Protein AF-A0A965IJS6-F1 (afdb_monomer_lite)

Radius of gyration: 29.23 Å; chains: 1; bounding box: 63×74×84 Å

Secondary structure (DSSP, 8-state):
--SS-HHHHHHHHHHHHHHHHHHHHHHS-TTTTHHHHHHHHHHTT--GGG---SS-HHHHHHHHHHTS-GGGS-TTS-S-SS------HHHHHHHHHHHHHHHHHHHHHHHT---HHHHHHHHHHHHHHHHHHHHH-SSS--HHHHHHHHHHHHTEEEETTTTEEEE-TTSTHHHHH-HHHHHHHHHHHHHHHHHHHHHHHHHHHHHHHHHHHHHHHHHHHHHHHHHHHHHHHHHHHHHHHHHTTTT-TT-SS-TTTTHHHHHHHHHHHHHHHHHHHHHTHHHHHHHHHHHHHTHHHHHHHHHHHHHHIIIII-HHHHHHHHHHHHHHHHHHHHHHHHHHHHHHHHH-GGGG-HHHHHHHHHHHHH------------HHHHHHHHHHHHHHHHHHHHHHHHHHHHHTS--HHHHHHHHHHHHHHHHHHH-HHHHHHHHHHHHHHHHHHHTSHHHHHHHHHHH-TTSSSS-HHHHHHHHHHHS-TT-S-TT----B-TTSPBPPGGGGTTTHHHHHHHHH-HHHHHHHHHHHHHHHHHHHHHHHHHHHH--HHHHHHHHHHHHHHHHHHHHHHHHHHHHTTSS---SPPPTTTSSSHHHHHHHHHHHHHHHHHH-

pLDDT: mean 78.05, std 13.44, range [35.19, 97.19]

Sequence (615 aa):
MKLARPWLLVGLPVAVGLFVGLGLERTLPRDLPTRESELLAATSGLDTQAGSRNQFIAIGLCEEVAGKPHQDVDCVLPRGRNQSPTLSPRWQSELLAQITLWKKARDQLSQQGSSESSAWLLASVNTRIGRLEELVLPARPTYSMLFNAALLSEGLRYDALSGRFTPIRWDLARMFDDQPRLEGRLKAYELTLTWLALAAGLVSALLTRLSALRAGLAGALVAALTLAALCLGLLVIADASSHFGEGAQGFALNPFLYALARQAGSLALCLSLSGLVLAAGRFALPVAQFALERLTLIAFLGAVMTMSGYLLLSPAAGSEILKFWIALLCSLSLTKHARPSDIARQVVPRLWHPTDQLSALLSRLGARSRGGQATTLCAAKVIRFQLLVTLGGVLGSAFVILGLTVLVFHDLGGALLAATLLWALISLLFGPTVGVITLTAGGVLATIALQTDKVAGRVELMLSPMSASVSDFARLLKFMEASRPHGFGLGHIQWCSFEGSCLPLQSLSDYMPVLLQGALGPFWAAFLFLFLGIFYLSLMLVCIRGIGAQSGARRMLFALAFFLLLAAFAQSALTILGGLRLIPLTGLGLPLFSLGISSALSVLVSLSLLAVARS

Structure (mmCIF, N/CA/C/O backbone):
data_AF-A0A965IJS6-F1
#
_entry.id   AF-A0A965IJS6-F1
#
loop_
_atom_site.group_PDB
_atom_site.id
_atom_site.type_symbol
_atom_site.label_atom_i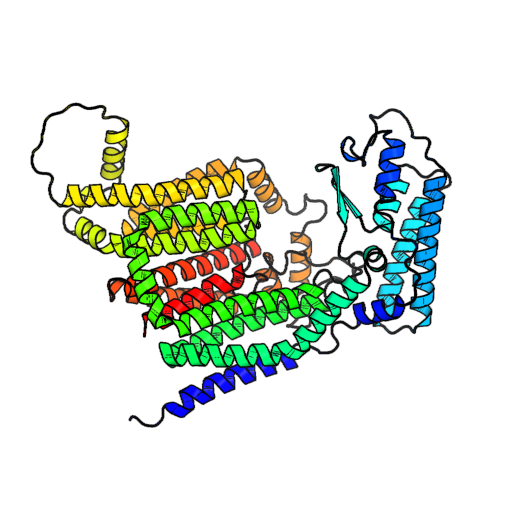d
_atom_site.label_alt_id
_atom_site.label_comp_id
_atom_site.label_asym_id
_atom_site.label_entity_id
_atom_site.label_seq_id
_atom_site.pdbx_PDB_ins_code
_atom_site.Cartn_x
_atom_site.Cartn_y
_atom_site.Cartn_z
_atom_site.occupancy
_atom_site.B_iso_or_equiv
_atom_site.auth_seq_id
_atom_site.auth_comp_id
_atom_site.auth_asym_id
_atom_site.auth_atom_id
_atom_site.pdbx_PDB_model_num
ATOM 1 N N . MET A 1 1 ? -25.823 -30.413 25.060 1.00 42.56 1 MET A N 1
ATOM 2 C CA . MET A 1 1 ? -25.062 -30.149 23.811 1.00 42.56 1 MET A CA 1
ATOM 3 C C . MET A 1 1 ? -23.663 -29.600 24.130 1.00 42.56 1 MET A C 1
ATOM 5 O O . MET A 1 1 ? -23.507 -28.390 24.221 1.00 42.56 1 MET A O 1
ATOM 9 N N . LYS A 1 2 ? -22.646 -30.447 24.374 1.00 48.25 2 LYS A N 1
ATOM 10 C CA . LYS A 1 2 ? -21.296 -29.980 24.784 1.00 48.25 2 LYS A CA 1
ATOM 11 C C . LYS A 1 2 ? -20.093 -30.792 24.253 1.00 48.25 2 LYS A C 1
ATOM 13 O O . LYS A 1 2 ? -18.997 -30.591 24.752 1.00 48.25 2 LYS A O 1
ATOM 18 N N . LEU A 1 3 ? -20.239 -31.640 23.226 1.00 44.88 3 LEU A N 1
ATOM 19 C CA . LEU A 1 3 ? -19.137 -32.524 22.782 1.00 44.88 3 LEU A CA 1
ATOM 20 C C . LEU A 1 3 ? -18.740 -32.475 21.290 1.00 44.88 3 LEU A C 1
ATOM 22 O O . LEU A 1 3 ? -17.784 -33.134 20.911 1.00 44.88 3 LEU A O 1
ATOM 26 N N . ALA A 1 4 ? -19.352 -31.632 20.449 1.00 46.00 4 ALA A N 1
ATOM 27 C CA . ALA A 1 4 ? -19.019 -31.577 19.011 1.00 46.00 4 ALA A CA 1
ATOM 28 C C . ALA A 1 4 ? -17.935 -30.542 18.602 1.00 46.00 4 ALA A C 1
ATOM 30 O O . ALA A 1 4 ? -17.692 -30.342 17.417 1.00 46.00 4 ALA A O 1
ATOM 31 N N . ARG A 1 5 ? -17.288 -29.829 19.540 1.00 57.62 5 ARG A N 1
ATOM 32 C CA . ARG A 1 5 ? -16.472 -28.630 19.217 1.00 57.62 5 ARG A CA 1
ATOM 33 C C . ARG A 1 5 ? -14.961 -28.786 18.935 1.00 57.62 5 ARG A C 1
ATOM 35 O O . ARG A 1 5 ? -14.447 -27.872 18.290 1.00 57.62 5 ARG A O 1
ATOM 42 N N . PRO A 1 6 ? -14.217 -29.835 19.340 1.00 55.16 6 PRO A N 1
ATOM 43 C CA . PRO A 1 6 ? -12.761 -29.825 19.144 1.00 55.16 6 PRO A CA 1
ATOM 44 C C . PRO A 1 6 ? -12.356 -30.002 17.672 1.00 55.16 6 PRO A C 1
ATOM 46 O O . PRO A 1 6 ? -11.436 -29.331 17.211 1.00 55.16 6 PRO A O 1
ATOM 49 N N . TRP A 1 7 ? -13.094 -30.809 16.902 1.00 56.53 7 TRP A N 1
ATOM 50 C CA . TRP A 1 7 ? -12.807 -31.046 15.482 1.00 56.53 7 TRP A CA 1
ATOM 51 C C . TRP A 1 7 ? -13.031 -29.806 14.608 1.00 56.53 7 TRP A C 1
ATOM 53 O O . TRP A 1 7 ? -12.234 -29.544 13.717 1.00 56.53 7 TRP A O 1
ATOM 63 N N . LEU A 1 8 ? -14.043 -28.982 14.902 1.00 58.50 8 LEU A N 1
ATOM 64 C CA . LEU A 1 8 ? -14.279 -27.716 14.188 1.00 58.50 8 LEU A CA 1
ATOM 65 C C . LEU A 1 8 ? -13.193 -26.663 14.466 1.00 58.50 8 LEU A C 1
ATOM 67 O O . LEU A 1 8 ? -12.889 -25.855 13.594 1.00 58.50 8 LEU A O 1
ATOM 71 N N . LEU A 1 9 ? -12.587 -26.680 15.659 1.00 57.75 9 LEU A N 1
ATOM 72 C CA . LEU A 1 9 ? -11.519 -25.747 16.043 1.00 57.75 9 LEU A CA 1
ATOM 73 C C . LEU A 1 9 ? -10.149 -26.107 15.449 1.00 57.75 9 LEU A C 1
ATOM 75 O O . LEU A 1 9 ? -9.267 -25.252 15.419 1.00 57.75 9 LEU A O 1
ATOM 79 N N . VAL A 1 10 ? -9.966 -27.346 14.981 1.00 59.97 10 VAL A N 1
ATOM 80 C CA . VAL A 1 10 ? -8.710 -27.823 14.373 1.00 59.97 10 VAL A CA 1
ATOM 81 C C . VAL A 1 10 ? -8.858 -28.036 12.865 1.00 59.97 10 VAL A C 1
ATOM 83 O O . VAL A 1 10 ? -7.988 -27.621 12.106 1.00 59.97 10 VAL A O 1
ATOM 86 N N . GLY A 1 11 ? -9.974 -28.612 12.415 1.00 69.25 11 GLY A N 1
ATOM 87 C CA . GLY A 1 11 ? -10.221 -28.930 11.009 1.00 69.25 11 GLY A CA 1
ATOM 88 C C . GLY A 1 11 ? -10.439 -27.699 10.132 1.00 69.25 11 GLY A C 1
ATOM 89 O O . GLY A 1 11 ? -9.891 -27.639 9.037 1.00 69.25 11 GLY A O 1
ATOM 90 N N . LEU A 1 12 ? -11.170 -26.686 10.615 1.00 68.31 12 LEU A N 1
ATOM 91 C CA . LEU A 1 12 ? -11.441 -25.474 9.831 1.00 68.31 12 LEU A CA 1
ATOM 92 C C . LEU A 1 12 ? -10.161 -24.651 9.552 1.00 68.31 12 LEU A C 1
ATOM 94 O O . LEU A 1 12 ? -9.939 -24.320 8.390 1.00 68.31 12 LEU A O 1
ATOM 98 N N . PRO A 1 13 ? -9.280 -24.360 10.535 1.00 65.38 13 PRO A N 1
ATOM 99 C CA . PRO A 1 13 ? -8.004 -23.678 10.279 1.00 65.38 13 PRO A CA 1
ATOM 100 C C . PRO A 1 13 ? -7.093 -24.410 9.293 1.00 65.38 13 PRO A C 1
ATOM 102 O O . PRO A 1 13 ? -6.501 -23.784 8.416 1.00 65.38 13 PRO A O 1
ATOM 105 N N . VAL A 1 14 ? -6.992 -25.738 9.423 1.00 69.94 14 VAL A N 1
ATOM 106 C CA . VAL A 1 14 ? -6.159 -26.571 8.544 1.00 69.94 14 VAL A CA 1
ATOM 107 C C . VAL A 1 14 ? -6.734 -26.599 7.130 1.00 69.94 14 VAL A C 1
ATOM 109 O O . VAL A 1 14 ? -5.986 -26.420 6.175 1.00 69.94 14 VAL A O 1
ATOM 112 N N . ALA A 1 15 ? -8.055 -26.735 6.988 1.00 75.44 15 ALA A N 1
ATOM 113 C CA . ALA A 1 15 ? -8.726 -26.692 5.692 1.00 75.44 15 ALA A CA 1
ATOM 114 C C . ALA A 1 15 ? -8.571 -25.327 5.006 1.00 75.44 15 ALA A C 1
ATOM 116 O O . ALA A 1 15 ? -8.264 -25.281 3.821 1.00 75.44 15 ALA A O 1
ATOM 117 N N . VAL A 1 16 ? -8.722 -24.219 5.742 1.00 71.25 16 VAL A N 1
ATOM 118 C CA . VAL A 1 16 ? -8.520 -22.864 5.200 1.00 71.25 16 VAL A CA 1
ATOM 119 C C . VAL A 1 16 ? -7.061 -22.651 4.796 1.00 71.25 16 VAL A C 1
ATOM 121 O O . VAL A 1 16 ? -6.809 -22.166 3.699 1.00 71.25 16 VAL A O 1
ATOM 124 N N . GLY A 1 17 ? -6.100 -23.043 5.638 1.00 69.31 17 GLY A N 1
ATOM 125 C CA . GLY A 1 17 ? -4.675 -22.936 5.318 1.00 69.31 17 GLY A CA 1
ATOM 126 C C . GLY A 1 17 ? -4.282 -23.755 4.087 1.00 69.31 17 GLY A C 1
ATOM 127 O O . GLY A 1 17 ? -3.603 -23.239 3.204 1.00 69.31 17 GLY A O 1
ATOM 128 N N . LEU A 1 18 ? -4.765 -24.998 3.985 1.00 74.75 18 LEU A N 1
ATOM 129 C CA . LEU A 1 18 ? -4.562 -25.846 2.808 1.00 74.75 18 LEU A CA 1
ATOM 130 C C . LEU A 1 18 ? -5.226 -25.262 1.563 1.00 74.75 18 LEU A C 1
ATOM 132 O O . LEU A 1 18 ? -4.605 -25.237 0.510 1.00 74.75 18 LEU A O 1
ATOM 136 N N . PHE A 1 19 ? -6.459 -24.765 1.669 1.00 77.38 19 PHE A N 1
ATOM 137 C CA . PHE A 1 19 ? -7.169 -24.181 0.532 1.00 77.38 19 PHE A CA 1
ATOM 138 C C . PHE A 1 19 ? -6.478 -22.915 0.018 1.00 77.38 19 PHE A C 1
ATOM 140 O O . PHE A 1 19 ? -6.345 -22.740 -1.188 1.00 77.38 19 PHE A O 1
ATOM 147 N N . VAL A 1 20 ? -5.985 -22.061 0.922 1.00 74.25 20 VAL A N 1
ATOM 148 C CA . VAL A 1 20 ? -5.195 -20.874 0.569 1.00 74.25 20 VAL A CA 1
ATOM 149 C C . VAL A 1 20 ? -3.878 -21.272 -0.098 1.00 74.25 20 VAL A C 1
ATOM 151 O O . VAL A 1 20 ? -3.560 -20.744 -1.160 1.00 74.25 20 VAL A O 1
ATOM 154 N N . GLY A 1 21 ? -3.138 -22.219 0.487 1.00 73.88 21 GLY A N 1
ATOM 155 C CA . GLY A 1 21 ? -1.869 -22.694 -0.070 1.00 73.88 21 GLY A CA 1
ATOM 156 C C . GLY A 1 21 ? -2.039 -23.328 -1.452 1.00 73.88 21 GLY A C 1
ATOM 157 O O . GLY A 1 21 ? -1.389 -22.905 -2.401 1.00 73.88 21 GLY A O 1
ATOM 158 N N . LEU A 1 22 ? -2.975 -24.271 -1.591 1.00 77.06 22 LEU A N 1
ATOM 159 C CA . LEU A 1 22 ? -3.284 -24.938 -2.861 1.00 77.06 22 LEU A CA 1
ATOM 160 C C . LEU A 1 22 ? -3.874 -23.975 -3.896 1.00 77.06 22 LEU A C 1
ATOM 162 O O . LEU A 1 22 ? -3.620 -24.118 -5.089 1.00 77.06 22 LEU A O 1
ATOM 166 N N . GLY A 1 23 ? -4.672 -23.002 -3.452 1.00 73.25 23 GLY A N 1
ATOM 167 C CA . GLY A 1 23 ? -5.214 -21.952 -4.305 1.00 73.25 23 GLY A CA 1
ATOM 168 C C . GLY A 1 23 ? -4.101 -21.103 -4.906 1.00 73.25 23 GLY A C 1
ATOM 169 O O . GLY A 1 23 ? -4.054 -20.960 -6.124 1.00 73.25 23 GLY A O 1
ATOM 170 N N . LEU A 1 24 ? -3.174 -20.613 -4.073 1.00 74.19 24 LEU A N 1
ATOM 171 C CA . LEU A 1 24 ? -1.986 -19.878 -4.519 1.00 74.19 24 LEU A CA 1
ATOM 172 C C . LEU A 1 24 ? -1.119 -20.730 -5.451 1.00 74.19 24 LEU A C 1
ATOM 174 O O . LEU A 1 24 ? -0.727 -20.263 -6.509 1.00 74.19 24 LEU A O 1
ATOM 178 N N . GLU A 1 25 ? -0.871 -21.992 -5.107 1.00 76.25 25 GLU A N 1
ATOM 179 C CA . GLU A 1 25 ? -0.043 -22.888 -5.921 1.00 76.25 25 GLU A CA 1
ATOM 180 C C . GLU A 1 25 ? -0.636 -23.165 -7.310 1.00 76.25 25 GLU A C 1
ATOM 182 O O . GLU A 1 25 ? 0.099 -23.239 -8.288 1.00 76.25 25 GLU A O 1
ATOM 187 N N . ARG A 1 26 ? -1.964 -23.296 -7.422 1.00 74.94 26 ARG A N 1
ATOM 188 C CA . ARG A 1 26 ? -2.636 -23.512 -8.715 1.00 74.94 26 ARG A CA 1
ATOM 189 C C . ARG A 1 26 ? -2.750 -22.252 -9.565 1.00 74.94 26 ARG A C 1
ATOM 191 O O . ARG A 1 26 ? -2.900 -22.363 -10.775 1.00 74.94 26 ARG A O 1
ATOM 198 N N . THR A 1 27 ? -2.766 -21.083 -8.934 1.00 70.75 27 THR A N 1
ATOM 199 C CA . THR A 1 27 ? -2.985 -19.793 -9.612 1.00 70.75 27 THR A CA 1
ATOM 200 C C . THR A 1 27 ? -1.690 -19.063 -9.938 1.00 70.75 27 THR A C 1
ATOM 202 O O . THR A 1 27 ? -1.710 -18.180 -10.787 1.00 70.75 27 THR A O 1
ATOM 205 N N . LEU A 1 28 ? -0.577 -19.435 -9.303 1.00 69.19 28 LEU A N 1
ATOM 206 C CA . LEU A 1 28 ? 0.763 -18.946 -9.607 1.00 69.19 28 LEU A CA 1
ATOM 207 C C . LEU A 1 28 ? 1.473 -19.947 -10.533 1.00 69.19 28 LEU A C 1
ATOM 209 O O . LEU A 1 28 ? 1.990 -20.953 -10.040 1.00 69.19 28 LEU A O 1
ATOM 213 N N . PRO A 1 29 ? 1.498 -19.725 -11.860 1.00 58.59 29 PRO A N 1
ATOM 214 C CA . PRO A 1 29 ? 2.271 -20.568 -12.764 1.00 58.59 29 PRO A CA 1
ATOM 215 C C . PRO A 1 29 ? 3.739 -20.659 -12.318 1.00 58.59 29 PRO A C 1
ATOM 217 O O . PRO A 1 29 ? 4.353 -19.671 -11.927 1.00 58.59 29 PRO A O 1
ATOM 220 N N . ARG A 1 30 ? 4.325 -21.860 -12.341 1.00 59.12 30 ARG A N 1
ATOM 221 C CA . ARG A 1 30 ? 5.724 -22.056 -11.913 1.00 59.12 30 ARG A CA 1
ATOM 222 C C . ARG A 1 30 ? 6.740 -21.547 -12.945 1.00 59.12 30 ARG A C 1
ATOM 224 O O . ARG A 1 30 ? 7.877 -21.272 -12.579 1.00 59.12 30 ARG A O 1
ATOM 231 N N . ASP A 1 31 ? 6.302 -21.327 -14.182 1.00 58.12 31 ASP A N 1
ATOM 232 C CA . ASP A 1 31 ? 7.158 -20.998 -15.332 1.00 58.12 31 ASP A CA 1
ATOM 233 C C . ASP A 1 31 ? 7.312 -19.475 -15.565 1.00 58.12 31 ASP A C 1
ATOM 235 O O . ASP A 1 31 ? 7.562 -19.012 -16.676 1.00 58.12 31 ASP A O 1
ATOM 239 N N . LEU A 1 32 ? 7.129 -18.663 -14.521 1.00 61.03 32 LEU A N 1
ATOM 240 C CA . LEU A 1 32 ? 6.934 -17.213 -14.641 1.00 61.03 32 LEU A CA 1
ATOM 241 C C . LEU A 1 32 ? 8.186 -16.326 -14.842 1.00 61.03 32 LEU A C 1
ATOM 243 O O . LEU A 1 32 ? 8.033 -15.261 -15.436 1.00 61.03 32 LEU A O 1
ATOM 247 N N . PRO A 1 33 ? 9.413 -16.675 -14.398 1.00 63.81 33 PRO A N 1
ATOM 248 C CA . PRO A 1 33 ? 10.601 -15.855 -14.664 1.00 63.81 33 PRO A CA 1
ATOM 249 C C . PRO A 1 33 ? 11.396 -16.302 -15.908 1.00 63.81 33 PRO A C 1
ATOM 251 O O . PRO A 1 33 ? 12.583 -15.984 -16.031 1.00 63.81 33 PRO A O 1
ATOM 254 N N . THR A 1 34 ? 10.773 -17.027 -16.843 1.00 64.62 34 THR A N 1
ATOM 255 C CA . THR A 1 34 ? 11.406 -17.534 -18.082 1.00 64.62 34 THR A CA 1
ATOM 256 C C . THR A 1 34 ? 12.137 -16.437 -18.851 1.00 64.62 34 THR A C 1
ATOM 258 O O . THR A 1 34 ? 13.294 -16.598 -19.211 1.00 64.62 34 THR A O 1
ATOM 261 N N . ARG A 1 35 ? 11.535 -15.252 -18.969 1.00 69.00 35 ARG A N 1
ATOM 262 C CA . ARG A 1 35 ? 12.110 -14.106 -19.688 1.00 69.00 35 ARG A CA 1
ATOM 263 C C . ARG A 1 35 ? 13.483 -13.651 -19.176 1.00 69.00 35 ARG A C 1
ATOM 265 O O . ARG A 1 35 ? 14.404 -13.436 -19.959 1.00 69.00 35 ARG A O 1
ATOM 272 N N . GLU A 1 36 ? 13.614 -13.420 -17.872 1.00 73.00 36 GLU A N 1
ATOM 273 C CA . GLU A 1 36 ? 14.857 -12.884 -17.301 1.00 73.00 36 GLU A CA 1
ATOM 274 C C . GLU A 1 36 ? 15.888 -13.989 -17.024 1.00 73.00 36 GLU A C 1
ATOM 276 O O . GLU A 1 36 ? 17.089 -13.721 -17.048 1.00 73.00 36 GLU A O 1
ATOM 281 N N . SER A 1 37 ? 15.441 -15.232 -16.823 1.00 72.38 37 SER A N 1
ATOM 282 C CA . SER A 1 37 ? 16.324 -16.402 -16.732 1.00 72.38 37 SER A CA 1
ATOM 283 C C . SER A 1 37 ? 16.931 -16.780 -18.089 1.00 72.38 37 SER A C 1
ATOM 285 O O . SER A 1 37 ? 18.141 -16.989 -18.160 1.00 72.38 37 SER A O 1
ATOM 287 N N . GLU A 1 38 ? 16.150 -16.763 -19.175 1.00 71.62 38 GLU A N 1
ATOM 288 C CA . GLU A 1 38 ? 16.647 -16.898 -20.556 1.00 71.62 38 GLU A CA 1
ATOM 289 C C . GLU A 1 38 ? 17.668 -15.801 -20.878 1.00 71.62 38 GLU A C 1
ATOM 291 O O . GLU A 1 38 ? 18.739 -16.060 -21.422 1.00 71.62 38 GLU A O 1
ATOM 296 N N . LEU A 1 39 ? 17.375 -14.567 -20.470 1.00 69.06 39 LEU A N 1
ATOM 297 C CA . LEU A 1 39 ? 18.268 -13.432 -20.657 1.00 69.06 39 LEU A CA 1
ATOM 298 C C . LEU A 1 39 ? 19.583 -13.567 -19.880 1.00 69.06 39 LEU A C 1
ATOM 300 O O . LEU A 1 39 ? 20.647 -13.236 -20.408 1.00 69.06 39 LEU A O 1
ATOM 304 N N . LEU A 1 40 ? 19.538 -14.070 -18.644 1.00 73.06 40 LEU A N 1
ATOM 305 C CA . LEU A 1 40 ? 20.744 -14.373 -17.874 1.00 73.06 40 LEU A CA 1
ATOM 306 C C . LEU A 1 40 ? 21.561 -15.500 -18.509 1.00 73.06 40 LEU A C 1
ATOM 308 O O . LEU A 1 40 ? 22.783 -15.383 -18.574 1.00 73.06 40 LEU A O 1
ATOM 312 N N . ALA A 1 41 ? 20.909 -16.555 -19.001 1.00 72.12 41 ALA A N 1
ATOM 313 C CA . ALA A 1 41 ? 21.572 -17.667 -19.682 1.00 72.12 41 ALA A CA 1
ATOM 314 C C . ALA A 1 41 ? 22.210 -17.239 -21.019 1.00 72.12 41 ALA A C 1
ATOM 316 O O . ALA A 1 41 ? 23.253 -17.759 -21.416 1.00 72.12 41 ALA A O 1
ATOM 317 N N . ALA A 1 42 ? 21.621 -16.252 -21.696 1.00 65.69 42 ALA A N 1
ATOM 318 C CA . ALA A 1 42 ? 22.163 -15.692 -22.930 1.00 65.69 42 ALA A CA 1
ATOM 319 C C . ALA A 1 42 ? 23.311 -14.707 -22.722 1.00 65.69 42 ALA A C 1
ATOM 321 O O . ALA A 1 42 ? 24.166 -14.555 -23.591 1.00 65.69 42 ALA A O 1
ATOM 322 N N . THR A 1 43 ? 23.336 -14.029 -21.577 1.00 66.19 43 THR A N 1
ATOM 323 C CA . THR A 1 43 ? 24.365 -13.030 -21.258 1.00 66.19 43 THR A CA 1
ATOM 324 C C . THR A 1 43 ? 25.499 -13.597 -20.403 1.00 66.19 43 THR A C 1
ATOM 326 O O . THR A 1 43 ? 26.560 -12.976 -20.305 1.00 66.19 43 THR A O 1
ATOM 329 N N . SER A 1 44 ? 25.336 -14.795 -19.826 1.00 64.94 44 SER A N 1
ATOM 330 C CA . SER A 1 44 ? 26.395 -15.509 -19.112 1.00 64.94 44 SER A CA 1
ATOM 331 C C . SER A 1 44 ? 27.542 -15.871 -20.060 1.00 64.94 44 SER A C 1
ATOM 333 O O . SER A 1 44 ? 27.411 -16.759 -20.897 1.00 64.94 44 SER A O 1
ATOM 335 N N . GLY A 1 45 ? 28.669 -15.164 -19.934 1.00 58.97 45 GLY A N 1
ATOM 336 C CA . GLY A 1 45 ? 29.856 -15.341 -20.781 1.00 58.97 45 GLY A CA 1
ATOM 337 C C . GLY A 1 45 ? 30.206 -14.129 -21.651 1.00 58.97 45 GLY A C 1
ATOM 338 O O . GLY A 1 45 ? 31.230 -14.145 -22.335 1.00 58.97 45 GLY A O 1
ATOM 339 N N . LEU A 1 46 ? 29.407 -13.058 -21.620 1.00 62.22 46 LEU A N 1
ATOM 340 C CA . LEU A 1 46 ? 29.860 -11.752 -22.097 1.00 62.22 46 LEU A CA 1
ATOM 341 C C . LEU A 1 46 ? 30.858 -11.190 -21.082 1.00 62.22 46 LEU A C 1
ATOM 343 O O . LEU A 1 46 ? 30.467 -10.841 -19.973 1.00 62.22 46 LEU A O 1
ATOM 347 N N . ASP A 1 47 ? 32.141 -11.112 -21.452 1.00 53.78 47 ASP A N 1
ATOM 348 C CA . ASP A 1 47 ? 33.163 -10.431 -20.647 1.00 53.78 47 ASP A CA 1
ATOM 349 C C . ASP A 1 47 ? 32.718 -8.991 -20.338 1.00 53.78 47 ASP A C 1
ATOM 351 O O . ASP A 1 47 ? 32.756 -8.103 -21.192 1.00 53.78 47 ASP A O 1
ATOM 355 N N . THR A 1 48 ? 32.307 -8.753 -19.094 1.00 53.62 48 THR A N 1
ATOM 356 C CA . THR A 1 48 ? 31.839 -7.459 -18.571 1.00 53.62 48 THR A CA 1
ATOM 357 C C . THR A 1 48 ? 32.982 -6.513 -18.193 1.00 53.62 48 THR A C 1
ATOM 359 O O . THR A 1 48 ? 32.749 -5.457 -17.603 1.00 53.62 48 THR A O 1
ATOM 362 N N . GLN A 1 49 ? 34.228 -6.818 -18.580 1.00 45.00 49 GLN A N 1
ATOM 363 C CA . GLN A 1 49 ? 35.393 -5.968 -18.287 1.00 45.00 49 GLN A CA 1
ATOM 364 C C . GLN A 1 49 ? 35.299 -4.544 -18.873 1.00 45.00 49 GLN A C 1
ATOM 366 O O . GLN A 1 49 ? 36.102 -3.685 -18.517 1.00 45.00 49 GLN A O 1
ATOM 371 N N . ALA A 1 50 ? 34.305 -4.248 -19.715 1.00 42.97 50 ALA A N 1
ATOM 372 C CA . ALA A 1 50 ? 34.062 -2.906 -20.238 1.00 42.97 50 ALA A CA 1
ATOM 373 C C . ALA A 1 50 ? 33.286 -1.958 -19.289 1.00 42.97 50 ALA A C 1
ATOM 375 O O . ALA A 1 50 ? 33.160 -0.780 -19.612 1.00 42.97 50 ALA A O 1
ATOM 376 N N . GLY A 1 51 ? 32.775 -2.424 -18.138 1.00 42.69 51 GLY A N 1
ATOM 377 C CA . GLY A 1 51 ? 31.837 -1.647 -17.306 1.00 42.69 51 GLY A CA 1
ATOM 378 C C . GLY A 1 51 ? 32.321 -1.209 -15.921 1.00 42.69 51 GLY A C 1
ATOM 379 O O . GLY A 1 51 ? 31.614 -0.468 -15.245 1.00 42.69 51 GLY A O 1
ATOM 380 N N . SER A 1 52 ? 33.510 -1.610 -15.456 1.00 39.22 52 SER A N 1
ATOM 381 C CA . SER A 1 52 ? 34.012 -1.142 -14.155 1.00 39.22 52 SER A CA 1
ATOM 382 C C . SER A 1 52 ? 34.734 0.201 -14.289 1.00 39.22 52 SER A C 1
ATOM 384 O O . SER A 1 52 ? 35.958 0.291 -14.166 1.00 39.22 52 SER A O 1
ATOM 386 N N . ARG A 1 53 ? 34.000 1.287 -14.524 1.00 47.00 53 ARG A N 1
ATOM 387 C CA . ARG A 1 53 ? 34.520 2.618 -14.199 1.00 47.00 53 ARG A CA 1
ATOM 388 C C . ARG A 1 53 ? 33.465 3.381 -13.431 1.00 47.00 53 ARG A C 1
ATOM 390 O O . ARG A 1 53 ? 32.368 3.612 -13.915 1.00 47.00 53 ARG A O 1
ATOM 397 N N . ASN A 1 54 ? 33.849 3.842 -12.247 1.00 44.94 54 ASN A N 1
ATOM 398 C CA . ASN A 1 54 ? 33.149 4.838 -11.434 1.00 44.94 54 ASN A CA 1
ATOM 399 C C . ASN A 1 54 ? 33.000 6.210 -12.149 1.00 44.94 54 ASN A C 1
ATOM 401 O O . ASN A 1 54 ? 32.955 7.246 -11.494 1.00 44.94 54 ASN A O 1
ATOM 405 N N . GLN A 1 55 ? 32.981 6.237 -13.484 1.00 55.56 55 GLN A N 1
ATOM 406 C CA . GLN A 1 55 ? 32.931 7.403 -14.353 1.00 55.56 55 GLN A CA 1
ATOM 407 C C . GLN A 1 55 ? 31.978 7.081 -15.503 1.00 55.56 55 GLN A C 1
ATOM 409 O O . GLN A 1 55 ? 32.343 6.379 -16.442 1.00 55.56 55 GLN A O 1
ATOM 414 N N . PHE A 1 56 ? 30.748 7.574 -15.395 1.00 75.31 56 PHE A N 1
ATOM 415 C CA . PHE A 1 56 ? 29.769 7.490 -16.472 1.00 75.31 56 PHE A CA 1
ATOM 416 C C . PHE A 1 56 ? 30.253 8.327 -17.671 1.00 75.31 56 PHE A C 1
ATOM 418 O O . PHE A 1 56 ? 30.657 9.479 -17.485 1.00 75.31 56 PHE A O 1
ATOM 425 N N . ILE A 1 57 ? 30.186 7.782 -18.889 1.00 83.69 57 ILE A N 1
ATOM 426 C CA . ILE A 1 57 ? 30.457 8.469 -20.165 1.00 83.69 57 ILE A CA 1
ATOM 427 C C . ILE A 1 57 ? 29.651 9.771 -20.218 1.00 83.69 57 ILE A C 1
ATOM 429 O O . ILE A 1 57 ? 30.183 10.818 -20.583 1.00 83.69 57 ILE A O 1
ATOM 433 N N . ALA A 1 58 ? 28.391 9.742 -19.768 1.00 85.19 58 ALA A N 1
ATOM 434 C CA . ALA A 1 58 ? 27.549 10.932 -19.702 1.00 85.19 58 ALA A CA 1
ATOM 435 C C . ALA A 1 58 ? 28.111 12.029 -18.770 1.00 85.19 58 ALA A C 1
ATOM 437 O O . ALA A 1 58 ? 28.010 13.214 -19.095 1.00 85.19 58 ALA A O 1
ATOM 438 N N . ILE A 1 59 ? 28.732 11.656 -17.641 1.00 86.38 59 ILE A N 1
ATOM 439 C CA . ILE A 1 59 ? 29.383 12.614 -16.729 1.00 86.38 59 ILE A CA 1
ATOM 440 C C . ILE A 1 59 ? 30.632 13.192 -17.387 1.00 86.38 59 ILE A C 1
ATOM 442 O O . ILE A 1 59 ? 30.769 14.410 -17.447 1.00 86.38 59 ILE A O 1
ATOM 446 N N . GLY A 1 60 ? 31.512 12.343 -17.920 1.00 86.12 60 GLY A N 1
ATOM 447 C CA . GLY A 1 60 ? 32.754 12.804 -18.542 1.00 86.12 60 GLY A CA 1
ATOM 448 C C . GLY A 1 60 ? 32.509 13.718 -19.747 1.00 86.12 60 GLY A C 1
ATOM 449 O O . GLY A 1 60 ? 33.177 14.744 -19.892 1.00 86.12 60 GLY A O 1
ATOM 450 N N . LEU A 1 61 ? 31.501 13.401 -20.568 1.00 86.75 61 LEU A N 1
ATOM 451 C CA . LEU A 1 61 ? 31.070 14.235 -21.689 1.00 86.75 61 LEU A CA 1
ATOM 452 C C . LEU A 1 61 ? 30.542 15.597 -21.209 1.00 86.75 61 LEU A C 1
ATOM 454 O O . LEU A 1 61 ? 30.863 16.626 -21.805 1.00 86.75 61 LEU A O 1
ATOM 458 N N . CYS A 1 62 ? 29.756 15.616 -20.128 1.00 86.56 62 CYS A N 1
ATOM 459 C CA . CYS A 1 62 ? 29.255 16.853 -19.532 1.00 86.56 62 CYS A CA 1
ATOM 460 C C . CYS A 1 62 ? 30.394 17.723 -18.981 1.00 86.56 62 CYS A C 1
ATOM 462 O O . CYS A 1 62 ? 30.475 18.906 -19.309 1.00 86.56 62 CYS A O 1
ATOM 464 N N . GLU A 1 63 ? 31.303 17.138 -18.199 1.00 87.12 63 GLU A N 1
ATOM 465 C CA . GLU A 1 63 ? 32.417 17.850 -17.565 1.00 87.12 63 GLU A CA 1
ATOM 466 C C . GLU A 1 63 ? 33.400 18.431 -18.588 1.00 87.12 63 GLU A C 1
ATOM 468 O O . GLU A 1 63 ? 33.859 19.562 -18.420 1.00 87.12 63 GLU A O 1
ATOM 473 N N . GLU A 1 64 ? 33.683 17.716 -19.684 1.00 85.75 64 GLU A N 1
ATOM 474 C CA . GLU A 1 64 ? 34.544 18.223 -20.760 1.00 85.75 64 GLU A CA 1
ATOM 475 C C . GLU A 1 64 ? 33.928 19.438 -21.462 1.00 85.75 64 GLU A C 1
ATOM 477 O O . GLU A 1 64 ? 34.599 20.451 -21.668 1.00 85.75 64 GLU A O 1
ATOM 482 N N . VAL A 1 65 ? 32.642 19.366 -21.813 1.00 85.00 65 VAL A N 1
ATOM 483 C CA . VAL A 1 65 ? 31.962 20.469 -22.507 1.00 85.00 65 VAL A CA 1
ATOM 484 C C . VAL A 1 65 ? 31.774 21.670 -21.577 1.00 85.00 65 VAL A C 1
ATOM 486 O O . VAL A 1 65 ? 31.939 22.827 -21.989 1.00 85.00 65 VAL A O 1
ATOM 489 N N . ALA A 1 66 ? 31.483 21.413 -20.305 1.00 83.25 66 ALA A N 1
ATOM 490 C CA . ALA A 1 66 ? 31.321 22.438 -19.289 1.00 83.25 66 ALA A CA 1
ATOM 491 C C . ALA A 1 66 ? 32.649 23.077 -18.843 1.00 83.25 66 ALA A C 1
ATOM 493 O O . ALA A 1 66 ? 32.665 24.252 -18.473 1.00 83.25 66 ALA A O 1
ATOM 494 N N . GLY A 1 67 ? 33.760 22.333 -18.880 1.00 81.56 67 GLY A N 1
ATOM 495 C CA . GLY A 1 67 ? 35.046 22.743 -18.304 1.00 81.56 67 GLY A CA 1
ATOM 496 C C . GLY A 1 67 ? 35.019 22.867 -16.773 1.00 81.56 67 GLY A C 1
ATOM 497 O O . GLY A 1 67 ? 35.842 23.577 -16.198 1.00 81.56 67 GLY A O 1
ATOM 498 N N . LYS A 1 68 ? 34.039 22.234 -16.122 1.00 83.06 68 LYS A N 1
ATOM 499 C CA . LYS A 1 68 ? 33.739 22.295 -14.685 1.00 83.06 68 LYS A CA 1
ATOM 500 C C . LYS A 1 68 ? 33.181 20.943 -14.225 1.00 83.06 68 LYS A C 1
ATOM 502 O O . LYS A 1 68 ? 32.647 20.216 -15.063 1.00 83.06 68 LYS A O 1
ATOM 507 N N . PRO A 1 69 ? 33.268 20.610 -12.926 1.00 83.50 69 PRO A N 1
ATOM 508 C CA . PRO A 1 69 ? 32.651 19.395 -12.401 1.00 83.50 69 PRO A CA 1
ATOM 509 C C . PRO A 1 69 ? 31.130 19.420 -12.605 1.00 83.50 69 PRO A C 1
ATOM 511 O O . PRO A 1 69 ? 30.495 20.469 -12.482 1.00 83.50 69 PRO A O 1
ATOM 514 N N . HIS A 1 70 ? 30.531 18.257 -12.874 1.00 81.81 70 HIS A N 1
ATOM 515 C CA . HIS A 1 70 ? 29.098 18.138 -13.192 1.00 81.81 70 HIS A CA 1
ATOM 516 C C . HIS A 1 70 ? 28.173 18.597 -12.052 1.00 81.81 70 HIS A C 1
ATOM 518 O O . HIS A 1 70 ? 27.002 18.870 -12.281 1.00 81.81 70 HIS A O 1
ATOM 524 N N . GLN A 1 71 ? 28.685 18.681 -10.821 1.00 82.50 71 GLN A N 1
ATOM 525 C CA . GLN A 1 71 ? 27.932 19.170 -9.661 1.00 82.50 71 GLN A CA 1
ATOM 526 C C . GLN A 1 71 ? 27.594 20.665 -9.765 1.00 82.50 71 GLN A C 1
ATOM 528 O O . GLN A 1 71 ? 26.626 21.110 -9.153 1.00 82.50 71 GLN A O 1
ATOM 533 N N . ASP A 1 72 ? 28.358 21.417 -10.563 1.00 79.94 72 ASP A N 1
ATOM 534 C CA . ASP A 1 72 ? 28.250 22.874 -10.675 1.00 79.94 72 ASP A CA 1
ATOM 535 C C . ASP A 1 72 ? 27.562 23.328 -11.975 1.00 79.94 72 ASP A C 1
ATOM 537 O O . ASP A 1 72 ? 27.514 24.530 -12.263 1.00 79.94 72 ASP A O 1
ATOM 541 N N . VAL A 1 73 ? 27.090 22.392 -12.810 1.00 77.56 73 VAL A N 1
ATOM 542 C CA . VAL A 1 73 ? 26.656 22.686 -14.183 1.00 77.56 73 VAL A CA 1
ATOM 543 C C . VAL A 1 73 ? 25.458 21.840 -14.592 1.00 77.56 73 VAL A C 1
ATOM 545 O O . VAL A 1 73 ? 25.418 20.641 -14.342 1.00 77.56 73 VAL A O 1
ATOM 548 N N . ASP A 1 74 ? 24.500 22.454 -15.290 1.00 81.44 74 ASP A N 1
ATOM 549 C CA . ASP A 1 74 ? 23.407 21.708 -15.906 1.00 81.44 74 ASP A CA 1
ATOM 550 C C . ASP A 1 74 ? 23.879 20.992 -17.184 1.00 81.44 74 ASP A C 1
ATOM 552 O O . ASP A 1 74 ? 24.096 21.617 -18.224 1.00 81.44 74 ASP A O 1
ATOM 556 N N . CYS A 1 75 ? 23.996 19.666 -17.128 1.00 80.75 75 CYS A N 1
ATOM 557 C CA . CYS A 1 75 ? 24.421 18.837 -18.251 1.00 80.75 75 CYS A CA 1
ATOM 558 C C . CYS A 1 75 ? 23.451 18.831 -19.445 1.00 80.75 75 CYS A C 1
ATOM 560 O O . CYS A 1 75 ? 23.841 18.365 -20.513 1.00 80.75 75 CYS A O 1
ATOM 562 N N . VAL A 1 76 ? 22.222 19.354 -19.335 1.00 80.31 76 VAL A N 1
ATOM 563 C CA . VAL A 1 76 ? 21.342 19.540 -20.512 1.00 80.31 76 VAL A CA 1
ATOM 564 C C . VAL A 1 76 ? 21.798 20.735 -21.354 1.00 80.31 76 VAL A C 1
ATOM 566 O O . VAL A 1 76 ? 21.720 20.695 -22.584 1.00 80.31 76 VAL A O 1
ATOM 569 N N . LEU A 1 77 ? 22.322 21.780 -20.708 1.00 72.75 77 LEU A N 1
ATOM 570 C CA . LEU A 1 77 ? 22.821 23.005 -21.335 1.00 72.75 77 LEU A CA 1
ATOM 571 C C . LEU A 1 77 ? 24.119 23.452 -20.643 1.00 72.75 77 LEU A C 1
ATOM 573 O O . LEU A 1 77 ? 24.127 24.458 -19.931 1.00 72.75 77 LEU A O 1
ATOM 577 N N . PRO A 1 78 ? 25.243 22.751 -20.873 1.00 62.50 78 PRO A N 1
ATOM 578 C CA . PRO A 1 78 ? 26.476 22.950 -20.107 1.00 62.50 78 PRO A CA 1
ATOM 579 C C . PRO A 1 78 ? 27.134 24.335 -20.278 1.00 62.50 78 PRO A C 1
ATOM 581 O O . PRO A 1 78 ? 28.084 24.651 -19.564 1.00 62.50 78 PRO A O 1
ATOM 584 N N . ARG A 1 79 ? 26.649 25.186 -21.202 1.00 63.62 79 ARG A N 1
ATOM 585 C CA . ARG A 1 79 ? 27.081 26.586 -21.385 1.00 63.62 79 ARG A CA 1
ATOM 586 C C . ARG A 1 79 ? 25.926 27.517 -21.773 1.00 63.62 79 ARG A C 1
ATOM 588 O O . ARG A 1 79 ? 24.980 27.121 -22.451 1.00 63.62 79 ARG A O 1
ATOM 595 N N . GLY A 1 80 ? 26.061 28.799 -21.422 1.00 55.41 80 GLY A N 1
ATOM 596 C CA . GLY A 1 80 ? 25.177 29.876 -21.879 1.00 55.41 80 GLY A CA 1
ATOM 597 C C . GLY A 1 80 ? 25.240 30.095 -23.401 1.00 55.41 80 GLY A C 1
ATOM 598 O O . GLY A 1 80 ? 26.283 30.458 -23.932 1.00 55.41 80 GLY A O 1
ATOM 599 N N . ARG A 1 81 ? 24.103 29.852 -24.066 1.00 48.41 81 ARG A N 1
ATOM 600 C CA . ARG A 1 81 ? 23.616 30.139 -25.443 1.00 48.41 81 ARG A CA 1
ATOM 601 C C . ARG A 1 81 ? 24.522 30.377 -26.678 1.00 48.41 81 ARG A C 1
ATOM 603 O O . ARG A 1 81 ? 23.962 30.230 -27.755 1.00 48.41 81 ARG A O 1
ATOM 610 N N . ASN A 1 82 ? 25.827 30.668 -26.640 1.00 46.53 82 ASN A N 1
ATOM 611 C CA . ASN A 1 82 ? 26.498 31.267 -27.820 1.00 46.53 82 ASN A CA 1
ATOM 612 C C . ASN A 1 82 ? 27.776 30.594 -28.371 1.00 46.53 82 ASN A C 1
ATOM 614 O O . ASN A 1 82 ? 28.456 31.206 -29.192 1.00 46.53 82 ASN A O 1
ATOM 618 N N . GLN A 1 83 ? 28.123 29.355 -28.006 1.00 52.25 83 GLN A N 1
ATOM 619 C CA . GLN A 1 83 ? 29.244 28.644 -28.653 1.00 52.25 83 GLN A CA 1
ATOM 620 C C . GLN A 1 83 ? 28.902 27.174 -28.917 1.00 52.25 83 GLN A C 1
ATOM 622 O O . GLN A 1 83 ? 28.608 26.431 -27.983 1.00 52.25 83 GLN A O 1
ATOM 627 N N . SER A 1 84 ? 28.963 26.753 -30.184 1.00 55.47 84 SER A N 1
ATOM 628 C CA . SER A 1 84 ? 28.875 25.343 -30.579 1.00 55.47 84 SER A CA 1
ATOM 629 C C . SER A 1 84 ? 30.117 24.608 -30.056 1.00 55.47 84 SER A C 1
ATOM 631 O O . SER A 1 84 ? 31.224 24.959 -30.469 1.00 55.47 84 SER A O 1
ATOM 633 N N . PRO A 1 85 ? 29.989 23.635 -29.139 1.00 61.16 85 PRO A N 1
ATOM 634 C CA . PRO A 1 85 ? 31.151 22.983 -28.550 1.00 61.16 85 PRO A CA 1
ATOM 635 C C . PRO A 1 85 ? 31.895 22.156 -29.603 1.00 61.16 85 PRO A C 1
ATOM 637 O O . PRO A 1 85 ? 31.291 21.366 -30.329 1.00 61.16 85 PRO A O 1
ATOM 640 N N . THR A 1 86 ? 33.217 22.306 -29.671 1.00 66.31 86 THR A N 1
ATOM 641 C CA . THR A 1 86 ? 34.084 21.358 -30.378 1.00 66.31 86 THR A CA 1
ATOM 642 C C . THR A 1 86 ? 34.176 20.089 -29.539 1.00 66.31 86 THR A C 1
ATOM 644 O O . THR A 1 86 ? 34.880 20.061 -28.532 1.00 66.31 86 THR A O 1
ATOM 647 N N . LEU A 1 87 ? 33.413 19.065 -29.916 1.00 75.94 87 LEU A N 1
ATOM 648 C CA . LEU A 1 87 ? 33.389 17.773 -29.231 1.00 75.94 87 LEU A CA 1
ATOM 649 C C . LEU A 1 87 ? 34.621 16.955 -29.611 1.00 75.94 87 LEU A C 1
ATOM 651 O O . LEU A 1 87 ? 34.938 16.827 -30.795 1.00 75.94 87 LEU A O 1
ATOM 655 N N . SER A 1 88 ? 35.295 16.376 -28.618 1.00 82.06 88 SER A N 1
ATOM 656 C CA . SER A 1 88 ? 36.384 15.444 -28.887 1.00 82.06 88 SER A CA 1
ATOM 657 C C . SER A 1 88 ? 35.861 14.190 -29.607 1.00 82.06 88 SER A C 1
ATOM 659 O O . SER A 1 88 ? 34.870 13.601 -29.160 1.00 82.06 88 SER A O 1
ATOM 661 N N . PRO A 1 89 ? 36.538 13.717 -30.673 1.00 83.19 89 PRO A N 1
ATOM 662 C CA . PRO A 1 89 ? 36.156 12.493 -31.381 1.00 83.19 89 PRO A CA 1
ATOM 663 C C . PRO A 1 89 ? 36.230 11.238 -30.492 1.00 83.19 89 PRO A C 1
ATOM 665 O O . PRO A 1 89 ? 35.643 10.209 -30.829 1.00 83.19 89 PRO A O 1
ATOM 668 N N . ARG A 1 90 ? 36.892 11.322 -29.324 1.00 86.69 90 ARG A N 1
ATOM 669 C CA . ARG A 1 90 ? 36.982 10.221 -28.354 1.00 86.69 90 ARG A CA 1
ATOM 670 C C . ARG A 1 90 ? 35.609 9.716 -27.903 1.00 86.69 90 ARG A C 1
ATOM 672 O O . ARG A 1 90 ? 35.402 8.509 -27.860 1.00 86.69 90 ARG A O 1
ATOM 679 N N . TRP A 1 91 ? 34.649 10.610 -27.661 1.00 86.25 91 TRP A N 1
ATOM 680 C CA . TRP A 1 91 ? 33.321 10.228 -27.167 1.00 86.25 91 TRP A CA 1
ATOM 681 C C . TRP A 1 91 ? 32.521 9.445 -28.197 1.00 86.25 91 TRP A C 1
ATOM 683 O O . TRP A 1 91 ? 31.847 8.475 -27.862 1.00 86.25 91 TRP A O 1
ATOM 693 N N . GLN A 1 92 ? 32.645 9.828 -29.469 1.00 86.06 92 GLN A N 1
ATOM 694 C CA . GLN A 1 92 ? 32.051 9.074 -30.564 1.00 86.06 92 GLN A CA 1
ATOM 695 C C . GLN A 1 92 ? 32.672 7.671 -30.645 1.00 86.06 92 GLN A C 1
ATOM 697 O O . GLN A 1 92 ? 31.943 6.693 -30.782 1.00 86.06 92 GLN A O 1
ATOM 702 N N . SER A 1 93 ? 33.996 7.548 -30.482 1.00 85.81 93 SER A N 1
ATOM 703 C CA . SER A 1 93 ? 34.672 6.243 -30.485 1.00 85.81 93 SER A CA 1
ATOM 704 C C . SER A 1 93 ? 34.294 5.349 -29.293 1.00 85.81 93 SER A C 1
ATOM 706 O O . SER A 1 93 ? 34.075 4.153 -29.479 1.00 85.81 93 SER A O 1
ATOM 708 N N . GLU A 1 94 ? 34.134 5.915 -28.093 1.00 85.56 94 GLU A N 1
ATOM 709 C CA . GLU A 1 94 ? 33.696 5.177 -26.900 1.00 85.56 94 GLU A CA 1
ATOM 710 C C . GLU A 1 94 ? 32.254 4.671 -27.046 1.00 85.56 94 GLU A C 1
ATOM 712 O O . GLU A 1 94 ? 31.963 3.513 -26.739 1.00 85.56 94 GLU A O 1
ATOM 717 N N . LEU A 1 95 ? 31.353 5.492 -27.594 1.00 85.56 95 LEU A N 1
ATOM 718 C CA . LEU A 1 95 ? 29.972 5.082 -27.861 1.00 85.56 95 LEU A CA 1
ATOM 719 C C . LEU A 1 95 ? 29.879 4.032 -28.979 1.00 85.56 95 LEU A C 1
ATOM 721 O O . LEU A 1 95 ? 29.069 3.110 -28.889 1.00 85.56 95 LEU A O 1
ATOM 725 N N . LEU A 1 96 ? 30.737 4.100 -30.002 1.00 87.94 96 LEU A N 1
ATOM 726 C CA . LEU A 1 96 ? 30.840 3.052 -31.026 1.00 87.94 96 LEU A CA 1
ATOM 727 C C . LEU A 1 96 ? 31.332 1.716 -30.442 1.00 87.94 96 LEU A C 1
ATOM 729 O O . LEU A 1 96 ? 30.835 0.651 -30.828 1.00 87.94 96 LEU A O 1
ATOM 733 N N . ALA A 1 97 ? 32.253 1.750 -29.475 1.00 84.12 97 ALA A N 1
ATOM 734 C CA . ALA A 1 97 ? 32.667 0.552 -28.747 1.00 84.12 97 ALA A CA 1
ATOM 735 C C . ALA A 1 97 ? 31.493 -0.057 -27.956 1.00 84.12 97 ALA A C 1
ATOM 737 O O . ALA A 1 97 ? 31.279 -1.269 -28.014 1.00 84.12 97 ALA A O 1
ATOM 738 N N . GLN A 1 98 ? 30.662 0.776 -27.318 1.00 81.69 98 GLN A N 1
ATOM 739 C CA . GLN A 1 98 ? 29.435 0.325 -26.647 1.00 81.69 98 GLN A CA 1
ATOM 740 C C . GLN A 1 98 ? 28.433 -0.305 -27.624 1.00 81.69 98 GLN A C 1
ATOM 742 O O . GLN A 1 98 ? 27.903 -1.382 -27.358 1.00 81.69 98 GLN A O 1
ATOM 747 N N . ILE A 1 99 ? 28.211 0.298 -28.797 1.00 86.44 99 ILE A N 1
ATOM 748 C CA . ILE A 1 99 ? 27.358 -0.288 -29.849 1.00 86.44 99 ILE A CA 1
ATOM 749 C C . ILE A 1 99 ? 27.871 -1.676 -30.266 1.00 86.44 99 ILE A C 1
ATOM 751 O O . ILE A 1 99 ? 27.079 -2.591 -30.495 1.00 86.44 99 ILE A O 1
ATOM 755 N N . THR A 1 100 ? 29.191 -1.862 -30.329 1.00 86.38 100 THR A N 1
ATOM 756 C CA . THR A 1 100 ? 29.807 -3.151 -30.680 1.00 86.38 100 THR A CA 1
ATOM 757 C C . THR A 1 100 ? 29.533 -4.221 -29.619 1.00 86.38 100 THR A C 1
ATOM 759 O O . THR A 1 100 ? 29.228 -5.363 -29.967 1.00 86.38 100 THR A O 1
ATOM 762 N N . LEU A 1 101 ? 29.551 -3.856 -28.332 1.00 80.44 101 LEU A N 1
ATOM 763 C CA . LEU A 1 101 ? 29.156 -4.753 -27.239 1.00 80.44 101 LEU A CA 1
ATOM 764 C C . LEU A 1 101 ? 27.687 -5.181 -27.366 1.00 80.44 101 LEU A C 1
ATOM 766 O O . LEU A 1 101 ? 27.384 -6.371 -27.281 1.00 80.44 101 LEU A O 1
ATOM 770 N N . TRP A 1 102 ? 26.786 -4.239 -27.657 1.00 82.06 102 TRP A N 1
ATOM 771 C CA . TRP A 1 102 ? 25.370 -4.541 -27.890 1.00 82.06 102 TRP A CA 1
ATOM 772 C C . TRP A 1 102 ? 25.150 -5.471 -29.087 1.00 82.06 102 TRP A C 1
ATOM 774 O O . TRP A 1 102 ? 24.330 -6.387 -29.007 1.00 82.06 102 TRP A O 1
ATOM 784 N N . LYS A 1 103 ? 25.900 -5.284 -30.180 1.00 87.31 103 LYS A N 1
ATOM 785 C CA . LYS A 1 103 ? 25.864 -6.183 -31.345 1.00 87.31 103 LYS A CA 1
ATOM 786 C C . LYS A 1 103 ? 26.329 -7.595 -30.987 1.00 87.31 103 LYS A C 1
ATOM 788 O O . LYS A 1 103 ? 25.658 -8.553 -31.351 1.00 87.31 103 LYS A O 1
ATOM 793 N N . LYS A 1 104 ? 27.402 -7.730 -30.200 1.00 83.38 104 LYS A N 1
ATOM 794 C CA . LYS A 1 104 ? 27.874 -9.036 -29.710 1.00 83.38 104 LYS A CA 1
ATOM 795 C C . LYS A 1 104 ? 26.814 -9.740 -28.853 1.00 83.38 104 LYS A C 1
ATOM 797 O O . LYS A 1 104 ? 26.583 -10.932 -29.034 1.00 83.38 104 LYS A O 1
ATOM 802 N N . ALA A 1 105 ? 26.138 -9.000 -27.970 1.00 77.69 105 ALA A N 1
ATOM 803 C CA . ALA A 1 105 ? 25.048 -9.534 -27.153 1.00 77.69 105 ALA A CA 1
ATOM 804 C C . ALA A 1 105 ? 23.855 -9.998 -28.009 1.00 77.69 105 ALA A C 1
ATOM 806 O O . ALA A 1 105 ? 23.337 -11.092 -27.800 1.00 77.69 105 ALA A O 1
ATOM 807 N N . ARG A 1 106 ? 23.451 -9.205 -29.012 1.00 83.75 106 ARG A N 1
ATOM 808 C CA . ARG A 1 106 ? 22.422 -9.589 -29.994 1.00 83.75 106 ARG A CA 1
ATOM 809 C C . ARG A 1 106 ? 22.780 -10.892 -30.707 1.00 83.75 106 ARG A C 1
ATOM 811 O O . ARG A 1 106 ? 21.929 -11.766 -30.841 1.00 83.75 106 ARG A O 1
ATOM 818 N N . ASP A 1 107 ? 24.017 -11.009 -31.181 1.00 85.25 107 ASP A N 1
ATOM 819 C CA . ASP A 1 107 ? 24.444 -12.166 -31.966 1.00 85.25 107 ASP A CA 1
ATOM 820 C C . ASP A 1 107 ? 24.414 -13.442 -31.111 1.00 85.25 107 ASP A C 1
ATOM 822 O O . ASP A 1 107 ? 23.893 -14.463 -31.556 1.00 85.25 107 ASP A O 1
ATOM 826 N N . GLN A 1 108 ? 24.844 -13.369 -29.849 1.00 77.94 108 GLN A N 1
ATOM 827 C CA . GLN A 1 108 ? 24.729 -14.486 -28.903 1.00 77.94 108 GLN A CA 1
ATOM 828 C C . GLN A 1 108 ? 23.275 -14.856 -28.585 1.00 77.94 108 GLN A C 1
ATOM 830 O O . GLN A 1 108 ? 22.924 -16.034 -28.614 1.00 77.94 108 GLN A O 1
ATOM 835 N N . LEU A 1 109 ? 22.412 -13.860 -28.363 1.00 74.50 109 LEU A N 1
ATOM 836 C CA . LEU A 1 109 ? 20.974 -14.063 -28.166 1.00 74.50 109 LEU A CA 1
ATOM 837 C C . LEU A 1 109 ? 20.312 -14.748 -29.367 1.00 74.50 109 LEU A C 1
ATOM 839 O O . LEU A 1 109 ? 19.421 -15.573 -29.194 1.00 74.50 109 LEU A O 1
ATOM 843 N N . SER A 1 110 ? 20.757 -14.434 -30.585 1.00 78.12 110 SER A N 1
ATOM 844 C CA . SER A 1 110 ? 20.224 -15.052 -31.803 1.00 78.12 110 SER A CA 1
ATOM 845 C C . SER A 1 110 ? 20.666 -16.510 -31.982 1.00 78.12 110 SER A C 1
ATOM 847 O O . SER A 1 110 ? 19.934 -17.304 -32.570 1.00 78.12 110 SER A O 1
ATOM 849 N N . GLN A 1 111 ? 21.840 -16.881 -31.454 1.00 76.06 111 GLN A N 1
ATOM 850 C CA . GLN A 1 111 ? 22.419 -18.223 -31.585 1.00 76.06 111 GLN A CA 1
ATOM 851 C C . GLN A 1 111 ? 21.823 -19.249 -30.613 1.00 76.06 111 GLN A C 1
ATOM 853 O O . GLN A 1 111 ? 21.823 -20.436 -30.925 1.00 76.06 111 GLN A O 1
ATOM 858 N N . GLN A 1 112 ? 21.296 -18.822 -29.461 1.00 66.69 112 GLN A N 1
ATOM 859 C CA . GLN A 1 112 ? 20.720 -19.730 -28.456 1.00 66.69 112 GLN A CA 1
ATOM 860 C C . GLN A 1 112 ? 19.326 -20.289 -28.814 1.00 66.69 112 GLN A C 1
ATOM 862 O O . GLN A 1 112 ? 18.761 -21.065 -28.048 1.00 66.69 112 GLN A O 1
ATOM 867 N N . GLY A 1 113 ? 18.806 -19.980 -30.005 1.00 55.12 113 GLY A N 1
ATOM 868 C CA . GLY A 1 113 ? 17.524 -20.482 -30.494 1.00 55.12 113 GLY A CA 1
ATOM 869 C C . GLY A 1 113 ? 16.369 -19.536 -30.170 1.00 55.12 113 GLY A C 1
ATOM 870 O O . GLY A 1 113 ? 16.186 -19.078 -29.044 1.00 55.12 113 GLY A O 1
ATOM 871 N N . SER A 1 114 ? 15.574 -19.228 -31.194 1.00 51.81 114 SER A N 1
ATOM 872 C CA . SER A 1 114 ? 14.384 -18.388 -31.092 1.00 51.81 114 SER A CA 1
ATOM 873 C C . SER A 1 114 ? 13.220 -19.180 -30.493 1.00 51.81 114 SER A C 1
ATOM 875 O O . SER A 1 114 ? 12.389 -19.722 -31.225 1.00 51.81 114 SER A O 1
ATOM 877 N N . SER A 1 115 ? 13.138 -19.266 -29.169 1.00 58.00 115 SER A N 1
ATOM 878 C CA . SER A 1 115 ? 11.828 -19.409 -28.539 1.00 58.00 115 SER A CA 1
ATOM 879 C C . SER A 1 115 ? 11.007 -18.143 -28.842 1.00 58.00 115 SER A C 1
ATOM 881 O O . SER A 1 115 ? 11.563 -17.051 -28.991 1.00 58.00 115 SER A O 1
ATOM 883 N N . GLU A 1 116 ? 9.676 -18.241 -28.932 1.00 58.19 116 GLU A N 1
ATOM 884 C CA . GLU A 1 116 ? 8.817 -17.041 -29.006 1.00 58.19 116 GLU A CA 1
ATOM 885 C C . GLU A 1 116 ? 9.114 -16.060 -27.848 1.00 58.19 116 GLU A C 1
ATOM 887 O O . GLU A 1 116 ? 8.989 -14.844 -28.013 1.00 58.19 116 GLU A O 1
ATOM 892 N N . SER A 1 117 ? 9.598 -16.575 -26.707 1.00 54.22 117 SER A N 1
ATOM 893 C CA . SER A 1 117 ? 10.012 -15.808 -25.528 1.00 54.22 117 SER A CA 1
ATOM 894 C C . SER A 1 117 ? 11.292 -14.977 -25.708 1.00 54.22 117 SER A C 1
ATOM 896 O O . SER A 1 117 ? 11.416 -13.955 -25.034 1.00 54.22 117 SER A O 1
ATOM 898 N N . SER A 1 118 ? 12.197 -15.298 -26.641 1.00 61.78 118 SER A N 1
ATOM 899 C CA . SER A 1 118 ? 13.435 -14.526 -26.871 1.00 61.78 118 SER A CA 1
ATOM 900 C C . SER A 1 118 ? 13.335 -13.512 -28.025 1.00 61.78 118 SER A C 1
ATOM 902 O O . SER A 1 118 ? 14.117 -12.557 -28.101 1.00 61.78 118 SER A O 1
ATOM 904 N N . ALA A 1 119 ? 12.320 -13.642 -28.888 1.00 68.81 119 ALA A N 1
ATOM 905 C CA . ALA A 1 119 ? 12.111 -12.781 -30.057 1.00 68.81 119 ALA A CA 1
ATOM 906 C C . ALA A 1 119 ? 11.886 -11.300 -29.696 1.00 68.81 119 ALA A C 1
ATOM 908 O O . ALA A 1 119 ? 12.453 -10.402 -30.326 1.00 68.81 119 ALA A O 1
ATOM 909 N N . TRP A 1 120 ? 11.100 -11.022 -28.651 1.00 67.94 120 TRP A N 1
ATOM 910 C CA . TRP A 1 120 ? 10.863 -9.647 -28.193 1.00 67.94 120 TRP A CA 1
ATOM 911 C C . TRP A 1 120 ? 12.138 -9.029 -27.588 1.00 67.94 120 TRP A C 1
ATOM 913 O O . TRP A 1 120 ? 12.363 -7.819 -27.700 1.00 67.94 120 TRP A O 1
ATOM 923 N N . LEU A 1 121 ? 12.997 -9.848 -26.969 1.00 70.88 121 LEU A N 1
ATOM 924 C CA . LEU A 1 121 ? 14.234 -9.386 -26.353 1.00 70.88 121 LEU A CA 1
ATOM 925 C C . LEU A 1 121 ? 15.249 -9.000 -27.425 1.00 70.88 121 LEU A C 1
ATOM 927 O O . LEU A 1 121 ? 15.831 -7.916 -27.371 1.00 70.88 121 LEU A O 1
ATOM 931 N N . LEU A 1 122 ? 15.377 -9.836 -28.456 1.00 76.94 122 LEU A N 1
ATOM 932 C CA . LEU A 1 122 ? 16.122 -9.520 -29.671 1.00 76.94 122 LEU A CA 1
ATOM 933 C C . LEU A 1 122 ? 15.604 -8.239 -30.334 1.00 76.94 122 LEU A C 1
ATOM 935 O O . LEU A 1 122 ? 16.400 -7.367 -30.681 1.00 76.94 122 LEU A O 1
ATOM 939 N N . ALA A 1 123 ? 14.284 -8.073 -30.458 1.00 77.31 123 ALA A N 1
ATOM 940 C CA . ALA A 1 123 ? 13.688 -6.840 -30.976 1.00 77.31 123 ALA A CA 1
ATOM 941 C C . ALA A 1 123 ? 14.045 -5.611 -30.117 1.00 77.31 123 ALA A C 1
ATOM 943 O O . ALA A 1 123 ? 14.377 -4.550 -30.655 1.00 77.31 123 ALA A O 1
ATOM 944 N N . SER A 1 124 ? 14.049 -5.755 -28.790 1.00 76.12 124 SER A N 1
ATOM 945 C CA . SER A 1 124 ? 14.412 -4.684 -27.851 1.00 76.12 124 SER A CA 1
ATOM 946 C C . SER A 1 124 ? 15.887 -4.288 -27.968 1.00 76.12 124 SER A C 1
ATOM 948 O O . SER A 1 124 ? 16.210 -3.099 -28.012 1.00 76.12 124 SER A O 1
ATOM 950 N N . VAL A 1 125 ? 16.784 -5.272 -28.084 1.00 79.88 125 VAL A N 1
ATOM 951 C CA . VAL A 1 125 ? 18.219 -5.044 -28.306 1.00 79.88 125 VAL A CA 1
ATOM 952 C C . VAL A 1 125 ? 18.460 -4.383 -29.667 1.00 79.88 125 VAL A C 1
ATOM 954 O O . VAL A 1 125 ? 19.185 -3.393 -29.745 1.00 79.88 125 VAL A O 1
ATOM 957 N N . ASN A 1 126 ? 17.804 -4.855 -30.730 1.00 85.94 126 ASN A N 1
ATOM 958 C CA . ASN A 1 126 ? 17.913 -4.274 -32.072 1.00 85.94 126 ASN A CA 1
ATOM 959 C C . ASN A 1 126 ? 17.440 -2.820 -32.121 1.00 85.94 126 ASN A C 1
ATOM 961 O O . ASN A 1 126 ? 18.123 -1.967 -32.683 1.00 85.94 126 ASN A O 1
ATOM 965 N N . THR A 1 127 ? 16.306 -2.523 -31.486 1.00 83.62 127 THR A N 1
ATOM 966 C CA . THR A 1 127 ? 15.771 -1.156 -31.404 1.00 83.62 127 THR A CA 1
ATOM 967 C C . THR A 1 127 ? 16.755 -0.229 -30.691 1.00 83.62 127 THR A C 1
ATOM 969 O O . THR A 1 127 ? 16.981 0.902 -31.122 1.00 83.62 127 THR A O 1
ATOM 972 N N . ARG A 1 128 ? 17.396 -0.713 -29.619 1.00 82.94 128 ARG A N 1
ATOM 973 C CA . ARG A 1 128 ? 18.434 0.039 -28.907 1.00 82.94 128 ARG A CA 1
ATOM 974 C C . ARG A 1 128 ? 19.658 0.302 -29.777 1.00 82.94 128 ARG A C 1
ATOM 976 O O . ARG A 1 128 ? 20.120 1.438 -29.805 1.00 82.94 128 ARG A O 1
ATOM 983 N N . ILE A 1 129 ? 20.164 -0.719 -30.469 1.00 86.69 129 ILE A N 1
ATOM 984 C CA . ILE A 1 129 ? 21.300 -0.575 -31.389 1.00 86.69 129 ILE A CA 1
ATOM 985 C C . ILE A 1 129 ? 20.974 0.481 -32.445 1.00 86.69 129 ILE A C 1
ATOM 987 O O . ILE A 1 129 ? 21.736 1.432 -32.582 1.00 86.69 129 ILE A O 1
ATOM 991 N N . GLY A 1 130 ? 19.817 0.374 -33.107 1.00 88.06 130 GLY A N 1
ATOM 992 C CA . GLY A 1 130 ? 19.400 1.332 -34.133 1.00 88.06 130 GLY A CA 1
ATOM 993 C C . GLY A 1 130 ? 19.315 2.767 -33.606 1.00 88.06 130 GLY A C 1
ATOM 994 O O . GLY A 1 130 ? 19.793 3.693 -34.253 1.00 88.06 130 GLY A O 1
ATOM 995 N N . ARG A 1 131 ? 18.794 2.959 -32.387 1.00 86.19 131 ARG A N 1
ATOM 996 C CA . ARG A 1 131 ? 18.701 4.286 -31.762 1.00 86.19 131 ARG A CA 1
ATOM 997 C C . ARG A 1 131 ? 20.061 4.856 -31.353 1.00 86.19 131 ARG A C 1
ATOM 999 O O . ARG A 1 131 ? 20.274 6.059 -31.450 1.00 86.19 131 ARG A O 1
ATOM 1006 N N . LEU A 1 132 ? 20.988 4.017 -30.888 1.00 87.12 132 LEU A N 1
ATOM 1007 C CA . LEU A 1 132 ? 22.363 4.445 -30.615 1.00 87.12 132 LEU A CA 1
ATOM 1008 C C . LEU A 1 132 ? 23.090 4.811 -31.914 1.00 87.12 132 LEU A C 1
ATOM 1010 O O . LEU A 1 132 ? 23.767 5.832 -31.968 1.00 87.12 132 LEU A O 1
ATOM 1014 N N . GLU A 1 133 ? 22.914 4.021 -32.970 1.00 90.75 133 GLU A N 1
ATOM 1015 C CA . GLU A 1 133 ? 23.473 4.293 -34.295 1.00 90.75 133 GLU A CA 1
ATOM 1016 C C . GLU A 1 133 ? 22.956 5.616 -34.874 1.00 90.75 133 GLU A C 1
ATOM 1018 O O . GLU A 1 133 ? 23.757 6.428 -35.331 1.00 90.75 133 GLU A O 1
ATOM 1023 N N . GLU A 1 134 ? 21.654 5.891 -34.766 1.00 90.44 134 GLU A N 1
ATOM 1024 C CA . GLU A 1 134 ? 21.043 7.158 -35.193 1.00 90.44 134 GLU A CA 1
ATOM 1025 C C . GLU A 1 134 ? 21.671 8.380 -34.500 1.00 90.44 134 GLU A C 1
ATOM 1027 O O . GLU A 1 134 ? 21.873 9.422 -35.125 1.00 90.44 134 GLU A O 1
ATOM 1032 N N . LEU A 1 135 ? 22.015 8.254 -33.215 1.00 87.38 135 LEU A N 1
ATOM 1033 C CA . LEU A 1 135 ? 22.579 9.347 -32.422 1.00 87.38 135 LEU A CA 1
ATOM 1034 C C . LEU A 1 135 ? 24.101 9.504 -32.589 1.00 87.38 135 LEU A C 1
ATOM 1036 O O . LEU A 1 135 ? 24.622 10.601 -32.387 1.00 87.38 135 LEU A O 1
ATOM 1040 N N . VAL A 1 136 ? 24.821 8.431 -32.931 1.00 87.69 136 VAL A N 1
ATOM 1041 C CA . VAL A 1 136 ? 26.298 8.389 -32.919 1.00 87.69 136 VAL A CA 1
ATOM 1042 C C . VAL A 1 136 ? 26.914 8.436 -34.321 1.00 87.69 136 VAL A C 1
ATOM 1044 O O . VAL A 1 136 ? 27.996 8.998 -34.480 1.00 87.69 136 VAL A O 1
ATOM 1047 N N . LEU A 1 137 ? 26.257 7.877 -35.344 1.00 87.88 137 LEU A N 1
ATOM 1048 C CA . LEU A 1 137 ? 26.772 7.806 -36.721 1.00 87.88 137 LEU A CA 1
ATOM 1049 C C . LEU A 1 137 ? 26.690 9.088 -37.576 1.00 87.88 137 LEU A C 1
ATOM 1051 O O . LEU A 1 137 ? 27.396 9.124 -38.590 1.00 87.88 137 LEU A O 1
ATOM 1055 N N . PRO A 1 138 ? 25.893 10.134 -37.263 1.00 87.81 138 PRO A N 1
ATOM 1056 C CA . PRO A 1 138 ? 25.936 11.371 -38.038 1.00 87.81 138 PRO A CA 1
ATOM 1057 C C . PRO A 1 138 ? 27.366 11.917 -38.161 1.00 87.81 138 PRO A C 1
ATOM 1059 O O . PRO A 1 138 ? 28.124 11.911 -37.195 1.00 87.81 138 PRO A O 1
ATOM 1062 N N . ALA A 1 139 ? 27.736 12.443 -39.336 1.00 79.38 139 ALA A N 1
ATOM 1063 C CA . ALA A 1 139 ? 29.102 12.918 -39.609 1.00 79.38 139 ALA A CA 1
ATOM 1064 C C . ALA A 1 139 ? 29.562 14.069 -38.688 1.00 79.38 139 ALA A C 1
ATOM 1066 O O . ALA A 1 139 ? 30.758 14.313 -38.540 1.00 79.38 139 ALA A O 1
ATOM 1067 N N . ARG A 1 140 ? 28.612 14.799 -38.089 1.00 81.00 140 ARG A N 1
ATOM 1068 C CA . ARG A 1 140 ? 28.843 15.851 -37.088 1.00 81.00 140 ARG A CA 1
ATOM 1069 C C . ARG A 1 140 ? 27.777 15.744 -35.988 1.00 81.00 140 ARG A C 1
ATOM 1071 O O . ARG A 1 140 ? 26.773 16.455 -36.066 1.00 81.00 140 ARG A O 1
ATOM 1078 N N . PRO A 1 141 ? 27.939 14.844 -35.003 1.00 82.50 141 PRO A N 1
ATOM 1079 C CA . PRO A 1 141 ? 26.955 14.677 -33.942 1.00 82.50 141 PRO A CA 1
ATOM 1080 C C . PRO A 1 141 ? 27.001 15.882 -32.994 1.00 82.50 141 PRO A C 1
ATOM 1082 O O . PRO A 1 141 ? 28.068 16.416 -32.687 1.00 82.50 141 PRO A O 1
ATOM 1085 N N . THR A 1 142 ? 25.838 16.344 -32.537 1.00 87.00 142 THR A N 1
ATOM 1086 C CA . THR A 1 142 ? 25.758 17.429 -31.551 1.00 87.00 142 THR A CA 1
ATOM 1087 C C . THR A 1 142 ? 26.014 16.903 -30.140 1.00 87.00 142 THR A C 1
ATOM 1089 O O . THR A 1 142 ? 25.900 15.707 -29.868 1.00 87.00 142 THR A O 1
ATOM 1092 N N . TYR A 1 143 ? 26.290 17.809 -29.197 1.00 85.94 143 TYR A N 1
ATOM 1093 C CA . TYR A 1 143 ? 26.434 17.436 -27.787 1.00 85.94 143 TYR A CA 1
ATOM 1094 C C . TYR A 1 143 ? 25.174 16.737 -27.270 1.00 85.94 143 TYR A C 1
ATOM 1096 O O . TYR A 1 143 ? 25.272 15.696 -26.635 1.00 85.94 143 TYR A O 1
ATOM 1104 N N . SER A 1 144 ? 23.989 17.267 -27.595 1.00 85.38 144 SER A N 1
ATOM 1105 C CA . SER A 1 144 ? 22.717 16.675 -27.178 1.00 85.38 144 SER A CA 1
ATOM 1106 C C . SER A 1 144 ? 22.525 15.257 -27.719 1.00 85.38 144 SER A C 1
ATOM 1108 O O . SER A 1 144 ? 22.007 14.406 -27.002 1.00 85.38 144 SER A O 1
ATOM 1110 N N . MET A 1 145 ? 22.972 14.979 -28.948 1.00 87.25 145 MET A N 1
ATOM 1111 C CA . MET A 1 145 ? 22.932 13.634 -29.527 1.00 87.25 145 MET A CA 1
ATOM 1112 C C . MET A 1 145 ? 23.852 12.672 -28.774 1.00 87.25 145 MET A C 1
ATOM 1114 O O . MET A 1 145 ? 23.385 11.629 -28.322 1.00 87.25 145 MET A O 1
ATOM 1118 N N . LEU A 1 146 ? 25.122 13.042 -28.568 1.00 87.19 146 LEU A N 1
ATOM 1119 C CA . LEU A 1 146 ? 26.084 12.194 -27.855 1.00 87.19 146 LEU A CA 1
ATOM 1120 C C . LEU A 1 146 ? 25.726 12.018 -26.374 1.00 87.19 146 LEU A C 1
ATOM 1122 O O . LEU A 1 146 ? 25.886 10.929 -25.834 1.00 87.19 146 LEU A O 1
ATOM 1126 N N . PHE A 1 147 ? 25.192 13.053 -25.724 1.00 87.75 147 PHE A N 1
ATOM 1127 C CA . PHE A 1 147 ? 24.751 12.988 -24.332 1.00 87.75 147 PHE A CA 1
ATOM 1128 C C . PHE A 1 147 ? 23.534 12.076 -24.176 1.00 87.75 147 PHE A C 1
ATOM 1130 O O . PHE A 1 147 ? 23.517 11.219 -23.296 1.00 87.75 147 PHE A O 1
ATOM 1137 N N . ASN A 1 148 ? 22.553 12.174 -25.078 1.00 85.62 148 ASN A N 1
ATOM 1138 C CA . ASN A 1 148 ? 21.422 11.246 -25.099 1.00 85.62 148 ASN A CA 1
ATOM 1139 C C . ASN A 1 148 ? 21.859 9.812 -25.428 1.00 85.62 148 ASN A C 1
ATOM 1141 O O . ASN A 1 148 ? 21.331 8.872 -24.837 1.00 85.62 148 ASN A O 1
ATOM 1145 N N . ALA A 1 149 ? 22.828 9.637 -26.332 1.00 86.94 149 ALA A N 1
ATOM 1146 C CA . ALA A 1 149 ? 23.399 8.330 -26.639 1.00 86.94 149 ALA A CA 1
ATOM 1147 C C . ALA A 1 149 ? 24.110 7.728 -25.422 1.00 86.94 149 ALA A C 1
ATOM 1149 O O . ALA A 1 149 ? 23.880 6.561 -25.124 1.00 86.94 149 ALA A O 1
ATOM 1150 N N . ALA A 1 150 ? 24.890 8.525 -24.684 1.00 86.94 150 ALA A N 1
ATOM 1151 C CA . ALA A 1 150 ? 25.556 8.101 -23.454 1.00 86.94 150 ALA A CA 1
ATOM 1152 C C . ALA A 1 150 ? 24.548 7.708 -22.364 1.00 86.94 150 ALA A C 1
ATOM 1154 O O . ALA A 1 150 ? 24.627 6.616 -21.805 1.00 86.94 150 ALA A O 1
ATOM 1155 N N . LEU A 1 151 ? 23.526 8.539 -22.126 1.00 85.19 151 LEU A N 1
ATOM 1156 C CA . LEU A 1 151 ? 22.448 8.207 -21.191 1.00 85.19 151 LEU A CA 1
ATOM 1157 C C . LEU A 1 151 ? 21.735 6.902 -21.574 1.00 85.19 151 LEU A C 1
ATOM 1159 O O . LEU A 1 151 ? 21.454 6.078 -20.703 1.00 85.19 151 LEU A O 1
ATOM 1163 N N . LEU A 1 152 ? 21.465 6.694 -22.867 1.00 83.81 152 LEU A N 1
ATOM 1164 C CA . LEU A 1 152 ? 20.815 5.488 -23.375 1.00 83.81 152 LEU A CA 1
ATOM 1165 C C . LEU A 1 152 ? 21.720 4.252 -23.273 1.00 83.81 152 LEU A C 1
ATOM 1167 O O . LEU A 1 152 ? 21.244 3.192 -22.867 1.00 83.81 152 LEU A O 1
ATOM 1171 N N . SER A 1 153 ? 23.005 4.365 -23.620 1.00 82.31 153 SER A N 1
ATOM 1172 C CA . SER A 1 153 ? 23.952 3.246 -23.562 1.00 82.31 153 SER A CA 1
ATOM 1173 C C . SER A 1 153 ? 24.199 2.786 -22.132 1.00 82.31 153 SER A C 1
ATOM 1175 O O . SER A 1 153 ? 24.353 1.592 -21.907 1.00 82.31 153 SER A O 1
ATOM 1177 N N . GLU A 1 154 ? 24.190 3.721 -21.180 1.00 79.44 154 GLU A N 1
ATOM 1178 C CA . GLU A 1 154 ? 24.443 3.466 -19.760 1.00 79.44 154 GLU A CA 1
ATOM 1179 C C . GLU A 1 154 ? 23.156 3.228 -18.953 1.00 79.44 154 GLU A C 1
ATOM 1181 O O . GLU A 1 154 ? 23.213 2.944 -17.758 1.00 79.44 154 GLU A O 1
ATOM 1186 N N . GLY A 1 155 ? 21.970 3.378 -19.555 1.00 79.12 155 GLY A N 1
ATOM 1187 C CA . GLY A 1 155 ? 20.687 3.259 -18.854 1.00 79.12 155 GLY A CA 1
ATOM 1188 C C . GLY A 1 155 ? 20.553 4.264 -17.705 1.00 79.12 155 GLY A C 1
ATOM 1189 O O . GLY A 1 155 ? 20.218 3.896 -16.571 1.00 79.12 155 GLY A O 1
ATOM 1190 N N . LEU A 1 156 ? 20.906 5.524 -17.951 1.00 80.81 156 LEU A N 1
ATOM 1191 C CA . LEU A 1 156 ? 20.846 6.635 -17.002 1.00 80.81 156 LEU A CA 1
ATOM 1192 C C . LEU A 1 156 ? 19.709 7.596 -17.345 1.00 80.81 156 LEU A C 1
ATOM 1194 O O . LEU A 1 156 ? 19.361 7.812 -18.502 1.00 80.81 156 LEU A O 1
ATOM 1198 N N . ARG A 1 157 ? 19.182 8.251 -16.311 1.00 80.44 157 ARG A N 1
ATOM 1199 C CA . ARG A 1 157 ? 18.352 9.446 -16.437 1.00 80.44 157 ARG A CA 1
ATOM 1200 C C . ARG A 1 157 ? 19.026 10.604 -15.722 1.00 80.44 157 ARG A C 1
ATOM 1202 O O . ARG A 1 157 ? 19.395 10.468 -14.555 1.00 80.44 157 ARG A O 1
ATOM 1209 N N . TYR A 1 158 ? 19.120 11.736 -16.400 1.00 78.56 158 TYR A N 1
ATOM 1210 C CA . TYR A 1 158 ? 19.598 12.985 -15.826 1.00 78.56 158 TYR A CA 1
ATOM 1211 C C . TYR A 1 158 ? 18.413 13.881 -15.446 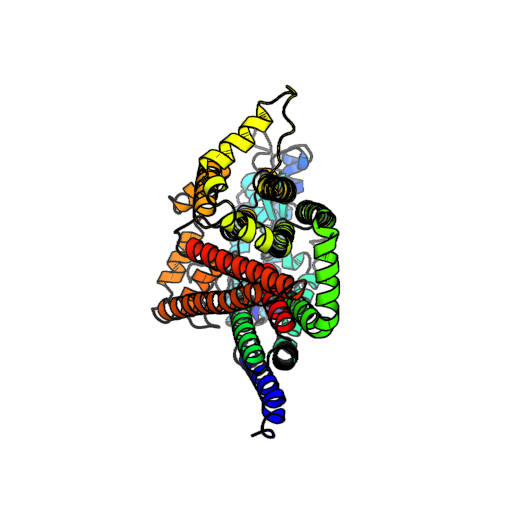1.00 78.56 158 TYR A C 1
ATOM 1213 O O . TYR A 1 158 ? 17.486 14.056 -16.239 1.00 78.56 158 TYR A O 1
ATOM 1221 N N . ASP A 1 159 ? 18.425 14.404 -14.222 1.00 73.69 159 ASP A N 1
ATOM 1222 C CA . ASP A 1 159 ? 17.449 15.380 -13.739 1.00 73.69 159 ASP A CA 1
ATOM 1223 C C . ASP A 1 159 ? 18.103 16.762 -13.652 1.00 73.69 159 ASP A C 1
ATOM 1225 O O . ASP A 1 159 ? 18.927 17.009 -12.772 1.00 73.69 159 ASP A O 1
ATOM 1229 N N . ALA A 1 160 ? 17.710 17.660 -14.557 1.00 71.56 160 ALA A N 1
ATOM 1230 C CA . ALA A 1 160 ? 18.249 19.015 -14.650 1.00 71.56 160 ALA A CA 1
ATOM 1231 C C . ALA A 1 160 ? 17.962 19.872 -13.406 1.00 71.56 160 ALA A C 1
ATOM 1233 O O . ALA A 1 160 ? 18.719 20.791 -13.113 1.00 71.56 160 ALA A O 1
ATOM 1234 N N . LEU A 1 161 ? 16.900 19.569 -12.646 1.00 67.19 161 LEU A N 1
ATOM 1235 C CA . LEU A 1 161 ? 16.557 20.323 -11.436 1.00 67.19 161 LEU A CA 1
ATOM 1236 C C . LEU A 1 161 ? 17.446 19.949 -10.249 1.00 67.19 161 LEU A C 1
ATOM 1238 O O . LEU A 1 161 ? 17.766 20.804 -9.427 1.00 67.19 161 LEU A O 1
ATOM 1242 N N . SER A 1 162 ? 17.818 18.671 -10.137 1.00 69.25 162 SER A N 1
ATOM 1243 C CA . SER A 1 162 ? 18.669 18.183 -9.046 1.00 69.25 162 SER A CA 1
ATOM 1244 C C . SER A 1 162 ? 20.144 18.043 -9.425 1.00 69.25 162 SER A C 1
ATOM 1246 O O . SER A 1 162 ? 20.965 17.829 -8.533 1.00 69.25 162 SER A O 1
ATOM 1248 N N . GLY A 1 163 ? 20.484 18.135 -10.716 1.00 72.44 163 GLY A N 1
ATOM 1249 C CA . GLY A 1 163 ? 21.835 17.921 -11.245 1.00 72.44 163 GLY A CA 1
ATOM 1250 C C . GLY A 1 163 ? 22.325 16.478 -11.093 1.00 72.44 163 GLY A C 1
ATOM 1251 O O . GLY A 1 163 ? 23.526 16.216 -11.124 1.00 72.44 163 GLY A O 1
ATOM 1252 N N . ARG A 1 164 ? 21.417 15.520 -10.853 1.00 77.75 164 ARG A N 1
ATOM 1253 C CA . ARG A 1 164 ? 21.774 14.139 -10.497 1.00 77.75 164 ARG A CA 1
ATOM 1254 C C . ARG A 1 164 ? 21.511 13.165 -11.633 1.00 77.75 164 ARG A C 1
ATOM 1256 O O . ARG A 1 164 ? 20.434 13.131 -12.229 1.00 77.75 164 ARG A O 1
ATOM 1263 N N . PHE A 1 165 ? 22.483 12.283 -11.841 1.00 78.94 165 PHE A N 1
ATOM 1264 C CA . PHE A 1 165 ? 22.336 11.087 -12.658 1.00 78.94 165 PHE A CA 1
ATOM 1265 C C . PHE A 1 165 ? 21.725 9.966 -11.817 1.00 78.94 165 PHE A C 1
ATOM 1267 O O . PHE A 1 165 ? 22.196 9.647 -10.725 1.00 78.94 165 PHE A O 1
ATOM 1274 N N . THR A 1 166 ? 20.653 9.363 -12.322 1.00 74.25 166 THR A N 1
ATOM 1275 C CA . THR A 1 166 ? 19.934 8.277 -11.654 1.00 74.25 166 THR A CA 1
ATOM 1276 C C . THR A 1 166 ? 19.882 7.045 -12.557 1.00 74.25 166 THR A C 1
ATOM 1278 O O . THR A 1 166 ? 19.484 7.159 -13.717 1.00 74.25 166 THR A O 1
ATOM 1281 N N . PRO A 1 167 ? 20.277 5.856 -12.069 1.00 73.69 167 PRO A N 1
ATOM 1282 C CA . PRO A 1 167 ? 20.219 4.640 -12.866 1.00 73.69 167 PRO A CA 1
ATOM 1283 C C . PRO A 1 167 ? 18.771 4.185 -13.076 1.00 73.69 167 PRO A C 1
ATOM 1285 O O . PRO A 1 167 ? 17.989 4.084 -12.124 1.00 73.69 167 PRO A O 1
ATOM 1288 N N . ILE A 1 168 ? 18.422 3.860 -14.321 1.00 71.75 168 ILE A N 1
ATOM 1289 C CA . ILE A 1 168 ? 17.128 3.282 -14.684 1.00 71.75 168 ILE A CA 1
ATOM 1290 C C . ILE A 1 168 ? 17.202 1.775 -14.434 1.00 71.75 168 ILE A C 1
ATOM 1292 O O . ILE A 1 168 ? 17.865 1.040 -15.155 1.00 71.75 168 ILE A O 1
ATOM 1296 N N . ARG A 1 169 ? 16.536 1.298 -13.378 1.00 68.56 169 ARG A N 1
ATOM 1297 C CA . ARG A 1 169 ? 16.697 -0.083 -12.877 1.00 68.56 169 ARG A CA 1
ATOM 1298 C C . ARG A 1 169 ? 16.205 -1.185 -13.818 1.00 68.56 169 ARG A C 1
ATOM 1300 O O . ARG A 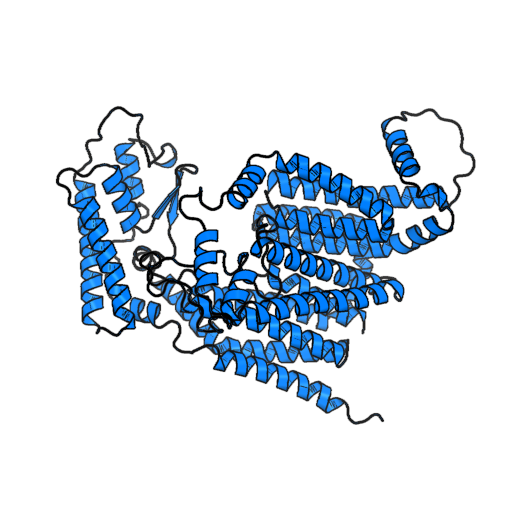1 169 ? 16.615 -2.323 -13.633 1.00 68.56 169 ARG A O 1
ATOM 1307 N N . TRP A 1 170 ? 15.298 -0.862 -14.734 1.00 68.62 170 TRP A N 1
ATOM 1308 C CA . TRP A 1 170 ? 14.668 -1.796 -15.676 1.00 68.62 170 TRP A CA 1
ATOM 1309 C C . TRP A 1 170 ? 15.240 -1.678 -17.099 1.00 68.62 170 TRP A C 1
ATOM 1311 O O . TRP A 1 170 ? 14.636 -2.134 -18.069 1.00 68.62 170 TRP A O 1
ATOM 1321 N N . ASP A 1 171 ? 16.384 -1.013 -17.229 1.00 74.44 171 ASP A N 1
ATOM 1322 C CA . ASP A 1 171 ? 17.074 -0.813 -18.493 1.00 74.44 171 ASP A CA 1
ATOM 1323 C C . ASP A 1 171 ? 18.054 -1.967 -18.767 1.00 74.44 171 ASP A C 1
ATOM 1325 O O . ASP A 1 171 ? 18.762 -2.399 -17.855 1.00 74.44 171 ASP A O 1
ATOM 1329 N N . LEU A 1 172 ? 18.124 -2.451 -20.016 1.00 71.81 172 LEU A N 1
ATOM 1330 C CA . LEU A 1 172 ? 19.031 -3.544 -20.405 1.00 71.81 172 LEU A CA 1
ATOM 1331 C C . LEU A 1 172 ? 20.498 -3.212 -20.109 1.00 71.81 172 LEU A C 1
ATOM 1333 O O . LEU A 1 172 ? 21.270 -4.124 -19.839 1.00 71.81 172 LEU A O 1
ATOM 1337 N N . ALA A 1 173 ? 20.901 -1.936 -20.157 1.00 70.12 173 ALA A N 1
ATOM 1338 C CA . ALA A 1 173 ? 22.283 -1.540 -19.877 1.00 70.12 173 ALA A CA 1
ATOM 1339 C C . ALA A 1 173 ? 22.721 -1.963 -18.470 1.00 70.12 173 ALA A C 1
ATOM 1341 O O . ALA A 1 173 ? 23.871 -2.329 -18.259 1.00 70.12 173 ALA A O 1
ATOM 1342 N N . ARG A 1 174 ? 21.775 -2.015 -17.523 1.00 69.38 174 ARG A N 1
ATOM 1343 C CA . ARG A 1 174 ? 22.038 -2.420 -16.137 1.00 69.38 174 ARG A CA 1
ATOM 1344 C C . ARG A 1 174 ? 22.302 -3.903 -15.956 1.00 69.38 174 ARG A C 1
ATOM 1346 O O . ARG A 1 174 ? 22.748 -4.293 -14.882 1.00 69.38 174 ARG A O 1
ATOM 1353 N N . MET A 1 175 ? 22.053 -4.723 -16.973 1.00 65.19 175 MET A N 1
ATOM 1354 C CA . MET A 1 175 ? 22.431 -6.134 -16.931 1.00 65.19 175 MET A CA 1
ATOM 1355 C C . MET A 1 175 ? 23.944 -6.321 -16.963 1.00 65.19 175 MET A C 1
ATOM 1357 O O . MET A 1 175 ? 24.452 -7.225 -16.309 1.00 65.19 175 MET A O 1
ATOM 1361 N N . PHE A 1 176 ? 24.653 -5.454 -17.690 1.00 60.62 176 PHE A N 1
ATOM 1362 C CA . PHE A 1 176 ? 26.108 -5.523 -17.824 1.00 60.62 176 PHE A CA 1
ATOM 1363 C C . PHE A 1 176 ? 26.848 -4.952 -16.610 1.00 60.62 176 PHE A C 1
ATOM 1365 O O . PHE A 1 176 ? 27.991 -5.329 -16.368 1.00 60.62 176 PHE A O 1
ATOM 1372 N N . ASP A 1 177 ? 26.186 -4.096 -15.827 1.00 57.78 177 ASP A N 1
ATOM 1373 C CA . ASP A 1 177 ? 26.783 -3.438 -14.661 1.00 57.78 177 ASP A CA 1
ATOM 1374 C C . ASP A 1 177 ? 26.834 -4.337 -13.409 1.00 57.78 177 ASP A C 1
ATOM 1376 O O . ASP A 1 177 ? 27.734 -4.185 -12.586 1.00 57.78 177 ASP A O 1
ATOM 1380 N N . ASP A 1 178 ? 25.856 -5.238 -13.212 1.00 63.53 178 ASP A N 1
ATOM 1381 C CA . ASP A 1 178 ? 25.711 -6.016 -11.965 1.00 63.53 178 ASP A CA 1
ATOM 1382 C C . ASP A 1 178 ? 24.887 -7.311 -12.168 1.00 63.53 178 ASP A C 1
ATOM 1384 O O . ASP A 1 178 ? 23.846 -7.535 -11.538 1.00 63.53 178 ASP A O 1
ATOM 1388 N N . GLN A 1 179 ? 25.347 -8.180 -13.077 1.00 70.19 179 GLN A N 1
ATOM 1389 C CA . GLN A 1 179 ? 24.789 -9.520 -13.321 1.00 70.19 179 GLN A CA 1
ATOM 1390 C C . GLN A 1 179 ? 24.491 -10.335 -12.037 1.00 70.19 179 GLN A C 1
ATOM 1392 O O . GLN A 1 179 ? 23.379 -10.868 -11.940 1.00 70.19 179 GLN A O 1
ATOM 1397 N N . PRO A 1 180 ? 25.373 -10.400 -11.008 1.00 74.88 180 PRO A N 1
ATOM 1398 C CA . PRO A 1 180 ? 25.075 -11.159 -9.788 1.00 74.88 180 PRO A CA 1
ATOM 1399 C C . PRO A 1 180 ? 23.883 -10.591 -9.005 1.00 74.88 180 PRO A C 1
ATOM 1401 O O . PRO A 1 180 ? 23.174 -11.329 -8.318 1.00 74.88 180 PRO A O 1
ATOM 1404 N N . ARG A 1 181 ? 23.597 -9.289 -9.119 1.00 75.19 181 ARG A N 1
ATOM 1405 C CA . ARG A 1 181 ? 22.415 -8.686 -8.495 1.00 75.19 181 ARG A CA 1
ATOM 1406 C C . ARG A 1 181 ? 21.120 -9.037 -9.218 1.00 75.19 181 ARG A C 1
ATOM 1408 O O . ARG A 1 181 ? 20.093 -9.145 -8.546 1.00 75.19 181 ARG A O 1
ATOM 1415 N N . LEU A 1 182 ? 21.135 -9.197 -10.542 1.00 75.31 182 LEU A N 1
ATOM 1416 C CA . LEU A 1 182 ? 19.977 -9.699 -11.292 1.00 75.31 182 LEU A CA 1
ATOM 1417 C C . LEU A 1 182 ? 19.718 -11.173 -10.950 1.00 75.31 182 LEU A C 1
ATOM 1419 O O . LEU A 1 182 ? 18.599 -11.527 -10.583 1.00 75.31 182 LEU A O 1
ATOM 1423 N N . GLU A 1 183 ? 20.772 -11.990 -10.935 1.00 80.56 183 GLU A N 1
ATOM 1424 C CA . GLU A 1 183 ? 20.714 -13.396 -10.518 1.00 80.56 183 GLU A CA 1
ATOM 1425 C C . GLU A 1 183 ? 20.185 -13.547 -9.083 1.00 80.56 183 GLU A C 1
ATOM 1427 O O . GLU A 1 183 ? 19.301 -14.360 -8.815 1.00 80.56 183 GLU A O 1
ATOM 1432 N N . GLY A 1 184 ? 20.652 -12.706 -8.154 1.00 81.69 184 GLY A N 1
ATOM 1433 C CA . GLY A 1 184 ? 20.158 -12.685 -6.779 1.00 81.69 184 GLY A CA 1
ATOM 1434 C C . GLY A 1 184 ? 18.666 -12.348 -6.670 1.00 81.69 184 GLY A C 1
ATOM 1435 O O . GLY A 1 184 ? 17.973 -12.909 -5.820 1.00 81.69 184 GLY A O 1
ATOM 1436 N N . ARG A 1 185 ? 18.139 -11.464 -7.531 1.00 79.75 185 ARG A N 1
ATOM 1437 C CA . ARG A 1 185 ? 16.699 -11.145 -7.558 1.00 79.75 185 ARG A CA 1
ATOM 1438 C C . ARG A 1 185 ? 15.872 -12.310 -8.089 1.00 79.75 185 ARG A C 1
ATOM 1440 O O . ARG A 1 185 ? 14.827 -12.591 -7.506 1.00 79.75 185 ARG A O 1
ATOM 1447 N N . LEU A 1 186 ? 16.343 -12.980 -9.139 1.00 80.88 186 LEU A N 1
ATOM 1448 C CA . LEU A 1 186 ? 15.679 -14.155 -9.704 1.00 80.88 186 LEU A CA 1
ATOM 1449 C C . LEU A 1 186 ? 15.649 -15.308 -8.707 1.00 80.88 186 LEU A C 1
ATOM 1451 O O . LEU A 1 186 ? 14.572 -15.801 -8.389 1.00 80.88 186 LEU A O 1
ATOM 1455 N N . LYS A 1 187 ? 16.791 -15.628 -8.086 1.00 85.50 187 LYS A N 1
ATOM 1456 C CA . LYS A 1 187 ? 16.868 -16.623 -7.005 1.00 85.50 187 LYS A CA 1
ATOM 1457 C C . LYS A 1 187 ? 15.914 -16.303 -5.855 1.00 85.50 187 LYS A C 1
ATOM 1459 O O . LYS A 1 187 ? 15.231 -17.190 -5.349 1.00 85.50 187 LYS A O 1
ATOM 1464 N N . ALA A 1 188 ? 15.837 -15.037 -5.433 1.00 83.12 188 ALA A N 1
ATOM 1465 C CA . ALA A 1 188 ? 14.909 -14.623 -4.381 1.00 83.12 188 ALA A CA 1
ATOM 1466 C C . ALA A 1 188 ? 13.438 -14.793 -4.799 1.00 83.12 188 ALA A C 1
ATOM 1468 O O . ALA A 1 188 ? 12.612 -15.197 -3.978 1.00 83.12 188 ALA A O 1
ATOM 1469 N N . TYR A 1 189 ? 13.104 -14.495 -6.054 1.00 83.50 189 TYR A N 1
ATOM 1470 C CA . TYR A 1 189 ? 11.763 -14.675 -6.602 1.00 83.50 189 TYR A CA 1
ATOM 1471 C C . TYR A 1 189 ? 11.381 -16.160 -6.704 1.00 83.50 189 TYR A C 1
ATOM 1473 O O . TYR A 1 189 ? 10.338 -16.547 -6.179 1.00 83.50 189 TYR A O 1
ATOM 1481 N N . GLU A 1 190 ? 12.246 -17.004 -7.270 1.00 83.38 190 GLU A N 1
ATOM 1482 C CA . GLU A 1 190 ? 12.053 -18.459 -7.374 1.00 83.38 190 GLU A CA 1
ATOM 1483 C C . GLU A 1 190 ? 11.887 -19.116 -6.002 1.00 83.38 190 GLU A C 1
ATOM 1485 O O . GLU A 1 190 ? 10.958 -19.898 -5.775 1.00 83.38 190 GLU A O 1
ATOM 1490 N N . LEU A 1 191 ? 12.748 -18.754 -5.047 1.00 86.38 191 LEU A N 1
ATOM 1491 C CA . LEU A 1 191 ? 12.653 -19.240 -3.675 1.00 86.38 191 LEU A CA 1
ATOM 1492 C C . LEU A 1 191 ? 11.342 -18.782 -3.029 1.00 86.38 191 LEU A C 1
ATOM 1494 O O . LEU A 1 191 ? 10.692 -19.568 -2.340 1.00 86.38 191 LEU A O 1
ATOM 1498 N N . THR A 1 192 ? 10.922 -17.538 -3.286 1.00 85.88 192 THR A N 1
ATOM 1499 C CA . THR A 1 192 ? 9.627 -17.041 -2.815 1.00 85.88 192 THR A CA 1
ATOM 1500 C C . THR A 1 192 ? 8.501 -17.887 -3.392 1.00 85.88 192 THR A C 1
ATOM 1502 O O . THR A 1 192 ? 7.749 -18.443 -2.606 1.00 85.88 192 THR A O 1
ATOM 1505 N N . LEU A 1 193 ? 8.395 -18.054 -4.713 1.00 82.25 193 LEU A N 1
ATOM 1506 C CA . LEU A 1 193 ? 7.337 -18.858 -5.340 1.00 82.25 193 LEU A CA 1
ATOM 1507 C C . LEU A 1 193 ? 7.285 -20.290 -4.794 1.00 82.25 193 LEU A C 1
ATOM 1509 O O . LEU A 1 193 ? 6.207 -20.776 -4.455 1.00 82.25 193 LEU A O 1
ATOM 1513 N N . THR A 1 194 ? 8.449 -20.926 -4.645 1.00 84.44 194 THR A N 1
ATOM 1514 C CA . THR A 1 194 ? 8.569 -22.309 -4.162 1.00 84.44 194 THR A CA 1
ATOM 1515 C C . THR A 1 194 ? 7.979 -22.476 -2.763 1.00 84.44 194 THR A C 1
ATOM 1517 O O . THR A 1 194 ? 7.250 -23.430 -2.494 1.00 84.44 194 THR A O 1
ATOM 1520 N N . TRP A 1 195 ? 8.274 -21.541 -1.857 1.00 84.81 195 TRP A N 1
ATOM 1521 C CA . TRP A 1 195 ? 7.873 -21.649 -0.454 1.00 84.81 195 TRP A CA 1
ATOM 1522 C C . TRP A 1 195 ? 6.605 -20.870 -0.106 1.00 84.81 195 TRP A C 1
ATOM 1524 O O . TRP A 1 195 ? 6.039 -21.099 0.965 1.00 84.81 195 TRP A O 1
ATOM 1534 N N . LEU A 1 196 ? 6.132 -19.972 -0.976 1.00 84.88 196 LEU A N 1
ATOM 1535 C CA . LEU A 1 196 ? 5.038 -19.046 -0.681 1.00 84.88 196 LEU A CA 1
ATOM 1536 C C . LEU A 1 196 ? 3.759 -19.790 -0.315 1.00 84.88 196 LEU A C 1
ATOM 1538 O O . LEU A 1 196 ? 3.161 -19.471 0.707 1.00 84.88 196 LEU A O 1
ATOM 1542 N N . ALA A 1 197 ? 3.359 -20.789 -1.104 1.00 81.44 197 ALA A N 1
ATOM 1543 C CA . ALA A 1 197 ? 2.137 -21.553 -0.859 1.00 81.44 197 ALA A CA 1
ATOM 1544 C C . ALA A 1 197 ? 2.167 -22.266 0.504 1.00 81.44 197 ALA A C 1
ATOM 1546 O O . ALA A 1 197 ? 1.225 -22.149 1.293 1.00 81.44 197 ALA A O 1
ATOM 1547 N N . LEU A 1 198 ? 3.277 -22.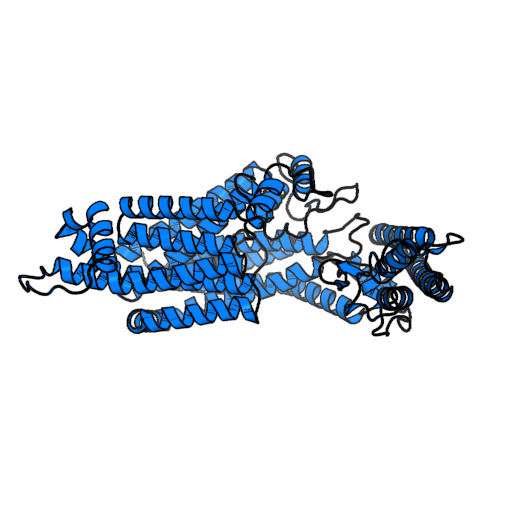946 0.817 1.00 84.56 198 LEU A N 1
ATOM 1548 C CA . LEU A 1 198 ? 3.455 -23.648 2.089 1.00 84.56 198 LEU A CA 1
ATOM 1549 C C . LEU A 1 198 ? 3.490 -22.668 3.268 1.00 84.56 198 LEU A C 1
ATOM 1551 O O . LEU A 1 198 ? 2.771 -22.850 4.251 1.00 84.56 198 LEU A O 1
ATOM 1555 N N . ALA A 1 199 ? 4.306 -21.617 3.170 1.00 85.00 199 ALA A N 1
ATOM 1556 C CA . ALA A 1 199 ? 4.451 -20.616 4.219 1.00 85.00 199 ALA A CA 1
ATOM 1557 C C . ALA A 1 199 ? 3.129 -19.875 4.468 1.00 85.00 199 ALA A C 1
ATOM 1559 O O . ALA A 1 199 ? 2.700 -19.748 5.616 1.00 85.00 199 ALA A O 1
ATOM 1560 N N . ALA A 1 200 ? 2.442 -19.449 3.405 1.00 82.19 200 ALA A N 1
ATOM 1561 C CA . ALA A 1 200 ? 1.132 -18.818 3.491 1.00 82.19 200 ALA A CA 1
ATOM 1562 C C . ALA A 1 200 ? 0.102 -19.764 4.115 1.00 82.19 200 ALA A C 1
ATOM 1564 O O . ALA A 1 200 ? -0.646 -19.337 4.993 1.00 82.19 200 ALA A O 1
ATOM 1565 N N . GLY A 1 201 ? 0.090 -21.045 3.734 1.00 81.50 201 GLY A N 1
ATOM 1566 C CA . GLY A 1 201 ? -0.812 -22.046 4.301 1.00 81.50 201 GLY A CA 1
ATOM 1567 C C . GLY A 1 201 ? -0.585 -22.279 5.798 1.00 81.50 201 GLY A C 1
ATOM 1568 O O . GLY A 1 201 ? -1.537 -22.227 6.581 1.00 81.50 201 GLY A O 1
ATOM 1569 N N . LEU A 1 202 ? 0.672 -22.454 6.222 1.00 85.81 202 LEU A N 1
ATOM 1570 C CA . LEU A 1 202 ? 1.035 -22.652 7.631 1.00 85.81 202 LEU A CA 1
ATOM 1571 C C . LEU A 1 202 ? 0.714 -21.423 8.489 1.00 85.81 202 LEU A C 1
ATOM 1573 O O . LEU A 1 202 ? 0.100 -21.552 9.551 1.00 85.81 202 LEU A O 1
ATOM 1577 N N . VAL A 1 203 ? 1.081 -20.225 8.026 1.00 85.12 203 VAL A N 1
ATOM 1578 C CA . VAL A 1 203 ? 0.797 -18.971 8.740 1.00 85.12 203 VAL A CA 1
ATOM 1579 C C . VAL A 1 203 ? -0.709 -18.718 8.810 1.00 85.12 203 VAL A C 1
ATOM 1581 O O . VAL A 1 203 ? -1.220 -18.352 9.869 1.00 85.12 203 VAL A O 1
ATOM 1584 N N . SER A 1 204 ? -1.441 -18.981 7.726 1.00 82.56 204 SER A N 1
ATOM 1585 C CA . SER A 1 204 ? -2.903 -18.868 7.684 1.00 82.56 204 SER A CA 1
ATOM 1586 C C . SER A 1 204 ? -3.575 -19.810 8.680 1.00 82.56 204 SER A C 1
ATOM 1588 O O . SER A 1 204 ? -4.442 -19.383 9.444 1.00 82.56 204 SER A O 1
ATOM 1590 N N . ALA A 1 205 ? -3.151 -21.076 8.727 1.00 85.38 205 ALA A N 1
ATOM 1591 C CA . ALA A 1 205 ? -3.665 -22.058 9.679 1.00 85.38 205 ALA A CA 1
ATOM 1592 C C . ALA A 1 205 ? -3.355 -21.660 11.132 1.00 85.38 205 ALA A C 1
ATOM 1594 O O . ALA A 1 205 ? -4.219 -21.753 12.007 1.00 85.38 205 ALA A O 1
ATOM 1595 N N . LEU A 1 206 ? -2.142 -21.165 11.398 1.00 88.31 206 LEU A N 1
ATOM 1596 C CA . LEU A 1 206 ? -1.753 -20.696 12.726 1.00 88.31 206 LEU A CA 1
ATOM 1597 C C . LEU A 1 206 ? -2.601 -19.498 13.168 1.00 88.31 206 LEU A C 1
ATOM 1599 O O . LEU A 1 206 ? -3.156 -19.516 14.267 1.00 88.31 206 LEU A O 1
ATOM 1603 N N . LEU A 1 207 ? -2.741 -18.476 12.322 1.00 87.19 207 LEU A N 1
ATOM 1604 C CA . LEU A 1 207 ? -3.504 -17.271 12.648 1.00 87.19 207 LEU A CA 1
ATOM 1605 C C . LEU A 1 207 ? -4.991 -17.561 12.820 1.00 87.19 207 LEU A C 1
ATOM 1607 O O . LEU A 1 207 ? -5.574 -17.150 13.819 1.00 87.19 207 LEU A O 1
ATOM 1611 N N . THR A 1 208 ? -5.601 -18.321 11.910 1.00 87.31 208 THR A N 1
ATOM 1612 C CA . THR A 1 208 ? -7.012 -18.718 12.039 1.00 87.31 208 THR A CA 1
ATOM 1613 C C . THR A 1 208 ? -7.251 -19.530 13.309 1.00 87.31 208 THR A C 1
ATOM 1615 O O . THR A 1 208 ? -8.234 -19.277 14.005 1.00 87.31 208 THR A O 1
ATOM 1618 N N . ARG A 1 209 ? -6.333 -20.434 13.682 1.00 87.00 209 ARG A N 1
ATOM 1619 C CA . ARG A 1 209 ? -6.395 -21.167 14.955 1.00 87.00 209 ARG A CA 1
ATOM 1620 C C . ARG A 1 209 ? -6.265 -20.237 16.159 1.00 87.00 209 ARG A C 1
ATOM 1622 O O . ARG A 1 209 ? -7.070 -20.336 17.080 1.00 87.00 209 ARG A O 1
ATOM 1629 N N . LEU A 1 210 ? -5.290 -19.329 16.175 1.00 88.56 210 LEU A N 1
ATOM 1630 C CA . LEU A 1 210 ? -5.116 -18.368 17.271 1.00 88.56 210 LEU A CA 1
ATOM 1631 C C . LEU A 1 210 ? -6.346 -17.462 17.423 1.00 88.56 210 LEU A C 1
ATOM 1633 O O . LEU A 1 210 ? -6.843 -17.276 18.536 1.00 88.56 210 LEU A O 1
ATOM 1637 N N . SER A 1 211 ? -6.896 -16.965 16.317 1.00 88.31 211 SER A N 1
ATOM 1638 C CA . SER A 1 211 ? -8.135 -16.186 16.303 1.00 88.31 211 SER A CA 1
ATOM 1639 C C . SER A 1 211 ? -9.339 -17.009 16.767 1.00 88.31 211 SER A C 1
ATOM 1641 O O . SER A 1 211 ? -10.167 -16.493 17.518 1.00 88.31 211 SER A O 1
ATOM 1643 N N . ALA A 1 212 ? -9.417 -18.292 16.397 1.00 88.19 212 ALA A N 1
ATOM 1644 C CA . ALA A 1 212 ? -10.457 -19.207 16.862 1.00 88.19 212 ALA A CA 1
ATOM 1645 C C . ALA A 1 212 ? -10.393 -19.441 18.376 1.00 88.19 212 ALA A C 1
ATOM 1647 O O . ALA A 1 212 ? -11.421 -19.452 19.051 1.00 88.19 212 ALA A O 1
ATOM 1648 N N . LEU A 1 213 ? -9.187 -19.585 18.928 1.00 88.38 213 LEU A N 1
ATOM 1649 C CA . LEU A 1 213 ? -8.977 -19.754 20.366 1.00 88.38 213 LEU A CA 1
ATOM 1650 C C . LEU A 1 213 ? -9.361 -18.497 21.159 1.00 88.38 213 LEU A C 1
ATOM 1652 O O . LEU A 1 213 ? -9.839 -18.612 22.284 1.00 88.38 213 LEU A O 1
ATOM 1656 N N . ARG A 1 214 ? -9.169 -17.304 20.584 1.00 87.81 214 ARG A N 1
ATOM 1657 C CA . ARG A 1 214 ? -9.462 -16.022 21.247 1.00 87.81 214 ARG A CA 1
ATOM 1658 C C . ARG A 1 214 ? -10.915 -15.577 21.117 1.00 87.81 214 ARG A C 1
ATOM 1660 O O . ARG A 1 214 ? -11.487 -15.087 22.083 1.00 87.81 214 ARG A O 1
ATOM 1667 N N . ALA A 1 215 ? -11.506 -15.730 19.936 1.00 85.88 215 ALA A N 1
ATOM 1668 C CA . ALA A 1 215 ? -12.814 -15.163 19.601 1.00 85.88 215 ALA A CA 1
ATOM 1669 C C . ALA A 1 215 ? -13.798 -16.189 19.003 1.00 85.88 215 ALA A C 1
ATOM 1671 O O . ALA A 1 215 ? -14.833 -15.814 18.444 1.00 85.88 215 ALA A O 1
ATOM 1672 N N . GLY A 1 216 ? -13.504 -17.487 19.117 1.00 87.69 216 GLY A N 1
ATOM 1673 C CA . GLY A 1 216 ? -14.350 -18.569 18.614 1.00 87.69 216 GLY A CA 1
ATOM 1674 C C . GLY A 1 216 ? -14.451 -18.601 17.086 1.00 87.69 216 GLY A C 1
ATOM 1675 O O . GLY A 1 216 ? -13.616 -18.057 16.366 1.00 87.69 216 GLY A O 1
ATOM 1676 N N . LEU A 1 217 ? -15.522 -19.218 16.575 1.00 85.62 217 LEU A N 1
ATOM 1677 C CA . LEU A 1 217 ? -15.758 -19.364 15.131 1.00 85.62 217 LEU A CA 1
ATOM 1678 C C . LEU A 1 217 ? -15.811 -18.020 14.390 1.00 85.62 217 LEU A C 1
ATOM 1680 O O . LEU A 1 217 ? -15.306 -17.919 13.279 1.00 85.62 217 LEU A O 1
ATOM 1684 N N . ALA A 1 218 ? -16.364 -16.977 15.014 1.00 86.31 218 ALA A N 1
ATOM 1685 C CA . ALA A 1 218 ? -16.406 -15.643 14.419 1.00 86.31 218 ALA A CA 1
ATOM 1686 C C . ALA A 1 218 ? -14.993 -15.082 14.176 1.00 86.31 218 ALA A C 1
ATOM 1688 O O . ALA A 1 218 ? -14.728 -14.533 13.111 1.00 86.31 218 ALA A O 1
ATOM 1689 N N . GLY A 1 219 ? -14.071 -15.272 15.128 1.00 86.75 219 GLY A N 1
ATOM 1690 C CA . GLY A 1 219 ? -12.666 -14.894 14.957 1.00 86.75 219 GLY A CA 1
ATOM 1691 C C . GLY A 1 219 ? -11.982 -15.661 13.827 1.00 86.75 219 GLY A C 1
ATOM 1692 O O . GLY A 1 219 ? -11.254 -15.063 13.037 1.00 86.75 219 GLY A O 1
ATOM 1693 N N . ALA A 1 220 ? -12.255 -16.964 13.717 1.00 87.88 220 ALA A N 1
ATOM 1694 C CA . ALA A 1 220 ? -11.724 -17.803 12.644 1.00 87.88 220 ALA A CA 1
ATOM 1695 C C . ALA A 1 220 ? -12.202 -17.336 11.257 1.00 87.88 220 ALA A C 1
ATOM 1697 O O . ALA A 1 220 ? -11.392 -17.205 10.343 1.00 87.88 220 ALA A O 1
ATOM 1698 N N . LEU A 1 221 ? -13.499 -17.035 11.117 1.00 87.25 221 LEU A N 1
ATOM 1699 C CA . LEU A 1 221 ? -14.094 -16.555 9.865 1.00 87.25 221 LEU A CA 1
ATOM 1700 C C . LEU A 1 221 ? -13.524 -15.198 9.439 1.00 87.25 221 LEU A C 1
ATOM 1702 O O . LEU A 1 221 ? -13.160 -15.021 8.281 1.00 87.25 221 LEU A O 1
ATOM 1706 N N . VAL A 1 222 ? -13.394 -14.251 10.372 1.00 90.56 222 VAL A N 1
ATOM 1707 C CA . VAL A 1 222 ? -12.811 -12.928 10.090 1.00 90.56 222 VAL A CA 1
ATOM 1708 C C . VAL A 1 222 ? -11.343 -13.047 9.671 1.00 90.56 222 VAL A C 1
ATOM 1710 O O . VAL A 1 222 ? -10.921 -12.383 8.724 1.00 90.56 222 VAL A O 1
ATOM 1713 N N . ALA A 1 223 ? -10.571 -13.918 10.328 1.00 89.88 223 ALA A N 1
ATOM 1714 C CA . ALA A 1 223 ? -9.193 -14.196 9.932 1.00 89.88 223 ALA A CA 1
ATOM 1715 C C . ALA A 1 223 ? -9.126 -14.812 8.525 1.00 89.88 223 ALA A C 1
ATOM 1717 O O . ALA A 1 223 ? -8.347 -14.345 7.700 1.00 89.88 223 ALA A O 1
ATOM 1718 N N . ALA A 1 224 ? -9.984 -15.791 8.221 1.00 86.25 224 ALA A N 1
ATOM 1719 C CA . ALA A 1 224 ? -10.046 -16.430 6.907 1.00 86.25 224 ALA A CA 1
ATOM 1720 C C . ALA A 1 224 ? -10.391 -15.437 5.782 1.00 86.25 224 ALA A C 1
ATOM 1722 O O . ALA A 1 224 ? -9.700 -15.405 4.768 1.00 86.25 224 ALA A O 1
ATOM 1723 N N . LEU A 1 225 ? -11.401 -14.581 5.978 1.00 88.31 225 LEU A N 1
ATOM 1724 C CA . LEU A 1 225 ? -11.776 -13.542 5.008 1.00 88.31 225 LEU A CA 1
ATOM 1725 C C . LEU A 1 225 ? -10.640 -12.541 4.765 1.00 88.31 225 LEU A C 1
ATOM 1727 O O . LEU A 1 225 ? -10.386 -12.144 3.630 1.00 88.31 225 LEU A O 1
ATOM 1731 N N . THR A 1 226 ? -9.931 -12.161 5.828 1.00 90.81 226 THR A N 1
ATOM 1732 C CA . THR A 1 226 ? -8.798 -11.230 5.733 1.00 90.81 226 THR A CA 1
ATOM 1733 C C . THR A 1 226 ? -7.634 -11.853 4.965 1.00 90.81 226 THR A C 1
ATOM 1735 O O . THR A 1 226 ? -7.041 -11.206 4.107 1.00 90.81 226 THR A O 1
ATOM 1738 N N . LEU A 1 227 ? -7.326 -13.124 5.235 1.00 88.62 227 LEU A N 1
ATOM 1739 C CA . LEU A 1 227 ? -6.292 -13.870 4.519 1.00 88.62 227 LEU A CA 1
ATOM 1740 C C . LEU A 1 227 ? -6.653 -14.052 3.043 1.00 88.62 227 LEU A C 1
ATOM 1742 O O . LEU A 1 227 ? -5.784 -13.879 2.194 1.00 88.62 227 LEU A O 1
ATOM 1746 N N . ALA A 1 228 ? -7.923 -14.315 2.724 1.00 85.88 228 ALA A N 1
ATOM 1747 C CA . ALA A 1 228 ? -8.391 -14.393 1.342 1.00 85.88 228 ALA A CA 1
ATOM 1748 C C . ALA A 1 228 ? -8.173 -13.069 0.583 1.00 85.88 228 ALA A C 1
ATOM 1750 O O . ALA A 1 228 ? -7.677 -13.088 -0.541 1.00 85.88 228 ALA A O 1
ATOM 1751 N N . ALA A 1 229 ? -8.461 -11.922 1.211 1.00 89.69 229 ALA A N 1
ATOM 1752 C CA . ALA A 1 229 ? -8.196 -10.607 0.622 1.00 89.69 229 ALA A CA 1
ATOM 1753 C C . ALA A 1 229 ? -6.693 -10.356 0.388 1.00 89.69 229 ALA A C 1
ATOM 1755 O O . ALA A 1 229 ? -6.307 -9.927 -0.699 1.00 89.69 229 ALA A O 1
ATOM 1756 N N . LEU A 1 230 ? -5.839 -10.693 1.365 1.00 90.06 230 LEU A N 1
ATOM 1757 C CA . LEU A 1 230 ? -4.379 -10.591 1.225 1.00 90.06 230 LEU A CA 1
ATOM 1758 C C . LEU A 1 230 ? -3.838 -11.486 0.101 1.00 90.06 230 LEU A C 1
ATOM 1760 O O . LEU A 1 230 ? -2.939 -11.079 -0.634 1.00 90.06 230 LEU A O 1
ATOM 1764 N N . CYS A 1 231 ? -4.393 -12.690 -0.051 1.00 86.38 231 CYS A N 1
ATOM 1765 C CA . CYS A 1 231 ? -4.021 -13.600 -1.132 1.00 86.38 231 CYS A CA 1
ATOM 1766 C C . CYS A 1 231 ? -4.436 -13.046 -2.495 1.00 86.38 231 CYS A C 1
ATOM 1768 O O . CYS A 1 231 ? -3.641 -13.105 -3.424 1.00 86.38 231 CYS A O 1
ATOM 1770 N N . LEU A 1 232 ? -5.623 -12.439 -2.609 1.00 86.62 232 LEU A N 1
ATOM 1771 C CA . LEU A 1 232 ? -6.043 -11.769 -3.842 1.00 86.62 232 LEU A CA 1
ATOM 1772 C C . LEU A 1 232 ? -5.055 -10.661 -4.245 1.00 86.62 232 LEU A C 1
ATOM 1774 O O . LEU A 1 232 ? -4.648 -10.596 -5.401 1.00 86.62 232 LEU A O 1
ATOM 1778 N N . GLY A 1 233 ? -4.629 -9.824 -3.291 1.00 89.25 233 GLY A N 1
ATOM 1779 C CA . GLY A 1 233 ? -3.609 -8.797 -3.536 1.00 89.25 233 GLY A CA 1
ATOM 1780 C C . GLY A 1 233 ? -2.263 -9.384 -3.973 1.00 89.25 233 GLY A C 1
ATOM 1781 O O . GLY A 1 233 ? -1.649 -8.896 -4.921 1.00 89.25 233 GLY A O 1
ATOM 1782 N N . LEU A 1 234 ? -1.823 -10.473 -3.331 1.00 88.44 234 LEU A N 1
ATOM 1783 C CA . LEU A 1 234 ? -0.609 -11.198 -3.720 1.00 88.44 234 LEU A CA 1
ATOM 1784 C C . LEU A 1 234 ? -0.683 -11.763 -5.140 1.00 88.44 234 LEU A C 1
ATOM 1786 O O . LEU A 1 234 ? 0.324 -11.708 -5.837 1.00 88.44 234 LEU A O 1
ATOM 1790 N N . LEU A 1 235 ? -1.842 -12.264 -5.576 1.00 86.69 235 LEU A N 1
ATOM 1791 C CA . LEU A 1 235 ? -2.025 -12.778 -6.936 1.00 86.69 235 LEU A CA 1
ATOM 1792 C C . LEU A 1 235 ? -1.862 -11.681 -7.989 1.00 86.69 235 LEU A C 1
ATOM 1794 O O . LEU A 1 235 ? -1.150 -11.885 -8.965 1.00 86.69 235 LEU A O 1
ATOM 1798 N N . VAL A 1 236 ? -2.444 -10.499 -7.762 1.00 88.94 236 VAL A N 1
ATOM 1799 C CA . VAL A 1 236 ? -2.263 -9.345 -8.663 1.00 88.94 236 VAL A CA 1
ATOM 1800 C C . VAL A 1 236 ? -0.794 -8.913 -8.719 1.00 88.94 236 VAL A C 1
ATOM 1802 O O . VAL A 1 236 ? -0.277 -8.583 -9.783 1.00 88.94 236 VAL A O 1
ATOM 1805 N N . ILE A 1 237 ? -0.097 -8.924 -7.579 1.00 89.44 237 ILE A N 1
ATOM 1806 C CA . ILE A 1 237 ? 1.326 -8.561 -7.517 1.00 89.44 237 ILE A CA 1
ATOM 1807 C C . ILE A 1 237 ? 2.195 -9.615 -8.204 1.00 89.44 237 ILE A C 1
ATOM 1809 O O . ILE A 1 237 ? 3.152 -9.249 -8.879 1.00 89.44 237 ILE A O 1
ATOM 1813 N N . ALA A 1 238 ? 1.882 -10.898 -8.041 1.00 86.31 238 ALA A N 1
ATOM 1814 C CA . ALA A 1 238 ? 2.612 -11.967 -8.702 1.00 86.31 238 ALA A CA 1
ATOM 1815 C C . ALA A 1 238 ? 2.456 -11.894 -10.222 1.00 86.31 238 ALA A C 1
ATOM 1817 O O . ALA A 1 238 ? 3.462 -11.948 -10.917 1.00 86.31 238 ALA A O 1
ATOM 1818 N N . ASP A 1 239 ? 1.234 -11.665 -10.707 1.00 86.75 239 ASP A N 1
ATOM 1819 C CA . ASP A 1 239 ? 0.941 -11.456 -12.125 1.00 86.75 239 ASP A CA 1
ATOM 1820 C C . ASP A 1 239 ? 1.760 -10.288 -12.707 1.00 86.75 239 ASP A C 1
ATOM 1822 O O . ASP A 1 239 ? 2.408 -10.421 -13.743 1.00 86.75 239 ASP A O 1
ATOM 1826 N N . ALA A 1 240 ? 1.854 -9.169 -11.976 1.00 87.75 240 ALA A N 1
ATOM 1827 C CA . ALA A 1 240 ? 2.714 -8.046 -12.355 1.00 87.75 240 ALA A CA 1
ATOM 1828 C C . ALA A 1 240 ? 4.211 -8.406 -12.348 1.00 87.75 240 ALA A C 1
ATOM 1830 O O . ALA A 1 240 ? 4.958 -8.017 -13.247 1.00 87.75 240 ALA A O 1
ATOM 1831 N N . SER A 1 241 ? 4.671 -9.140 -11.329 1.00 85.75 241 SER A N 1
ATOM 1832 C CA . SER A 1 241 ? 6.067 -9.580 -11.208 1.00 85.75 241 SER A CA 1
ATOM 1833 C C . SER A 1 241 ? 6.515 -10.500 -12.339 1.00 85.75 241 SER A C 1
ATOM 1835 O O . SER A 1 241 ? 7.718 -10.655 -12.529 1.00 85.75 241 SER A O 1
ATOM 1837 N N . SER A 1 242 ? 5.575 -11.067 -13.086 1.00 80.75 242 SER A N 1
ATOM 1838 C CA . SER A 1 242 ? 5.851 -11.975 -14.191 1.00 80.75 242 SER A CA 1
ATOM 1839 C C . SER A 1 242 ? 5.644 -11.303 -15.540 1.00 80.75 242 SER A C 1
ATOM 1841 O O . SER A 1 242 ? 6.581 -11.228 -16.328 1.00 80.75 242 SER A O 1
ATOM 1843 N N . HIS A 1 243 ? 4.469 -10.709 -15.756 1.00 80.69 243 HIS A N 1
ATOM 1844 C CA . HIS A 1 243 ? 4.026 -10.285 -17.085 1.00 80.69 243 HIS A CA 1
ATOM 1845 C C . HIS A 1 243 ? 4.197 -8.789 -17.374 1.00 80.69 243 HIS A C 1
ATOM 1847 O O . HIS A 1 243 ? 4.005 -8.330 -18.504 1.00 80.69 243 HIS A O 1
ATOM 1853 N N . PHE A 1 244 ? 4.562 -7.975 -16.379 1.00 83.56 244 PHE A N 1
ATOM 1854 C CA . PHE A 1 244 ? 4.710 -6.543 -16.618 1.00 83.56 244 PHE A CA 1
ATOM 1855 C C . PHE A 1 244 ? 5.870 -6.237 -17.574 1.00 83.56 244 PHE A C 1
ATOM 1857 O O . PHE A 1 244 ? 7.016 -6.632 -17.358 1.00 83.56 244 PHE A O 1
ATOM 1864 N N . GLY A 1 245 ? 5.580 -5.440 -18.603 1.00 75.50 245 GLY A N 1
ATOM 1865 C CA . GLY A 1 245 ? 6.558 -5.056 -19.619 1.00 75.50 245 GLY A CA 1
ATOM 1866 C C . GLY A 1 245 ? 6.688 -6.064 -20.759 1.00 75.50 245 GLY A C 1
ATOM 1867 O O . GLY A 1 245 ? 7.534 -5.871 -21.631 1.00 75.50 245 GLY A O 1
ATOM 1868 N N . GLU A 1 246 ? 5.910 -7.149 -20.781 1.00 72.62 246 GLU A N 1
ATOM 1869 C CA . GLU A 1 246 ? 5.855 -8.056 -21.935 1.00 72.62 246 GLU A CA 1
ATOM 1870 C C . GLU A 1 246 ? 5.399 -7.308 -23.195 1.00 72.62 246 GLU A C 1
ATOM 1872 O O . GLU A 1 246 ? 4.440 -6.536 -23.174 1.00 72.62 246 GLU A O 1
ATOM 1877 N N . GLY A 1 247 ? 6.155 -7.473 -24.286 1.00 64.56 247 GLY A N 1
ATOM 1878 C CA . GLY A 1 247 ? 5.891 -6.819 -25.572 1.00 64.56 247 GLY A CA 1
ATOM 1879 C C . GLY A 1 247 ? 6.190 -5.313 -25.637 1.00 64.56 247 GLY A C 1
ATOM 1880 O O . GLY A 1 247 ? 6.049 -4.717 -26.703 1.00 64.56 247 GLY A O 1
ATOM 1881 N N . ALA A 1 248 ? 6.630 -4.674 -24.547 1.00 69.62 248 ALA A N 1
ATOM 1882 C CA . ALA A 1 248 ? 6.858 -3.231 -24.516 1.00 69.62 248 ALA A CA 1
ATOM 1883 C C . ALA A 1 248 ? 8.325 -2.846 -24.755 1.00 69.62 248 ALA A C 1
ATOM 1885 O O . ALA A 1 248 ? 9.210 -3.181 -23.972 1.00 69.62 248 ALA A O 1
ATOM 1886 N N . GLN A 1 249 ? 8.572 -2.018 -25.775 1.00 61.66 249 GLN A N 1
ATOM 1887 C CA . GLN A 1 249 ? 9.919 -1.531 -26.120 1.00 61.66 249 GLN A CA 1
ATOM 1888 C C . GLN A 1 249 ? 10.576 -0.683 -25.010 1.00 61.66 249 GLN A C 1
ATOM 1890 O O . GLN A 1 249 ? 11.799 -0.565 -24.958 1.00 61.66 249 GLN A O 1
ATOM 1895 N N . GLY A 1 250 ? 9.778 -0.080 -24.119 1.00 65.25 250 GLY A N 1
ATOM 1896 C CA . GLY A 1 250 ? 10.266 0.759 -23.017 1.00 65.25 250 GLY A CA 1
ATOM 1897 C C . GLY A 1 250 ? 10.640 0.005 -21.733 1.00 65.25 250 GLY A C 1
ATOM 1898 O O . GLY A 1 250 ? 11.310 0.579 -20.876 1.00 65.25 250 GLY A O 1
ATOM 1899 N N . PHE A 1 251 ? 10.222 -1.257 -21.587 1.00 70.25 251 PHE A N 1
ATOM 1900 C CA . PHE A 1 251 ? 10.448 -2.070 -20.386 1.00 70.25 251 PHE A CA 1
ATOM 1901 C C . PHE A 1 251 ? 11.106 -3.379 -20.775 1.00 70.25 251 PHE A C 1
ATOM 1903 O O . PHE A 1 251 ? 10.457 -4.407 -20.956 1.00 70.25 251 PHE A O 1
ATOM 1910 N N . ALA A 1 252 ? 12.420 -3.321 -20.932 1.00 69.12 252 ALA A N 1
ATOM 1911 C CA . ALA A 1 252 ? 13.170 -4.476 -21.373 1.00 69.12 252 ALA A CA 1
ATOM 1912 C C . ALA A 1 252 ? 13.478 -5.465 -20.232 1.00 69.12 252 ALA A C 1
ATOM 1914 O O . ALA A 1 252 ? 13.532 -6.664 -20.487 1.00 69.12 252 ALA A O 1
ATOM 1915 N N . LEU A 1 253 ? 13.570 -4.994 -18.985 1.00 74.81 253 LEU A N 1
ATOM 1916 C CA . LEU A 1 253 ? 13.494 -5.825 -17.776 1.00 74.81 253 LEU A CA 1
ATOM 1917 C C . LEU A 1 253 ? 12.186 -5.555 -17.029 1.00 74.81 253 LEU A C 1
ATOM 1919 O O . LEU A 1 253 ? 11.650 -4.444 -17.112 1.00 74.81 253 LEU A O 1
ATOM 1923 N N . ASN A 1 254 ? 11.700 -6.529 -16.257 1.00 79.88 254 ASN A N 1
ATOM 1924 C CA . ASN A 1 254 ? 10.482 -6.351 -15.480 1.00 79.88 254 ASN A CA 1
ATOM 1925 C C . ASN A 1 254 ? 10.774 -5.486 -14.228 1.00 79.88 254 ASN A C 1
ATOM 1927 O O . ASN A 1 254 ? 11.491 -5.906 -13.311 1.00 79.88 254 ASN A O 1
ATOM 1931 N N . PRO A 1 255 ? 10.201 -4.270 -14.115 1.00 78.38 255 PRO A N 1
ATOM 1932 C CA . PRO A 1 255 ? 10.397 -3.399 -12.956 1.00 78.38 255 PRO A CA 1
ATOM 1933 C C . PRO A 1 255 ? 9.806 -3.971 -11.654 1.00 78.38 255 PRO A C 1
ATOM 1935 O O . PRO A 1 255 ? 10.190 -3.536 -10.564 1.00 78.38 255 PRO A O 1
ATOM 1938 N N . PHE A 1 256 ? 8.889 -4.934 -11.751 1.00 82.38 256 PHE A N 1
ATOM 1939 C CA . PHE A 1 256 ? 8.191 -5.562 -10.637 1.00 82.38 256 PHE A CA 1
ATOM 1940 C C . PHE A 1 256 ? 8.697 -6.955 -10.276 1.00 82.38 256 PHE A C 1
ATOM 1942 O O . PHE A 1 256 ? 8.124 -7.543 -9.363 1.00 82.38 256 PHE A O 1
ATOM 1949 N N . LEU A 1 257 ? 9.777 -7.473 -10.869 1.00 81.44 257 LEU A N 1
ATOM 1950 C CA . LEU A 1 257 ? 10.279 -8.816 -10.535 1.00 81.44 257 LEU A CA 1
ATOM 1951 C C . LEU A 1 257 ? 10.445 -9.030 -9.013 1.00 81.44 257 LEU A C 1
ATOM 1953 O O . LEU A 1 257 ? 9.996 -10.016 -8.438 1.00 81.44 257 LEU A O 1
ATOM 1957 N N . TYR A 1 258 ? 11.019 -8.047 -8.312 1.00 81.94 258 TYR A N 1
ATOM 1958 C CA . TYR A 1 258 ? 11.228 -8.116 -6.858 1.00 81.94 258 TYR A CA 1
ATOM 1959 C C . TYR A 1 258 ? 9.975 -7.766 -6.024 1.00 81.94 258 TYR A C 1
ATOM 1961 O O . TYR A 1 258 ? 9.992 -7.848 -4.793 1.00 81.94 258 TYR A O 1
ATOM 1969 N N . ALA A 1 259 ? 8.882 -7.331 -6.658 1.00 86.56 259 ALA A N 1
ATOM 1970 C CA . ALA A 1 259 ? 7.687 -6.863 -5.961 1.00 86.56 259 ALA A CA 1
ATOM 1971 C C . ALA A 1 259 ? 7.030 -7.979 -5.140 1.00 86.56 259 ALA A C 1
ATOM 1973 O O . ALA A 1 259 ? 6.701 -7.734 -3.977 1.00 86.56 259 ALA A O 1
ATOM 1974 N N . LEU A 1 260 ? 6.922 -9.193 -5.695 1.00 87.94 260 LEU A N 1
ATOM 1975 C CA . LEU A 1 260 ? 6.371 -10.354 -4.995 1.00 87.94 260 LEU A CA 1
ATOM 1976 C C . LEU A 1 260 ? 7.193 -10.726 -3.755 1.00 87.94 260 LEU A C 1
ATOM 1978 O O . LEU A 1 260 ? 6.638 -10.789 -2.661 1.00 87.94 260 LEU A O 1
ATOM 1982 N N . ALA A 1 261 ? 8.512 -10.896 -3.896 1.00 87.44 261 ALA A N 1
ATOM 1983 C CA . ALA A 1 261 ? 9.402 -11.229 -2.779 1.00 87.44 261 ALA A CA 1
ATOM 1984 C C . ALA A 1 261 ? 9.330 -10.174 -1.661 1.00 87.44 261 ALA A C 1
ATOM 1986 O O . ALA A 1 261 ? 9.174 -10.491 -0.478 1.00 87.44 261 ALA A O 1
ATOM 1987 N N . ARG A 1 262 ? 9.348 -8.888 -2.037 1.00 87.38 262 ARG A N 1
ATOM 1988 C CA . ARG A 1 262 ? 9.197 -7.774 -1.092 1.00 87.38 262 ARG A CA 1
ATOM 1989 C C . ARG A 1 262 ? 7.841 -7.789 -0.387 1.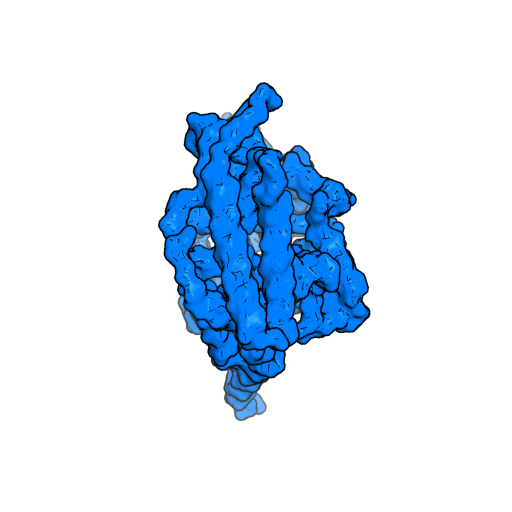00 87.38 262 ARG A C 1
ATOM 1991 O O . ARG A 1 262 ? 7.778 -7.521 0.817 1.00 87.38 262 ARG A O 1
ATOM 1998 N N . GLN A 1 263 ? 6.761 -8.057 -1.116 1.00 90.44 263 GLN A N 1
ATOM 1999 C CA . GLN A 1 263 ? 5.424 -8.102 -0.536 1.00 90.44 263 GLN A CA 1
ATOM 2000 C C . GLN A 1 263 ? 5.263 -9.306 0.389 1.00 90.44 263 GLN A C 1
ATOM 2002 O O . GLN A 1 263 ? 4.746 -9.140 1.490 1.00 90.44 263 GLN A O 1
ATOM 2007 N N . ALA A 1 264 ? 5.761 -10.481 0.003 1.00 88.75 264 ALA A N 1
ATOM 2008 C CA . ALA A 1 264 ? 5.762 -11.673 0.844 1.00 88.75 264 ALA A CA 1
ATOM 2009 C C . ALA A 1 264 ? 6.483 -11.410 2.177 1.00 88.75 264 ALA A C 1
ATOM 2011 O O . ALA A 1 264 ? 5.923 -11.676 3.240 1.00 88.75 264 ALA A O 1
ATOM 2012 N N . GLY A 1 265 ? 7.666 -10.783 2.141 1.00 87.69 265 GLY A N 1
ATOM 2013 C CA . GLY A 1 265 ? 8.381 -10.366 3.353 1.00 87.69 265 GLY A CA 1
ATOM 2014 C C . GLY A 1 265 ? 7.607 -9.342 4.194 1.00 87.69 265 GLY A C 1
ATOM 2015 O O . GLY A 1 265 ? 7.514 -9.473 5.415 1.00 87.69 265 GLY A O 1
ATOM 2016 N N . SER A 1 266 ? 6.985 -8.351 3.547 1.00 89.00 266 SER A N 1
ATOM 2017 C CA . SER A 1 266 ? 6.170 -7.331 4.226 1.00 89.00 266 SER A CA 1
ATOM 2018 C C . SER A 1 266 ? 4.943 -7.939 4.914 1.00 89.00 266 SER A C 1
ATOM 2020 O O . SER A 1 266 ? 4.620 -7.579 6.047 1.00 89.00 266 SER A O 1
ATOM 2022 N N . LEU A 1 267 ? 4.271 -8.888 4.259 1.00 90.00 267 LEU A N 1
ATOM 2023 C CA . LEU A 1 267 ? 3.129 -9.602 4.820 1.00 90.00 267 LEU A CA 1
ATOM 2024 C C . LEU A 1 267 ? 3.553 -10.549 5.936 1.00 90.00 267 LEU A C 1
ATOM 2026 O O . LEU A 1 267 ? 2.894 -10.565 6.970 1.00 90.00 267 LEU A O 1
ATOM 2030 N N . ALA A 1 268 ? 4.669 -11.267 5.796 1.00 88.31 268 ALA A N 1
ATOM 2031 C CA . ALA A 1 268 ? 5.212 -12.095 6.870 1.00 88.31 268 ALA A CA 1
ATOM 2032 C C . ALA A 1 268 ? 5.491 -11.267 8.138 1.00 88.31 268 ALA A C 1
ATOM 2034 O O . ALA A 1 268 ? 5.122 -11.676 9.241 1.00 88.31 268 ALA A O 1
ATOM 2035 N N . LEU A 1 269 ? 6.054 -10.061 7.993 1.00 89.44 269 LEU A N 1
ATOM 2036 C CA . LEU A 1 269 ? 6.230 -9.121 9.104 1.00 89.44 269 LEU A CA 1
ATOM 2037 C C . LEU A 1 269 ? 4.885 -8.708 9.731 1.00 89.44 269 LEU A C 1
ATOM 2039 O O . LEU A 1 269 ? 4.723 -8.763 10.948 1.00 89.44 269 LEU A O 1
ATOM 2043 N N . CYS A 1 270 ? 3.892 -8.326 8.926 1.00 91.31 270 CYS A N 1
ATOM 2044 C CA . CYS A 1 270 ? 2.590 -7.907 9.458 1.00 91.31 270 CYS A CA 1
ATOM 2045 C C . CYS A 1 270 ? 1.840 -9.061 10.151 1.00 91.31 270 CYS A C 1
ATOM 2047 O O . CYS A 1 270 ? 1.242 -8.876 11.213 1.00 91.31 270 CYS A O 1
ATOM 2049 N N . LEU A 1 271 ? 1.888 -10.258 9.565 1.00 89.50 271 LEU A N 1
ATOM 2050 C CA . LEU A 1 271 ? 1.249 -11.469 10.077 1.00 89.50 271 LEU A CA 1
ATOM 2051 C C . LEU A 1 271 ? 1.943 -11.976 11.346 1.00 89.50 271 LEU A C 1
ATOM 2053 O O . LEU A 1 271 ? 1.261 -12.385 12.282 1.00 89.50 271 LEU A O 1
ATOM 2057 N N . SER A 1 272 ? 3.274 -11.897 11.427 1.00 89.00 272 SER A N 1
ATOM 2058 C CA . SER A 1 272 ? 4.020 -12.234 12.648 1.00 89.00 272 SER A CA 1
ATOM 2059 C C . SER A 1 272 ? 3.726 -11.260 13.789 1.00 89.00 272 SER A C 1
ATOM 2061 O O . SER A 1 272 ? 3.475 -11.708 14.905 1.00 89.00 272 SER A O 1
ATOM 2063 N N . LEU A 1 273 ? 3.649 -9.951 13.521 1.00 89.75 273 LEU A N 1
ATOM 2064 C CA . LEU A 1 273 ? 3.221 -8.958 14.515 1.00 89.75 273 LEU A CA 1
ATOM 2065 C C . LEU A 1 273 ? 1.788 -9.225 15.001 1.00 89.75 273 LEU A C 1
ATOM 2067 O O . LEU A 1 273 ? 1.525 -9.207 16.202 1.00 89.75 273 LEU A O 1
ATOM 2071 N N . SER A 1 274 ? 0.867 -9.533 14.085 1.00 91.19 274 SER A N 1
ATOM 2072 C CA . SER A 1 274 ? -0.508 -9.934 14.413 1.00 91.19 274 SER A CA 1
ATOM 2073 C C . SER A 1 274 ? -0.555 -11.210 15.264 1.00 91.19 274 SER A C 1
ATOM 2075 O O . SER A 1 274 ? -1.207 -11.238 16.311 1.00 91.19 274 SER A O 1
ATOM 2077 N N . GLY A 1 275 ? 0.199 -12.240 14.874 1.00 89.00 275 GLY A N 1
ATOM 2078 C CA . GLY A 1 275 ? 0.343 -13.484 15.624 1.00 89.00 275 GLY A CA 1
ATOM 2079 C C . GLY A 1 275 ? 0.927 -13.260 17.017 1.00 89.00 275 GLY A C 1
ATOM 2080 O O . GLY A 1 275 ? 0.431 -13.837 17.985 1.00 89.00 275 GLY A O 1
ATOM 2081 N N . LEU A 1 276 ? 1.908 -12.363 17.147 1.00 89.94 276 LEU A N 1
ATOM 2082 C CA . LEU A 1 276 ? 2.496 -11.973 18.425 1.00 89.94 276 LEU A CA 1
ATOM 2083 C C . LEU A 1 276 ? 1.468 -11.281 19.320 1.00 89.94 276 LEU A C 1
ATOM 2085 O O . LEU A 1 276 ? 1.362 -11.647 20.484 1.00 89.94 276 LEU A O 1
ATOM 2089 N N . VAL A 1 277 ? 0.656 -10.354 18.800 1.00 90.12 277 VAL A N 1
ATOM 2090 C CA . VAL A 1 277 ? -0.432 -9.722 19.573 1.00 90.12 277 VAL A CA 1
ATOM 2091 C C . VAL A 1 277 ? -1.447 -10.768 20.053 1.00 90.12 277 VAL A C 1
ATOM 2093 O O . VAL A 1 277 ? -1.849 -10.752 21.219 1.00 90.12 277 VAL A O 1
ATOM 2096 N N . LEU A 1 278 ? -1.833 -11.714 19.191 1.00 88.62 278 LEU A N 1
ATOM 2097 C CA . LEU A 1 278 ? -2.762 -12.797 19.537 1.00 88.62 278 LEU A CA 1
ATOM 2098 C C . LEU A 1 278 ? -2.183 -13.762 20.585 1.00 88.62 278 LEU A C 1
ATOM 2100 O O . LEU A 1 278 ? -2.884 -14.158 21.523 1.00 88.62 278 LEU A O 1
ATOM 2104 N N . ALA A 1 279 ? -0.910 -14.135 20.459 1.00 87.12 279 ALA A N 1
ATOM 2105 C CA . ALA A 1 279 ? -0.224 -15.016 21.400 1.00 87.12 279 ALA A CA 1
ATOM 2106 C C . ALA A 1 279 ? 0.009 -14.310 22.746 1.00 87.12 279 ALA A C 1
ATOM 2108 O O . ALA A 1 279 ? -0.399 -14.804 23.800 1.00 87.12 279 ALA A O 1
ATOM 2109 N N . ALA A 1 280 ? 0.553 -13.095 22.704 1.00 85.75 280 ALA A N 1
ATOM 2110 C CA . ALA A 1 280 ? 0.891 -12.267 23.856 1.00 85.75 280 ALA A CA 1
ATOM 2111 C C . ALA A 1 280 ? -0.302 -11.484 24.429 1.00 85.75 280 ALA A C 1
ATOM 2113 O O . ALA A 1 280 ? -0.110 -10.581 25.239 1.00 85.75 280 ALA A O 1
ATOM 2114 N N . GLY A 1 281 ? -1.549 -11.832 24.087 1.00 81.00 281 GLY A N 1
ATOM 2115 C CA . GLY A 1 281 ? -2.733 -11.097 24.550 1.00 81.00 281 GLY A CA 1
ATOM 2116 C C . GLY A 1 281 ? -2.855 -10.960 26.078 1.00 81.00 281 GLY A C 1
ATOM 2117 O O . GLY A 1 281 ? -3.514 -10.041 26.552 1.00 81.00 281 GLY A O 1
ATOM 2118 N N . ARG A 1 282 ? -2.181 -11.817 26.866 1.00 82.25 282 ARG A N 1
ATOM 2119 C CA . ARG A 1 282 ? -2.075 -11.664 28.333 1.00 82.25 282 ARG A CA 1
ATOM 2120 C C . ARG A 1 282 ? -1.300 -10.402 28.744 1.00 82.25 282 ARG A C 1
ATOM 2122 O O . ARG A 1 282 ? -1.638 -9.793 29.749 1.00 82.25 282 ARG A O 1
ATOM 2129 N N . PHE A 1 283 ? -0.310 -9.994 27.953 1.00 86.12 283 PHE A N 1
ATOM 2130 C CA . PHE A 1 283 ? 0.496 -8.788 28.162 1.00 86.12 283 PHE A CA 1
ATOM 2131 C C . PHE A 1 283 ? -0.134 -7.532 27.551 1.00 86.12 283 PHE A C 1
ATOM 2133 O O . PHE A 1 283 ? 0.145 -6.425 28.006 1.00 86.12 283 PHE A O 1
ATOM 2140 N N . ALA A 1 284 ? -1.027 -7.684 26.566 1.00 84.06 284 ALA A N 1
ATOM 2141 C CA . ALA A 1 284 ? -1.688 -6.553 25.914 1.00 84.06 284 ALA A CA 1
ATOM 2142 C C . ALA A 1 284 ? -2.492 -5.685 26.901 1.00 84.06 284 ALA A C 1
ATOM 2144 O O . ALA A 1 284 ? -2.512 -4.463 26.774 1.00 84.06 284 ALA A O 1
ATOM 2145 N N . LEU A 1 285 ? -3.122 -6.304 27.906 1.00 86.44 285 LEU A N 1
ATOM 2146 C CA . LEU A 1 285 ? -3.883 -5.596 28.940 1.00 86.44 285 LEU A CA 1
ATOM 2147 C C . LEU A 1 285 ? -2.981 -4.751 29.862 1.00 86.44 285 LEU A C 1
ATOM 2149 O O . LEU A 1 285 ? -3.235 -3.550 29.944 1.00 86.44 285 LEU A O 1
ATOM 2153 N N . PRO A 1 286 ? -1.921 -5.298 30.493 1.00 89.88 286 PRO A N 1
ATOM 2154 C CA . PRO A 1 286 ? -0.943 -4.505 31.240 1.00 89.88 286 PRO A CA 1
ATOM 2155 C C . PRO A 1 286 ? -0.320 -3.364 30.430 1.00 89.88 286 PRO A C 1
ATOM 2157 O O . PRO A 1 286 ? -0.224 -2.244 30.923 1.00 89.88 286 PRO A O 1
ATOM 2160 N N . VAL A 1 287 ? 0.053 -3.610 29.168 1.00 88.62 287 VAL A N 1
ATOM 2161 C CA . VAL A 1 287 ? 0.615 -2.569 28.288 1.00 88.62 287 VAL A CA 1
ATOM 2162 C C . VAL A 1 287 ? -0.404 -1.455 28.035 1.00 88.62 287 VAL A C 1
ATOM 2164 O O . VAL A 1 287 ? -0.066 -0.275 28.105 1.00 88.62 287 VAL A O 1
ATOM 2167 N N . ALA A 1 288 ? -1.669 -1.808 27.800 1.00 89.75 288 ALA A N 1
ATOM 2168 C CA . ALA A 1 288 ? -2.750 -0.837 27.665 1.00 89.75 288 ALA A CA 1
ATOM 2169 C C . ALA A 1 288 ? -2.999 -0.051 28.968 1.00 89.75 288 ALA A C 1
ATOM 2171 O O . ALA A 1 288 ? -3.237 1.154 28.923 1.00 89.75 288 ALA A O 1
ATOM 2172 N N . GLN A 1 289 ? -2.907 -0.692 30.138 1.00 90.31 289 GLN A N 1
ATOM 2173 C CA . GLN A 1 289 ? -3.011 -0.002 31.433 1.00 90.31 289 GLN A CA 1
ATOM 2174 C C . GLN A 1 289 ? -1.870 1.000 31.627 1.00 90.31 289 GLN A C 1
ATOM 2176 O O . GLN A 1 289 ? -2.135 2.176 31.873 1.00 90.31 289 GLN A O 1
ATOM 2181 N N . PHE A 1 290 ? -0.625 0.567 31.414 1.00 91.81 290 PHE A N 1
ATOM 2182 C CA . PHE A 1 290 ? 0.550 1.439 31.449 1.00 91.81 290 PHE A CA 1
ATOM 2183 C C . PHE A 1 290 ? 0.372 2.648 30.522 1.00 91.81 290 PHE A C 1
ATOM 2185 O O . PHE A 1 290 ? 0.661 3.789 30.891 1.00 91.81 290 PHE A O 1
ATOM 2192 N N . ALA A 1 291 ? -0.175 2.411 29.329 1.00 89.00 291 ALA A N 1
ATOM 2193 C CA . ALA A 1 291 ? -0.398 3.467 28.363 1.00 89.00 291 ALA A CA 1
ATOM 2194 C C . ALA A 1 291 ? -1.455 4.496 28.801 1.00 89.00 291 ALA A C 1
ATOM 2196 O O . ALA A 1 291 ? -1.282 5.698 28.590 1.00 89.00 291 ALA A O 1
ATOM 2197 N N . LEU A 1 292 ? -2.529 4.052 29.458 1.00 88.44 292 LEU A N 1
ATOM 2198 C CA . LEU A 1 292 ? -3.559 4.937 30.014 1.00 88.44 292 LEU A CA 1
ATOM 2199 C C . LEU A 1 292 ? -3.018 5.835 31.135 1.00 88.44 292 LEU A C 1
ATOM 2201 O O . LEU A 1 292 ? -3.395 7.011 31.230 1.00 88.44 292 LEU A O 1
ATOM 2205 N N . GLU A 1 293 ? -2.121 5.301 31.963 1.00 89.06 293 GLU A N 1
ATOM 2206 C CA . GLU A 1 293 ? -1.481 6.034 33.059 1.00 89.06 293 GLU A CA 1
ATOM 2207 C C . GLU A 1 293 ? -0.480 7.079 32.548 1.00 89.06 293 GLU A C 1
ATOM 2209 O O . GLU A 1 293 ? -0.388 8.178 33.098 1.00 89.06 293 GLU A O 1
ATOM 2214 N N . ARG A 1 294 ? 0.230 6.778 31.454 1.00 89.12 294 ARG A N 1
ATOM 2215 C CA . ARG A 1 294 ? 1.332 7.592 30.911 1.00 89.12 294 ARG A CA 1
ATOM 2216 C C . ARG A 1 294 ? 0.989 8.308 29.596 1.00 89.12 294 ARG A C 1
ATOM 2218 O O . ARG A 1 294 ? 1.856 8.490 28.744 1.00 89.12 294 ARG A O 1
ATOM 2225 N N . LEU A 1 295 ? -0.254 8.772 29.440 1.00 85.25 295 LEU A N 1
ATOM 2226 C CA . LEU A 1 295 ? -0.749 9.425 28.213 1.00 85.25 295 LEU A CA 1
ATOM 2227 C C . LEU A 1 295 ? 0.177 10.528 27.661 1.00 85.25 295 LEU A C 1
ATOM 2229 O O . LEU A 1 295 ? 0.458 10.548 26.467 1.00 85.25 295 LEU A O 1
ATOM 2233 N N . THR A 1 296 ? 0.653 11.446 28.509 1.00 82.12 296 THR A N 1
ATOM 2234 C CA . THR A 1 296 ? 1.507 12.570 28.077 1.00 82.12 296 THR A CA 1
ATOM 2235 C C . THR A 1 296 ? 2.862 12.101 27.554 1.00 82.12 296 THR A C 1
ATOM 2237 O O . THR A 1 296 ? 3.330 12.604 26.534 1.00 82.12 296 THR A O 1
ATOM 2240 N N . LEU A 1 297 ? 3.460 11.098 28.204 1.00 86.06 297 LEU A N 1
ATOM 2241 C CA . LEU A 1 297 ? 4.706 10.477 27.761 1.00 86.06 297 LEU A CA 1
ATOM 2242 C C . LEU A 1 297 ? 4.526 9.809 26.394 1.00 86.06 297 LEU A C 1
ATOM 2244 O O . LEU A 1 297 ? 5.363 9.989 25.518 1.00 86.06 297 LEU A O 1
ATOM 2248 N N . ILE A 1 298 ? 3.423 9.085 26.187 1.00 87.19 298 ILE A N 1
ATOM 2249 C CA . ILE A 1 298 ? 3.124 8.428 24.903 1.00 87.19 298 ILE A CA 1
ATOM 2250 C C . ILE A 1 298 ? 2.868 9.444 23.793 1.00 87.19 298 ILE A C 1
ATOM 2252 O O . ILE A 1 298 ? 3.308 9.240 22.661 1.00 87.19 298 ILE A O 1
ATOM 2256 N N . ALA A 1 299 ? 2.188 10.549 24.106 1.00 84.38 299 ALA A N 1
ATOM 2257 C CA . ALA A 1 299 ? 1.997 11.639 23.158 1.00 84.38 299 ALA A CA 1
ATOM 2258 C C . ALA A 1 299 ? 3.337 12.212 22.694 1.00 84.38 299 ALA A C 1
ATOM 2260 O O . ALA A 1 299 ? 3.549 12.337 21.491 1.00 84.38 299 ALA A O 1
ATOM 2261 N N . PHE A 1 300 ? 4.259 12.479 23.621 1.00 85.12 300 PHE A N 1
ATOM 2262 C CA . PHE A 1 300 ? 5.591 12.972 23.279 1.00 85.12 300 PHE A CA 1
ATOM 2263 C C . PHE A 1 300 ? 6.430 11.931 22.524 1.00 85.12 300 PHE A C 1
ATOM 2265 O O . PHE A 1 300 ? 6.984 12.233 21.472 1.00 85.12 300 PHE A O 1
ATOM 2272 N N . LEU A 1 301 ? 6.489 10.692 23.018 1.00 89.06 301 LEU A N 1
ATOM 2273 C CA . LEU A 1 301 ? 7.288 9.631 22.406 1.00 89.06 301 LEU A CA 1
ATOM 2274 C C . LEU A 1 301 ? 6.846 9.366 20.968 1.00 89.06 301 LEU A C 1
ATOM 2276 O O . LEU A 1 301 ? 7.673 9.298 20.065 1.00 89.06 301 LEU A O 1
ATOM 2280 N N . GLY A 1 302 ? 5.540 9.249 20.736 1.00 87.31 302 GLY A N 1
ATOM 2281 C CA . GLY A 1 302 ? 5.046 8.989 19.393 1.00 87.31 302 GLY A CA 1
ATOM 2282 C C . GLY A 1 302 ? 5.160 10.193 18.453 1.00 87.31 302 GLY A C 1
ATOM 2283 O O . GLY A 1 302 ? 5.358 9.995 17.256 1.00 87.31 302 GLY A O 1
ATOM 2284 N N . ALA A 1 303 ? 5.160 11.424 18.978 1.00 85.56 303 ALA A N 1
ATOM 2285 C CA . ALA A 1 303 ? 5.511 12.610 18.203 1.00 85.56 303 ALA A CA 1
ATOM 2286 C C . ALA A 1 303 ? 6.961 12.544 17.696 1.00 85.56 303 ALA A C 1
ATOM 2288 O O . ALA A 1 303 ? 7.212 12.708 16.502 1.00 85.56 303 ALA A O 1
ATOM 2289 N N . VAL A 1 304 ? 7.903 12.228 18.593 1.00 89.06 304 VAL A N 1
ATOM 2290 C CA . VAL A 1 304 ? 9.320 12.041 18.250 1.00 89.06 304 VAL A CA 1
ATOM 2291 C C . VAL A 1 304 ? 9.480 10.909 17.239 1.00 89.06 304 VAL A C 1
ATOM 2293 O O . VAL A 1 304 ? 10.101 11.114 16.202 1.00 89.06 304 VAL A O 1
ATOM 2296 N N . MET A 1 305 ? 8.858 9.749 17.475 1.00 90.19 305 MET A N 1
ATOM 2297 C CA . MET A 1 305 ? 8.921 8.613 16.549 1.00 90.19 305 MET A CA 1
ATOM 2298 C C . MET A 1 305 ? 8.375 8.952 15.162 1.00 90.19 305 MET A C 1
ATOM 2300 O O . MET A 1 305 ? 8.956 8.529 14.165 1.00 90.19 305 MET A O 1
ATOM 2304 N N . THR A 1 306 ? 7.286 9.719 15.085 1.00 89.06 306 THR A N 1
ATOM 2305 C CA . THR A 1 306 ? 6.714 10.153 13.805 1.00 89.06 306 THR A CA 1
ATOM 2306 C C . THR A 1 306 ? 7.711 11.025 13.047 1.00 89.06 306 THR A C 1
ATOM 2308 O O . THR A 1 306 ? 8.034 10.730 11.897 1.00 89.06 306 THR A O 1
ATOM 2311 N N . MET A 1 307 ? 8.273 12.043 13.705 1.00 86.88 307 MET A N 1
ATOM 2312 C CA . MET A 1 307 ? 9.269 12.929 13.094 1.00 86.88 307 MET A CA 1
ATOM 2313 C C . MET A 1 307 ? 10.533 12.171 12.674 1.00 86.88 307 MET A C 1
ATOM 2315 O O . MET A 1 307 ? 11.013 12.349 11.557 1.00 86.88 307 MET A O 1
ATOM 2319 N N . SER A 1 308 ? 11.043 11.273 13.521 1.00 88.50 308 SER A N 1
ATOM 2320 C CA . SER A 1 308 ? 12.172 10.403 13.182 1.00 88.50 308 SER A CA 1
ATOM 2321 C C . SER A 1 308 ? 11.858 9.484 12.003 1.00 88.50 308 SER A C 1
ATOM 2323 O O . SER A 1 308 ? 12.719 9.277 11.157 1.00 88.50 308 SER A O 1
ATOM 2325 N N . GLY A 1 309 ? 10.632 8.966 11.899 1.00 87.50 309 GLY A N 1
ATOM 2326 C CA . GLY A 1 309 ? 10.195 8.146 10.770 1.00 87.50 309 GLY A CA 1
ATOM 2327 C C . GLY A 1 309 ? 10.242 8.898 9.440 1.00 87.50 309 GLY A C 1
ATOM 2328 O O . GLY A 1 309 ? 10.782 8.378 8.463 1.00 87.50 309 GLY A O 1
ATOM 2329 N N . TYR A 1 310 ? 9.742 10.136 9.419 1.00 84.94 310 TYR A N 1
ATOM 2330 C CA . TYR A 1 310 ? 9.811 10.995 8.236 1.00 84.94 310 TYR A CA 1
ATOM 2331 C C . TYR A 1 310 ? 11.250 11.392 7.872 1.00 84.94 310 TYR A C 1
ATOM 2333 O O . TYR A 1 310 ? 11.588 11.405 6.691 1.00 84.94 310 TYR A O 1
ATOM 2341 N N . LEU A 1 311 ? 12.096 11.694 8.865 1.00 86.44 311 LEU A N 1
ATOM 2342 C CA . LEU A 1 311 ? 13.464 12.178 8.641 1.00 86.44 311 LEU A CA 1
ATOM 2343 C C . LEU A 1 311 ? 14.471 11.069 8.304 1.00 86.44 311 LEU A C 1
ATOM 2345 O O . LEU A 1 311 ? 15.341 11.278 7.465 1.00 86.44 311 LEU A O 1
ATOM 2349 N N . LEU A 1 312 ? 14.389 9.915 8.973 1.00 88.38 312 LEU A N 1
ATOM 2350 C CA . LEU A 1 312 ? 15.428 8.877 8.926 1.00 88.38 312 LEU A CA 1
ATOM 2351 C C . LEU A 1 312 ? 15.080 7.696 8.020 1.00 88.38 312 LEU A C 1
ATOM 2353 O O . LEU A 1 312 ? 15.986 7.018 7.543 1.00 88.38 312 LEU A O 1
ATOM 2357 N N . LEU A 1 313 ? 13.791 7.404 7.821 1.00 85.44 313 LEU A N 1
ATOM 2358 C CA . LEU A 1 313 ? 13.359 6.208 7.094 1.00 85.44 313 LEU A CA 1
ATOM 2359 C C . LEU A 1 313 ? 12.820 6.562 5.713 1.00 85.44 313 LEU A C 1
ATOM 2361 O O . LEU A 1 313 ? 13.431 6.244 4.698 1.00 85.44 313 LEU A O 1
ATOM 2365 N N . SER A 1 314 ? 11.630 7.158 5.669 1.00 80.81 314 SER A N 1
ATOM 2366 C CA . SER A 1 314 ? 10.973 7.607 4.440 1.00 80.81 314 SER A CA 1
ATOM 2367 C C . SER A 1 314 ? 9.648 8.297 4.773 1.00 80.81 314 SER A C 1
ATOM 2369 O O . SER A 1 314 ? 9.057 8.005 5.818 1.00 80.81 314 SER A O 1
ATOM 2371 N N . PRO A 1 315 ? 9.095 9.109 3.854 1.00 78.94 315 PRO A N 1
ATOM 2372 C CA . PRO A 1 315 ? 7.744 9.644 3.999 1.00 78.94 315 PRO A CA 1
ATOM 2373 C C . PRO A 1 315 ? 6.680 8.559 4.215 1.00 78.94 315 PRO A C 1
ATOM 2375 O O . PRO A 1 315 ? 5.805 8.719 5.058 1.00 78.94 315 PRO A O 1
ATOM 2378 N N . ALA A 1 316 ? 6.795 7.414 3.531 1.00 77.19 316 ALA A N 1
ATOM 2379 C CA . ALA A 1 316 ? 5.860 6.298 3.683 1.00 77.19 316 ALA A CA 1
ATOM 2380 C C . ALA A 1 316 ? 5.918 5.665 5.085 1.00 77.19 316 ALA A C 1
ATOM 2382 O O . ALA A 1 316 ? 4.883 5.368 5.678 1.00 77.19 316 ALA A O 1
ATOM 2383 N N . ALA A 1 317 ? 7.122 5.485 5.639 1.00 82.12 317 ALA A N 1
ATOM 2384 C CA . ALA A 1 317 ? 7.289 4.979 7.001 1.00 82.12 317 ALA A CA 1
ATOM 2385 C C . ALA A 1 317 ? 6.785 5.988 8.047 1.00 82.12 317 ALA A C 1
ATOM 2387 O O . ALA A 1 317 ? 6.084 5.599 8.980 1.00 82.12 317 ALA A O 1
ATOM 2388 N N . GLY A 1 318 ? 7.095 7.278 7.868 1.00 86.06 318 GLY A N 1
ATOM 2389 C CA . GLY A 1 318 ? 6.584 8.359 8.713 1.00 86.06 318 GLY A CA 1
ATOM 2390 C C . GLY A 1 318 ? 5.054 8.414 8.739 1.00 86.06 318 GLY A C 1
ATOM 2391 O O . GLY A 1 318 ? 4.466 8.481 9.817 1.00 86.06 318 GLY A O 1
ATOM 2392 N N . SER A 1 319 ? 4.414 8.282 7.573 1.00 85.06 319 SER A N 1
ATOM 2393 C CA . SER A 1 319 ? 2.952 8.251 7.417 1.00 85.06 319 SER A CA 1
ATOM 2394 C C . SER A 1 319 ? 2.296 7.100 8.179 1.00 85.06 319 SER A C 1
ATOM 2396 O O . SER A 1 319 ? 1.298 7.277 8.882 1.00 85.06 319 SER A O 1
ATOM 2398 N N . GLU A 1 320 ? 2.891 5.908 8.111 1.00 85.88 320 GLU A N 1
ATOM 2399 C CA . GLU A 1 320 ? 2.392 4.752 8.853 1.00 85.88 320 GLU A CA 1
ATOM 2400 C C . GLU A 1 320 ? 2.532 4.923 10.363 1.00 85.88 320 GLU A C 1
ATOM 2402 O O . GLU A 1 320 ? 1.592 4.628 11.107 1.00 85.88 320 GLU A O 1
ATOM 2407 N N . ILE A 1 321 ? 3.667 5.451 10.826 1.00 90.19 321 ILE A N 1
ATOM 2408 C CA . ILE A 1 321 ? 3.875 5.745 12.248 1.00 90.19 321 ILE A CA 1
ATOM 2409 C C . ILE A 1 321 ? 2.861 6.792 12.721 1.00 90.19 321 ILE A C 1
ATOM 2411 O O . ILE A 1 321 ? 2.236 6.588 13.762 1.00 90.19 321 ILE A O 1
ATOM 2415 N N . LEU A 1 322 ? 2.627 7.852 11.937 1.00 89.81 322 LEU A N 1
ATOM 2416 C CA . LEU A 1 322 ? 1.622 8.879 12.222 1.00 89.81 322 LEU A CA 1
ATOM 2417 C C . LEU A 1 322 ? 0.225 8.261 12.372 1.00 89.81 322 LEU A C 1
ATOM 2419 O O . LEU A 1 322 ? -0.461 8.519 13.362 1.00 89.81 322 LEU A O 1
ATOM 2423 N N . LYS A 1 323 ? -0.186 7.412 11.422 1.00 90.56 323 LYS A N 1
ATOM 2424 C CA . LYS A 1 323 ? -1.486 6.722 11.433 1.00 90.56 323 LYS A CA 1
ATOM 2425 C C . LYS A 1 323 ? -1.675 5.899 12.707 1.00 90.56 323 LYS A C 1
ATOM 2427 O O . LYS A 1 323 ? -2.697 6.029 13.384 1.00 90.56 323 LYS A O 1
ATOM 2432 N N . PHE A 1 324 ? -0.683 5.082 13.063 1.00 91.31 324 PHE A N 1
ATOM 2433 C CA . PHE A 1 324 ? -0.713 4.270 14.281 1.00 91.31 324 PHE A CA 1
ATOM 2434 C C . PHE A 1 324 ? -0.704 5.115 15.553 1.00 91.31 324 PHE A C 1
ATOM 2436 O O . PHE A 1 324 ? -1.471 4.847 16.480 1.00 91.31 324 PHE A O 1
ATOM 2443 N N . TRP A 1 325 ? 0.137 6.145 15.600 1.00 91.62 325 TRP A N 1
ATOM 2444 C CA . TRP A 1 325 ? 0.265 7.022 16.754 1.00 91.62 325 TRP A CA 1
ATOM 2445 C C . TRP A 1 325 ? -1.014 7.817 17.017 1.00 91.62 325 TRP A C 1
ATOM 2447 O O . TRP A 1 325 ? -1.488 7.843 18.154 1.00 91.62 325 TRP A O 1
ATOM 2457 N N . ILE A 1 326 ? -1.630 8.402 15.987 1.00 91.56 326 ILE A N 1
ATOM 2458 C CA . ILE A 1 326 ? -2.896 9.121 16.156 1.00 91.56 326 ILE A CA 1
ATOM 2459 C C . ILE A 1 326 ? -4.019 8.165 16.544 1.00 91.56 326 ILE A C 1
ATOM 2461 O O . ILE A 1 326 ? -4.798 8.500 17.436 1.00 91.56 326 ILE A O 1
ATOM 2465 N N . ALA A 1 327 ? -4.091 6.962 15.966 1.00 93.81 327 ALA A N 1
ATOM 2466 C CA . ALA A 1 327 ? -5.060 5.958 16.404 1.00 93.81 327 ALA A CA 1
ATOM 2467 C C . ALA A 1 327 ? -4.873 5.600 17.892 1.00 93.81 327 ALA A C 1
ATOM 2469 O O . ALA A 1 327 ? -5.851 5.543 18.646 1.00 93.81 327 ALA A O 1
ATOM 2470 N N . LEU A 1 328 ? -3.622 5.439 18.344 1.00 93.31 328 LEU A N 1
ATOM 2471 C CA . LEU A 1 328 ? -3.283 5.206 19.748 1.00 93.31 328 LEU A CA 1
ATOM 2472 C C . LEU A 1 328 ? -3.712 6.377 20.638 1.00 93.31 328 LEU A C 1
ATOM 2474 O O . LEU A 1 328 ? -4.414 6.164 21.627 1.00 93.31 328 LEU A O 1
ATOM 2478 N N . LEU A 1 329 ? -3.374 7.612 20.273 1.00 91.69 329 LEU A N 1
ATOM 2479 C CA . LEU A 1 329 ? -3.773 8.798 21.030 1.00 91.69 329 LEU A CA 1
ATOM 2480 C C . LEU A 1 329 ? -5.282 8.998 21.091 1.00 91.69 329 LEU A C 1
ATOM 2482 O O . LEU A 1 329 ? -5.812 9.326 22.157 1.00 91.69 329 LEU A O 1
ATOM 2486 N N . CYS A 1 330 ? -5.981 8.770 19.981 1.00 92.19 330 CYS A N 1
ATOM 2487 C CA . CYS A 1 330 ? -7.434 8.821 19.944 1.00 92.19 330 CYS A CA 1
ATOM 2488 C C . CYS A 1 330 ? -8.033 7.752 20.861 1.00 92.19 330 CYS A C 1
ATOM 2490 O O . CYS A 1 330 ? -8.932 8.049 21.646 1.00 92.19 330 CYS A O 1
ATOM 2492 N N . SER A 1 331 ? -7.492 6.531 20.844 1.00 94.12 331 SER A N 1
ATOM 2493 C CA . SER A 1 331 ? -7.974 5.442 21.698 1.00 94.12 331 SER A CA 1
ATOM 2494 C C . SER A 1 331 ? -7.796 5.726 23.194 1.00 94.12 331 SER A C 1
ATOM 2496 O O . SER A 1 331 ? -8.723 5.511 23.983 1.00 94.12 331 SER A O 1
ATOM 2498 N N . LEU A 1 332 ? -6.640 6.267 23.587 1.00 92.38 332 LEU A N 1
ATOM 2499 C CA . LEU A 1 332 ? -6.337 6.627 24.970 1.00 92.38 332 LEU A CA 1
ATOM 2500 C C . LEU A 1 332 ? -7.212 7.791 25.438 1.00 92.38 332 LEU A C 1
ATOM 2502 O O . LEU A 1 332 ? -7.831 7.713 26.502 1.00 92.38 332 LEU A O 1
ATOM 2506 N N . SER A 1 333 ? -7.314 8.838 24.615 1.00 90.31 333 SER A N 1
ATOM 2507 C CA . SER A 1 333 ? -8.150 10.008 24.888 1.00 90.31 333 SER A CA 1
ATOM 2508 C C . SER A 1 333 ? -9.619 9.621 25.037 1.00 90.31 333 SER A C 1
ATOM 2510 O O . SER A 1 333 ? -10.263 10.010 26.011 1.00 90.31 333 SER A O 1
ATOM 2512 N N . LEU A 1 334 ? -10.142 8.792 24.127 1.00 91.06 334 LEU A N 1
ATOM 2513 C CA . LEU A 1 334 ? -11.515 8.302 24.198 1.00 91.06 334 LEU A CA 1
ATOM 2514 C C . LEU A 1 334 ? -11.740 7.491 25.478 1.00 91.06 334 LEU A C 1
ATOM 2516 O O . LEU A 1 334 ? -12.704 7.723 26.205 1.00 91.06 334 LEU A O 1
ATOM 2520 N N . THR A 1 335 ? -10.829 6.575 25.802 1.00 91.75 335 THR A N 1
ATOM 2521 C CA . THR A 1 335 ? -10.965 5.708 26.980 1.00 91.75 335 THR A CA 1
ATOM 2522 C C . THR A 1 335 ? -10.963 6.508 28.282 1.00 91.75 335 THR A C 1
ATOM 2524 O O . THR A 1 335 ? -11.797 6.247 29.155 1.00 91.75 335 THR A O 1
ATOM 2527 N N . LYS A 1 336 ? -10.070 7.499 28.395 1.00 87.81 336 LYS A N 1
ATOM 2528 C CA . LYS A 1 336 ? -9.889 8.327 29.593 1.00 87.81 336 LYS A CA 1
ATOM 2529 C C . LYS A 1 336 ? -10.972 9.397 29.753 1.00 87.81 336 LYS A C 1
ATOM 2531 O O . LYS A 1 336 ? -11.436 9.627 30.867 1.00 87.81 336 LYS A O 1
ATOM 2536 N N . HIS A 1 337 ? -11.401 10.029 28.659 1.00 85.81 337 HIS A N 1
ATOM 2537 C CA . HIS A 1 337 ? -12.230 11.238 28.715 1.00 85.81 337 HIS A CA 1
ATOM 2538 C C . HIS A 1 337 ? -13.693 11.045 28.302 1.00 85.81 337 HIS A C 1
ATOM 2540 O O . HIS A 1 337 ? -14.502 11.921 28.593 1.00 85.81 337 HIS A O 1
ATOM 2546 N N . ALA A 1 338 ? -14.089 9.910 27.711 1.00 84.00 338 ALA A N 1
ATOM 2547 C CA . ALA A 1 338 ? -15.473 9.732 27.259 1.00 84.00 338 ALA A CA 1
ATOM 2548 C C . ALA A 1 338 ? -16.510 9.753 28.394 1.00 84.00 338 ALA A C 1
ATOM 2550 O O . ALA A 1 338 ? -17.528 10.417 28.260 1.00 84.00 338 ALA A O 1
ATOM 2551 N N . ARG A 1 339 ? -16.259 9.064 29.520 1.00 81.38 339 ARG A N 1
ATOM 2552 C CA . ARG A 1 339 ? -17.193 9.066 30.669 1.00 81.38 339 ARG A CA 1
ATOM 2553 C C . ARG A 1 339 ? -17.283 10.444 31.340 1.00 81.38 339 ARG A C 1
ATOM 2555 O O . ARG A 1 339 ? -18.396 10.927 31.509 1.00 81.38 339 ARG A O 1
ATOM 2562 N N . PRO A 1 340 ? -16.157 11.104 31.684 1.00 79.00 340 PRO A N 1
ATOM 2563 C CA . PRO A 1 340 ? -16.200 12.467 32.209 1.00 79.00 340 PRO A CA 1
ATOM 2564 C C . PRO A 1 340 ? -16.904 13.452 31.271 1.00 79.00 340 PRO A C 1
ATOM 2566 O O . PRO A 1 340 ? -17.642 14.311 31.742 1.00 79.00 340 PRO A O 1
ATOM 2569 N N . SER A 1 341 ? -16.701 13.314 29.957 1.00 76.25 341 SER A N 1
ATOM 2570 C CA . SER A 1 341 ? -17.360 14.158 28.961 1.00 76.25 341 SER A CA 1
ATOM 2571 C C . SER A 1 341 ? -18.875 13.935 28.928 1.00 76.25 341 SER A C 1
ATOM 2573 O O . SER A 1 341 ? -19.635 14.897 28.979 1.00 76.25 341 SER A O 1
ATOM 2575 N N . ASP A 1 342 ? -19.324 12.679 28.916 1.00 79.19 342 ASP A N 1
ATOM 2576 C CA . ASP A 1 342 ? -20.750 12.335 28.898 1.00 79.19 342 ASP A CA 1
ATOM 2577 C C . ASP A 1 342 ? -21.476 12.806 30.171 1.00 79.19 342 ASP A C 1
ATOM 2579 O O . ASP A 1 342 ? -22.496 13.489 30.094 1.00 79.19 342 ASP A O 1
ATOM 2583 N N . ILE A 1 343 ? -20.884 12.581 31.351 1.00 75.62 343 ILE A N 1
ATOM 2584 C CA . ILE A 1 343 ? -21.417 13.102 32.622 1.00 75.62 343 ILE A CA 1
ATOM 2585 C C . ILE A 1 343 ? -21.476 14.636 32.591 1.00 75.62 343 ILE A C 1
ATOM 2587 O O . ILE A 1 343 ? -22.481 15.230 32.978 1.00 75.62 343 ILE A O 1
ATOM 2591 N N . ALA A 1 344 ? -20.428 15.301 32.093 1.00 72.12 344 ALA A N 1
ATOM 2592 C CA . ALA A 1 344 ? -20.418 16.757 31.976 1.00 72.12 344 ALA A CA 1
ATOM 2593 C C . ALA A 1 344 ? -21.510 17.283 31.026 1.00 72.12 344 ALA A C 1
ATOM 2595 O O . ALA A 1 344 ? -22.036 18.371 31.264 1.00 72.12 344 ALA A O 1
ATOM 2596 N N . ARG A 1 345 ? -21.865 16.538 29.969 1.00 71.69 345 ARG A N 1
ATOM 2597 C CA . ARG A 1 345 ? -22.990 16.878 29.082 1.00 71.69 345 ARG A CA 1
ATOM 2598 C C . ARG A 1 345 ? -24.339 16.713 29.764 1.00 71.69 345 ARG A C 1
ATOM 2600 O O . ARG A 1 345 ? -25.183 17.591 29.626 1.00 71.69 345 ARG A O 1
ATOM 2607 N N . GLN A 1 346 ? -24.533 15.615 30.491 1.00 77.06 346 GLN A N 1
ATOM 2608 C CA . GLN A 1 346 ? -25.798 15.319 31.169 1.00 77.06 346 GLN A CA 1
ATOM 2609 C C . GLN A 1 346 ? -26.086 16.318 32.295 1.00 77.06 346 GLN A C 1
ATOM 2611 O O . GLN A 1 346 ? -27.214 16.780 32.436 1.00 77.06 346 GLN A O 1
ATOM 2616 N N . VAL A 1 347 ? -25.065 16.690 33.073 1.00 72.12 347 VAL A N 1
ATOM 2617 C CA . VAL A 1 347 ? -25.233 17.557 34.250 1.00 72.12 347 VAL A CA 1
ATOM 2618 C C . VAL A 1 347 ? -25.363 19.035 33.871 1.00 72.12 347 VAL A C 1
ATOM 2620 O O . VAL A 1 347 ? -26.097 19.766 34.532 1.00 72.12 347 VAL A O 1
ATOM 2623 N N . VAL A 1 348 ? -24.676 19.508 32.821 1.00 68.69 348 VAL A N 1
ATOM 2624 C CA . VAL A 1 348 ? -24.769 20.918 32.397 1.00 68.69 348 VAL A CA 1
ATOM 2625 C C . VAL A 1 348 ? -24.853 21.057 30.870 1.00 68.69 348 VAL A C 1
ATOM 2627 O O . VAL A 1 348 ? -23.899 21.515 30.234 1.00 68.69 348 VAL A O 1
ATOM 2630 N N . PRO A 1 349 ? -26.005 20.731 30.256 1.00 64.56 349 PRO A N 1
ATOM 2631 C CA . PRO A 1 349 ? -26.166 20.742 28.799 1.00 64.56 349 PRO A CA 1
ATOM 2632 C C . PRO A 1 349 ? -25.953 22.132 28.180 1.00 64.56 349 PRO A C 1
ATOM 2634 O O . PRO A 1 349 ? -25.388 22.246 27.095 1.00 64.56 349 PRO A O 1
ATOM 2637 N N . ARG A 1 350 ? -26.309 23.209 28.901 1.00 60.03 350 ARG A N 1
ATOM 2638 C CA . ARG A 1 350 ? -26.138 24.598 28.432 1.00 60.03 350 ARG A CA 1
ATOM 2639 C C . ARG A 1 350 ? -24.675 24.984 28.174 1.00 60.03 350 ARG A C 1
ATOM 2641 O O . ARG A 1 350 ? -24.411 25.759 27.269 1.00 60.03 350 ARG A O 1
ATOM 2648 N N . LEU A 1 351 ? -23.716 24.398 28.900 1.00 54.28 351 LEU A N 1
ATOM 2649 C CA . LEU A 1 351 ? -22.282 24.691 28.737 1.00 54.28 351 LEU A CA 1
ATOM 2650 C C . LEU A 1 351 ? -21.667 24.082 27.464 1.00 54.28 351 LEU A C 1
ATOM 2652 O O . LEU A 1 351 ? -20.502 24.351 27.165 1.00 54.28 351 LEU A O 1
ATOM 2656 N N . TRP A 1 352 ? -22.417 23.256 26.736 1.00 57.94 352 TRP A N 1
ATOM 2657 C CA . TRP A 1 352 ? -21.971 22.597 25.511 1.00 57.94 352 TRP A CA 1
ATOM 2658 C C . TRP A 1 352 ? -22.416 23.317 24.234 1.00 57.94 352 TRP A C 1
ATOM 2660 O O . TRP A 1 352 ? -22.106 22.847 23.139 1.00 57.94 352 TRP A O 1
ATOM 2670 N N . HIS A 1 353 ? -23.063 24.481 24.358 1.00 63.72 353 HIS A N 1
ATOM 2671 C CA . HIS A 1 353 ? -23.317 25.346 23.213 1.00 63.72 353 HIS A CA 1
ATOM 2672 C C . HIS A 1 353 ? -21.999 25.867 22.611 1.00 63.72 353 HIS A C 1
ATOM 2674 O O . HIS A 1 353 ? -21.111 26.309 23.347 1.00 63.72 353 HIS A O 1
ATOM 2680 N N . PRO A 1 354 ? -21.854 25.844 21.275 1.00 56.97 354 PRO A N 1
ATOM 2681 C CA . PRO A 1 354 ? -20.606 26.207 20.601 1.00 56.97 354 PRO A CA 1
ATOM 2682 C C . PRO A 1 354 ? -20.191 27.668 20.833 1.00 56.97 354 PRO A C 1
ATOM 2684 O O . PRO A 1 354 ? -19.001 27.968 20.918 1.00 56.97 354 PRO A O 1
ATOM 2687 N N . THR A 1 355 ? -21.157 28.567 21.028 1.00 61.22 355 THR A N 1
ATOM 2688 C CA . THR A 1 355 ? -20.935 29.987 21.351 1.00 61.22 355 THR A CA 1
ATOM 2689 C C . THR A 1 355 ? -20.247 30.180 22.706 1.00 61.22 355 THR A C 1
ATOM 2691 O O . THR A 1 355 ? -19.318 30.978 22.819 1.00 61.22 355 THR A O 1
ATOM 2694 N N . ASP A 1 356 ? -20.622 29.381 23.709 1.00 59.16 356 ASP A N 1
ATOM 2695 C CA . ASP A 1 356 ? -20.045 29.408 25.062 1.00 59.16 356 ASP A CA 1
ATOM 2696 C C . ASP A 1 356 ? -18.698 28.671 25.152 1.00 59.16 356 ASP A C 1
ATOM 2698 O O . ASP A 1 356 ? -17.951 28.801 26.127 1.00 59.16 356 ASP A O 1
ATOM 2702 N N . GLN A 1 357 ? -18.373 27.843 24.157 1.00 56.44 357 GLN A N 1
ATOM 2703 C CA . GLN A 1 357 ? -17.052 27.225 24.022 1.00 56.44 357 GLN A CA 1
ATOM 2704 C C . GLN A 1 357 ? -16.040 28.205 23.433 1.00 56.44 357 GLN A C 1
ATOM 2706 O O . GLN A 1 357 ? -14.928 28.307 23.950 1.00 56.44 357 GLN A O 1
ATOM 2711 N N . LEU A 1 358 ? -16.441 28.954 22.404 1.00 52.94 358 LEU A N 1
ATOM 2712 C CA . LEU A 1 358 ? -15.595 29.950 21.755 1.00 52.94 358 LEU A CA 1
ATOM 2713 C C . LEU A 1 358 ? -15.314 31.143 22.681 1.00 52.94 358 LEU A C 1
ATOM 2715 O O . LEU A 1 358 ? -14.165 31.560 22.809 1.00 52.94 358 LEU A O 1
ATOM 2719 N N . SER A 1 359 ? -16.334 31.645 23.387 1.00 56.28 359 SER A N 1
ATOM 2720 C CA . SER A 1 359 ? -16.192 32.779 24.310 1.00 56.28 359 SER A CA 1
ATOM 2721 C C . SER A 1 359 ? -15.268 32.471 25.493 1.00 56.28 359 SER A C 1
ATOM 2723 O O . SER A 1 359 ? -14.430 33.300 25.837 1.00 56.28 359 SER A O 1
ATOM 2725 N N . ALA A 1 360 ? -15.334 31.258 26.056 1.00 54.41 360 ALA A N 1
ATOM 2726 C CA . ALA A 1 360 ? -14.447 30.809 27.134 1.00 54.41 360 ALA A CA 1
ATOM 2727 C C . ALA A 1 360 ? -12.980 30.634 26.688 1.00 54.41 360 ALA A C 1
ATOM 2729 O O . ALA A 1 360 ? -12.051 30.766 27.492 1.00 54.41 360 ALA A O 1
ATOM 2730 N N . LEU A 1 361 ? -12.759 30.317 25.408 1.00 50.62 361 LEU A N 1
ATOM 2731 C CA . LEU A 1 361 ? -11.426 30.160 24.822 1.00 50.62 361 LEU A CA 1
ATOM 2732 C C . LEU A 1 361 ? -10.827 31.529 24.450 1.00 50.62 361 LEU A C 1
ATOM 2734 O O . LEU A 1 361 ? -9.663 31.795 24.748 1.00 50.62 361 LEU A O 1
ATOM 2738 N N . LEU A 1 362 ? -11.649 32.438 23.914 1.00 52.25 362 LEU A N 1
ATOM 2739 C CA . LEU A 1 362 ? -11.295 33.832 23.623 1.00 52.25 362 LEU A CA 1
ATOM 2740 C C . LEU A 1 362 ? -11.051 34.658 24.893 1.00 52.25 362 LEU A C 1
ATOM 2742 O O . LEU A 1 362 ? -10.106 35.444 24.938 1.00 52.25 362 LEU A O 1
ATOM 2746 N N . SER A 1 363 ? -11.817 34.432 25.966 1.00 56.66 363 SER A N 1
ATOM 2747 C CA . SER A 1 363 ? -11.599 35.115 27.246 1.00 56.66 363 SER A CA 1
ATOM 2748 C C . SER A 1 363 ? -10.233 34.797 27.861 1.00 56.66 363 SER A C 1
ATOM 2750 O O . SER A 1 363 ? -9.739 35.581 28.658 1.00 56.66 363 SER A O 1
ATOM 2752 N N . ARG A 1 364 ? -9.579 33.688 27.483 1.00 48.91 364 ARG A N 1
ATOM 2753 C CA . ARG A 1 364 ? -8.191 33.383 27.881 1.00 48.91 364 ARG A CA 1
ATOM 2754 C C . ARG A 1 364 ? -7.137 34.113 27.054 1.00 48.91 364 ARG A C 1
ATOM 2756 O O . ARG A 1 364 ? -6.095 34.453 27.599 1.00 48.91 364 ARG A O 1
ATOM 2763 N N . LEU A 1 365 ? -7.396 34.340 25.768 1.00 51.09 365 LEU A N 1
ATOM 2764 C CA . LEU A 1 365 ? -6.495 35.109 24.905 1.00 51.09 365 LEU A CA 1
ATOM 2765 C C . LEU A 1 365 ? -6.548 36.610 25.243 1.00 51.09 365 LEU A C 1
ATOM 2767 O O . LEU A 1 365 ? -5.561 37.309 25.042 1.00 51.09 365 LEU A O 1
ATOM 2771 N N . GLY A 1 366 ? -7.669 37.084 25.808 1.00 41.94 366 GLY A N 1
ATOM 2772 C CA . GLY A 1 366 ? -7.861 38.478 26.225 1.00 41.94 366 GLY A CA 1
ATOM 2773 C C . GLY A 1 366 ? -7.662 38.793 27.718 1.00 41.94 366 GLY A C 1
ATOM 2774 O O . GLY A 1 366 ? -7.379 39.942 28.051 1.00 41.94 366 GLY A O 1
ATOM 2775 N N . ALA A 1 367 ? -7.790 37.835 28.648 1.00 43.47 367 ALA A N 1
ATOM 2776 C CA . ALA A 1 367 ? -7.760 38.145 30.084 1.00 43.47 367 ALA A CA 1
ATOM 2777 C C . ALA A 1 367 ? -6.349 38.080 30.684 1.00 43.47 367 ALA A C 1
ATOM 2779 O O . ALA A 1 367 ? -5.945 37.102 31.319 1.00 43.47 367 ALA A O 1
ATOM 2780 N N . ARG A 1 368 ? -5.623 39.194 30.565 1.00 40.72 368 ARG A N 1
ATOM 2781 C CA . ARG A 1 368 ? -4.564 39.542 31.515 1.00 40.72 368 ARG A CA 1
ATOM 2782 C C . ARG A 1 368 ? -5.240 39.920 32.835 1.00 40.72 368 ARG A C 1
ATOM 2784 O O . ARG A 1 368 ? -5.942 40.920 32.899 1.00 40.72 368 ARG A O 1
ATOM 2791 N N . SER A 1 369 ? -5.059 39.060 33.837 1.00 48.81 369 SER A N 1
ATOM 2792 C CA . SER A 1 369 ? -5.289 39.268 35.274 1.00 48.81 369 SER A CA 1
ATOM 2793 C C . SER A 1 369 ? -6.089 40.522 35.663 1.00 48.81 369 SER A C 1
ATOM 2795 O O . SER A 1 369 ? -5.535 41.617 35.762 1.00 48.81 369 SER A O 1
ATOM 2797 N N . ARG A 1 370 ? -7.364 40.344 36.016 1.00 37.41 370 ARG A N 1
ATOM 2798 C CA . ARG A 1 370 ? -7.971 41.133 37.092 1.00 37.41 370 ARG A CA 1
ATOM 2799 C C . ARG A 1 370 ? -8.656 40.179 38.052 1.00 37.41 370 ARG A C 1
ATOM 2801 O O . ARG A 1 370 ? -9.556 39.434 37.675 1.00 37.41 370 ARG A O 1
ATOM 2808 N N . GLY A 1 371 ? -8.107 40.143 39.262 1.00 43.75 371 GLY A N 1
ATOM 2809 C CA . GLY A 1 371 ? -8.574 39.307 40.349 1.00 43.75 371 GLY A CA 1
ATOM 2810 C C . GLY A 1 371 ? -9.973 39.682 40.822 1.00 43.75 371 GLY A C 1
ATOM 2811 O O . GLY A 1 371 ? -10.474 40.771 40.554 1.00 43.75 371 GLY A O 1
ATOM 2812 N N . GLY A 1 372 ? -10.555 38.752 41.576 1.00 37.84 372 GLY A N 1
ATOM 2813 C CA . GLY A 1 372 ? -11.776 38.975 42.339 1.00 37.84 372 GLY A CA 1
ATOM 2814 C C . GLY A 1 372 ? -12.997 38.261 41.774 1.00 37.84 372 GLY A C 1
ATOM 2815 O O . GLY A 1 372 ? -13.831 38.887 41.142 1.00 37.84 372 GLY A O 1
ATOM 2816 N N . GLN A 1 373 ? -13.106 36.956 42.041 1.00 35.19 373 GLN A N 1
ATOM 2817 C CA . GLN A 1 373 ? -14.288 36.326 42.656 1.00 35.19 373 GLN A CA 1
ATOM 2818 C C . GLN A 1 373 ? -14.098 34.807 42.682 1.00 35.19 373 GLN A C 1
ATOM 2820 O O . GLN A 1 373 ? -14.387 34.075 41.736 1.00 35.19 373 GLN A O 1
ATOM 2825 N N . ALA A 1 374 ? -13.582 34.337 43.815 1.00 45.38 374 ALA A N 1
ATOM 2826 C CA . ALA A 1 374 ? -13.718 32.958 44.238 1.00 45.38 374 ALA A CA 1
ATOM 2827 C C . ALA A 1 374 ? -15.143 32.762 44.773 1.00 45.38 374 ALA A C 1
ATOM 2829 O O . ALA A 1 374 ? -15.394 32.991 45.949 1.00 45.38 374 ALA A O 1
ATOM 2830 N N . THR A 1 375 ? -16.084 32.351 43.923 1.00 37.31 375 THR A N 1
ATOM 2831 C CA . THR A 1 375 ? -17.395 31.858 44.371 1.00 37.31 375 THR A CA 1
ATOM 2832 C C . THR A 1 375 ? -17.844 30.689 43.493 1.00 37.31 375 THR A C 1
ATOM 2834 O O . THR A 1 375 ? -18.202 30.823 42.325 1.00 37.31 375 THR A O 1
ATOM 2837 N N . THR A 1 376 ? -17.781 29.492 44.084 1.00 41.28 376 THR A N 1
ATOM 2838 C CA . THR A 1 376 ? -18.353 28.227 43.593 1.00 41.28 376 THR A CA 1
ATOM 2839 C C . THR A 1 376 ? -17.989 27.855 42.152 1.00 41.28 376 THR A C 1
ATOM 2841 O O . THR A 1 376 ? -18.795 27.925 41.220 1.00 41.28 376 THR A O 1
ATOM 2844 N N . LEU A 1 377 ? -16.765 27.358 41.965 1.00 45.41 377 LEU A N 1
ATOM 2845 C CA . LEU A 1 377 ? -16.458 26.489 40.832 1.00 45.41 377 LEU A CA 1
ATOM 2846 C C . LEU A 1 377 ? -17.318 25.222 40.958 1.00 45.41 377 LEU A C 1
ATOM 2848 O O . LEU A 1 377 ? -16.930 24.245 41.588 1.00 45.41 377 LEU A O 1
ATOM 2852 N N . CYS A 1 378 ? -18.521 25.267 40.380 1.00 59.25 378 CYS A N 1
ATOM 2853 C CA . CYS A 1 378 ? -19.389 24.109 40.195 1.00 59.25 378 CYS A CA 1
ATOM 2854 C C . CYS A 1 378 ? -18.533 22.954 39.648 1.00 59.25 378 CYS A C 1
ATOM 2856 O O . CYS A 1 378 ? -17.783 23.175 38.695 1.00 59.25 378 CYS A O 1
ATOM 2858 N N . ALA A 1 379 ? -18.617 21.749 40.220 1.00 57.22 379 ALA A N 1
ATOM 2859 C CA . ALA A 1 379 ? -17.765 20.609 39.853 1.00 57.22 379 ALA A CA 1
ATOM 2860 C C . ALA A 1 379 ? -17.693 20.379 38.326 1.00 57.22 379 ALA A C 1
ATOM 2862 O O . ALA A 1 379 ? -16.636 20.064 37.783 1.00 57.22 379 ALA A O 1
ATOM 2863 N N . ALA A 1 380 ? -18.784 20.667 37.608 1.00 56.97 380 ALA A N 1
ATOM 2864 C CA . ALA A 1 380 ? -18.849 20.651 36.149 1.00 56.97 380 ALA A CA 1
ATOM 2865 C C . ALA A 1 380 ? -17.868 21.618 35.446 1.00 56.97 380 ALA A C 1
ATOM 2867 O O . ALA A 1 380 ? -17.292 21.259 34.420 1.00 56.97 380 ALA A O 1
ATOM 2868 N N . LYS A 1 381 ? -17.626 22.823 35.985 1.00 61.41 381 LYS A N 1
ATOM 2869 C CA . LYS A 1 381 ? -16.641 23.785 35.451 1.00 61.41 381 LYS A CA 1
ATOM 2870 C C . LYS A 1 381 ? -15.204 23.293 35.649 1.00 61.41 381 LYS A C 1
ATOM 2872 O O . LYS A 1 381 ? -14.397 23.449 34.738 1.00 61.41 381 LYS A O 1
ATOM 2877 N N . VAL A 1 382 ? -14.896 22.654 36.783 1.00 62.97 382 VAL A N 1
ATOM 2878 C CA . VAL A 1 382 ? -13.568 22.065 37.058 1.00 62.97 382 VAL A CA 1
ATOM 2879 C C . VAL A 1 382 ? -13.311 20.856 36.157 1.00 62.97 382 VAL A C 1
ATOM 2881 O O . VAL A 1 382 ? -12.254 20.766 35.535 1.00 62.97 382 VAL A O 1
ATOM 2884 N N . ILE A 1 383 ? -14.301 19.969 36.010 1.00 61.97 383 ILE A N 1
ATOM 2885 C CA . ILE A 1 383 ? -14.224 18.808 35.110 1.00 61.97 383 ILE A CA 1
ATOM 2886 C C . ILE A 1 383 ? -14.033 19.275 33.662 1.00 61.97 383 ILE A C 1
ATOM 2888 O O . ILE A 1 383 ? -13.137 18.783 32.980 1.00 61.97 383 ILE A O 1
ATOM 2892 N N . ARG A 1 384 ? -14.802 20.274 33.204 1.00 62.66 384 ARG A N 1
ATOM 2893 C CA . ARG A 1 384 ? -14.663 20.863 31.861 1.00 62.66 384 ARG A CA 1
ATOM 2894 C C . ARG A 1 384 ? -13.288 21.495 31.651 1.00 62.66 384 ARG A C 1
ATOM 2896 O O . ARG A 1 384 ? -12.683 21.288 30.604 1.00 62.66 384 ARG A O 1
ATOM 2903 N N . PHE A 1 385 ? -12.790 22.241 32.634 1.00 64.12 385 PHE A N 1
ATOM 2904 C CA . PHE A 1 385 ? -11.472 22.867 32.579 1.00 64.12 385 PHE A CA 1
ATOM 2905 C C . PHE A 1 385 ? -10.358 21.826 32.448 1.00 64.12 385 PHE A C 1
ATOM 2907 O O . PHE A 1 385 ? -9.515 21.935 31.560 1.00 64.12 385 PHE A O 1
ATOM 2914 N N . GLN A 1 386 ? -10.393 20.776 33.270 1.00 66.00 386 GLN A N 1
ATOM 2915 C CA . GLN A 1 386 ? -9.385 19.721 33.234 1.00 66.00 386 GLN A CA 1
ATOM 2916 C C . GLN A 1 386 ? -9.439 18.927 31.923 1.00 66.00 386 GLN A C 1
ATOM 2918 O O . GLN A 1 386 ? -8.396 18.579 31.368 1.00 66.00 386 GLN A O 1
ATOM 2923 N N . LEU A 1 387 ? -10.642 18.688 31.393 1.00 67.81 387 LEU A N 1
ATOM 2924 C CA . LEU A 1 387 ? -10.851 18.000 30.119 1.00 67.81 387 LEU A CA 1
ATOM 2925 C C . LEU A 1 387 ? -10.347 18.841 28.938 1.00 67.81 387 LEU A C 1
ATOM 2927 O O . LEU A 1 387 ? -9.657 18.310 28.078 1.00 67.81 387 LEU A O 1
ATOM 2931 N N . LEU A 1 388 ? -10.600 20.154 28.933 1.00 67.38 388 LEU A N 1
ATOM 2932 C CA . LEU A 1 388 ? -10.102 21.077 27.905 1.00 67.38 388 LEU A CA 1
ATOM 2933 C C . LEU A 1 388 ? -8.586 21.267 27.953 1.00 67.38 388 LEU A C 1
ATOM 2935 O O . LEU A 1 388 ? -7.964 21.349 26.904 1.00 67.38 388 LEU A O 1
ATOM 2939 N N . VAL A 1 389 ? -7.975 21.334 29.137 1.00 65.75 389 VAL A N 1
ATOM 2940 C CA . VAL A 1 389 ? -6.516 21.495 29.259 1.00 65.75 389 VAL A CA 1
ATOM 2941 C C . VAL A 1 389 ? -5.791 20.226 28.812 1.00 65.75 389 VAL A C 1
ATOM 2943 O O . VAL A 1 389 ? -4.866 20.295 28.005 1.00 65.75 389 VAL A O 1
ATOM 2946 N N . THR A 1 390 ? -6.228 19.059 29.293 1.00 63.62 390 THR A N 1
ATOM 2947 C CA . THR A 1 390 ? -5.579 17.782 28.956 1.00 63.62 390 THR A CA 1
ATOM 2948 C C . THR A 1 390 ? -5.826 17.378 27.508 1.00 63.62 390 THR A C 1
ATOM 2950 O O . THR A 1 390 ? -4.879 17.038 26.802 1.00 63.62 390 THR A O 1
ATOM 2953 N N . LEU A 1 391 ? -7.066 17.483 27.027 1.00 69.31 391 LEU A N 1
ATOM 2954 C CA . LEU A 1 391 ? -7.376 17.180 25.636 1.00 69.31 391 LEU A CA 1
ATOM 2955 C C . LEU A 1 391 ? -6.848 18.258 24.685 1.00 69.31 391 LEU A C 1
ATOM 2957 O O . LEU A 1 391 ? -6.359 17.923 23.616 1.00 69.31 391 LEU A O 1
ATOM 2961 N N . GLY A 1 392 ? -6.890 19.534 25.073 1.00 69.12 392 GLY A N 1
ATOM 2962 C CA . GLY A 1 392 ? -6.352 20.637 24.277 1.00 69.12 392 GLY A CA 1
ATOM 2963 C C . GLY A 1 392 ? -4.844 20.528 24.066 1.00 69.12 392 GLY A C 1
ATOM 2964 O O . GLY A 1 392 ? -4.376 20.775 22.962 1.00 69.12 392 GLY A O 1
ATOM 2965 N N . GLY A 1 393 ? -4.087 20.075 25.073 1.00 66.06 393 GLY A N 1
ATOM 2966 C CA . GLY A 1 393 ? -2.658 19.786 24.917 1.00 66.06 393 GLY A CA 1
ATOM 2967 C C . GLY A 1 393 ? -2.378 18.615 23.965 1.00 66.06 393 GLY A C 1
ATOM 2968 O O . GLY A 1 393 ? -1.489 18.713 23.123 1.00 66.06 393 GLY A O 1
ATOM 2969 N N . VAL A 1 394 ? -3.161 17.532 24.055 1.00 67.12 394 VAL A N 1
ATOM 2970 C CA . VAL A 1 394 ? -3.020 16.344 23.186 1.00 67.12 394 VAL A CA 1
ATOM 2971 C C . VAL A 1 394 ? -3.461 16.629 21.747 1.00 67.12 394 VAL A C 1
ATOM 2973 O O . VAL A 1 394 ? -2.809 16.200 20.800 1.00 67.12 394 VAL A O 1
ATOM 2976 N N . LEU A 1 395 ? -4.552 17.371 21.563 1.00 72.44 395 LEU A N 1
ATOM 2977 C CA . LEU A 1 395 ? -5.007 17.798 20.242 1.00 72.44 395 LEU A CA 1
ATOM 2978 C C . LEU A 1 395 ? -4.052 18.831 19.650 1.00 72.44 395 LEU A C 1
ATOM 2980 O O . LEU A 1 395 ? -3.726 18.738 18.474 1.00 72.44 395 LEU A O 1
ATOM 2984 N N . GLY A 1 396 ? -3.558 19.773 20.456 1.00 70.12 396 GLY A N 1
ATOM 2985 C CA . GLY A 1 396 ? -2.580 20.769 20.029 1.00 70.12 396 GLY A CA 1
ATOM 2986 C C . GLY A 1 396 ? -1.311 20.128 19.473 1.00 70.12 396 GLY A C 1
ATOM 2987 O O . GLY A 1 396 ? -0.895 20.476 18.372 1.00 70.12 396 GLY A O 1
ATOM 2988 N N . SER A 1 397 ? -0.736 19.139 20.167 1.00 67.88 397 SER A N 1
ATOM 2989 C CA . SER A 1 397 ? 0.434 18.419 19.648 1.00 67.88 397 SER A CA 1
ATOM 2990 C C . SER A 1 397 ? 0.118 17.631 18.372 1.00 67.88 397 SER A C 1
ATOM 2992 O O . SER A 1 397 ? 0.914 17.654 17.436 1.00 67.88 397 SER A O 1
ATOM 2994 N N . ALA A 1 398 ? -1.057 17.001 18.283 1.00 71.94 398 ALA A N 1
ATOM 2995 C CA . ALA A 1 398 ? -1.489 16.309 17.070 1.00 71.94 398 ALA A CA 1
ATOM 2996 C C . ALA A 1 398 ? -1.672 17.268 15.877 1.00 71.94 398 ALA A C 1
ATOM 2998 O O . ALA A 1 398 ? -1.243 16.947 14.771 1.00 71.94 398 ALA A O 1
ATOM 2999 N N . PHE A 1 399 ? -2.234 18.462 16.095 1.00 75.94 399 PHE A N 1
ATOM 3000 C CA . PHE A 1 399 ? -2.393 19.490 15.062 1.00 75.94 399 PHE A CA 1
ATOM 3001 C C . PHE A 1 399 ? -1.059 20.088 14.609 1.00 75.94 399 PHE A C 1
ATOM 3003 O O . PHE A 1 399 ? -0.884 20.321 13.416 1.00 75.94 399 PHE A O 1
ATOM 3010 N N . VAL A 1 400 ? -0.103 20.295 15.521 1.00 74.44 400 VAL A N 1
ATOM 3011 C CA . VAL A 1 400 ? 1.251 20.751 15.159 1.00 74.44 400 VAL A CA 1
ATOM 3012 C C . VAL A 1 400 ? 1.933 19.730 14.253 1.00 74.44 400 VAL A C 1
ATOM 3014 O O . VAL A 1 400 ? 2.481 20.100 13.217 1.00 74.44 400 VAL A O 1
ATOM 3017 N N . ILE A 1 401 ? 1.859 18.442 14.597 1.00 75.12 401 ILE A N 1
ATOM 3018 C CA . ILE A 1 401 ? 2.461 17.385 13.776 1.00 75.12 401 ILE A CA 1
ATOM 3019 C C . ILE A 1 401 ? 1.748 17.269 12.434 1.00 75.12 401 ILE A C 1
ATOM 3021 O O . ILE A 1 401 ? 2.416 17.198 11.411 1.00 75.12 401 ILE A O 1
ATOM 3025 N N . LEU A 1 402 ? 0.416 17.337 12.411 1.00 77.19 402 LEU A N 1
ATOM 3026 C CA . LEU A 1 402 ? -0.352 17.415 11.169 1.00 77.19 402 LEU A CA 1
ATOM 3027 C C . LEU A 1 402 ? 0.117 18.573 10.277 1.00 77.19 402 LEU A C 1
ATOM 3029 O O . LEU A 1 402 ? 0.407 18.364 9.100 1.00 77.19 402 LEU A O 1
ATOM 3033 N N . GLY A 1 403 ? 0.269 19.771 10.844 1.00 71.50 403 GLY A N 1
ATOM 3034 C CA . GLY A 1 403 ? 0.800 20.931 10.131 1.00 71.50 403 GLY A CA 1
ATOM 3035 C C . GLY A 1 403 ? 2.189 20.668 9.550 1.00 71.50 403 GLY A C 1
ATOM 3036 O O . GLY A 1 403 ? 2.411 20.900 8.364 1.00 71.50 403 GLY A O 1
ATOM 3037 N N . LEU A 1 404 ? 3.102 20.101 10.343 1.00 73.62 404 LEU A N 1
ATOM 3038 C CA . LEU A 1 404 ? 4.446 19.734 9.883 1.00 73.62 404 LEU A CA 1
ATOM 3039 C C . LEU A 1 404 ? 4.412 18.673 8.772 1.00 73.62 404 LEU A C 1
ATOM 3041 O O . LEU A 1 404 ? 5.148 18.789 7.797 1.00 73.62 404 LEU A O 1
ATOM 3045 N N . THR A 1 405 ? 3.537 17.670 8.857 1.00 75.25 405 THR A N 1
ATOM 3046 C CA . THR A 1 405 ? 3.430 16.618 7.828 1.00 75.25 405 THR A CA 1
ATOM 3047 C C . THR A 1 405 ? 2.974 17.151 6.474 1.00 75.25 405 THR A C 1
ATOM 3049 O O . THR A 1 405 ? 3.520 16.752 5.445 1.00 75.25 405 THR A O 1
ATOM 3052 N N . VAL A 1 406 ? 2.047 18.110 6.464 1.00 73.38 406 VAL A N 1
ATOM 3053 C CA . VAL A 1 406 ? 1.570 18.748 5.231 1.00 73.38 406 VAL A CA 1
ATOM 3054 C C . VAL A 1 406 ? 2.594 19.746 4.691 1.00 73.38 406 VAL A C 1
ATOM 3056 O O . VAL A 1 406 ? 2.902 19.726 3.499 1.00 73.38 406 VAL A O 1
ATOM 3059 N N . LEU A 1 407 ? 3.130 20.614 5.554 1.00 72.75 407 LEU A N 1
ATOM 3060 C CA . LEU A 1 407 ? 3.958 21.747 5.135 1.00 72.75 407 LEU A CA 1
ATOM 3061 C C . LEU A 1 407 ? 5.415 21.358 4.859 1.00 72.75 407 LEU A C 1
ATOM 3063 O O . LEU A 1 407 ? 5.998 21.866 3.908 1.00 72.75 407 LEU A O 1
ATOM 3067 N N . VAL A 1 408 ? 5.995 20.464 5.667 1.00 75.00 408 VAL A N 1
ATOM 3068 C CA . VAL A 1 408 ? 7.417 20.082 5.584 1.00 75.00 408 VAL A CA 1
ATOM 3069 C C . VAL A 1 408 ? 7.601 18.813 4.759 1.00 75.00 408 VAL A C 1
ATOM 3071 O O . VAL A 1 408 ? 8.440 18.768 3.866 1.00 75.00 408 VAL A O 1
ATOM 3074 N N . PHE A 1 409 ? 6.813 17.773 5.042 1.00 75.50 409 PHE A N 1
ATOM 3075 C CA . PHE A 1 409 ? 6.979 16.466 4.393 1.00 75.50 409 PHE A CA 1
ATOM 3076 C C . PHE A 1 409 ? 6.087 16.268 3.165 1.00 75.50 409 PHE A C 1
ATOM 3078 O O . PHE A 1 409 ? 6.272 15.303 2.423 1.00 75.50 409 PHE A O 1
ATOM 3085 N N . HIS A 1 410 ? 5.153 17.191 2.916 1.00 73.44 410 HIS A N 1
ATOM 3086 C CA . HIS A 1 410 ? 4.221 17.157 1.789 1.00 73.44 410 HIS A CA 1
ATOM 3087 C C . HIS A 1 410 ? 3.404 15.858 1.677 1.00 73.44 410 HIS A C 1
ATOM 3089 O O . HIS A 1 410 ? 3.035 15.446 0.573 1.00 73.44 410 HIS A O 1
ATOM 3095 N N . ASP A 1 411 ? 3.111 15.218 2.810 1.00 77.56 411 ASP A N 1
ATOM 3096 C CA . ASP A 1 411 ? 2.339 13.978 2.878 1.00 77.56 411 ASP A CA 1
ATOM 3097 C C . ASP A 1 411 ? 0.855 14.273 3.136 1.00 77.56 411 ASP A C 1
ATOM 3099 O O . ASP A 1 411 ? 0.367 14.277 4.268 1.00 77.56 411 ASP A O 1
ATOM 3103 N N . LEU A 1 412 ? 0.130 14.549 2.049 1.00 77.94 412 LEU A N 1
ATOM 3104 C CA . LEU A 1 412 ? -1.297 14.862 2.103 1.00 77.94 412 LEU A CA 1
ATOM 3105 C C . LEU A 1 412 ? -2.145 13.651 2.528 1.00 77.94 412 LEU A C 1
ATOM 3107 O O . LEU A 1 412 ? -3.117 13.811 3.264 1.00 77.94 412 LEU A O 1
ATOM 3111 N N . GLY A 1 413 ? -1.789 12.444 2.075 1.00 79.81 413 GLY A N 1
ATOM 3112 C CA . GLY A 1 413 ? -2.536 11.222 2.374 1.00 79.81 413 GLY A CA 1
ATOM 3113 C C . GLY A 1 413 ? -2.503 10.879 3.860 1.00 79.81 413 GLY A C 1
ATOM 3114 O O . GLY A 1 413 ? -3.559 10.710 4.477 1.00 79.81 413 GLY A O 1
ATOM 3115 N N . GLY A 1 414 ? -1.305 10.858 4.452 1.00 82.50 414 GLY A N 1
ATOM 3116 C CA . GLY A 1 414 ? -1.131 10.642 5.888 1.00 82.50 414 GLY A CA 1
ATOM 3117 C C . GLY A 1 414 ? -1.879 11.676 6.728 1.00 82.50 414 GLY A C 1
ATOM 3118 O O . GLY A 1 414 ? -2.585 11.316 7.673 1.00 82.50 414 GLY A O 1
ATOM 3119 N N . ALA A 1 415 ? -1.802 12.952 6.338 1.00 83.69 415 ALA A N 1
ATOM 3120 C CA . ALA A 1 415 ? -2.472 14.041 7.037 1.00 83.69 415 ALA A CA 1
ATOM 3121 C C . ALA A 1 415 ? -4.007 13.950 6.979 1.00 83.69 415 ALA A C 1
ATOM 3123 O O . ALA A 1 415 ? -4.672 14.155 7.995 1.00 83.69 415 ALA A O 1
ATOM 3124 N N . LEU A 1 416 ? -4.588 13.598 5.826 1.00 84.56 416 LEU A N 1
ATOM 3125 C CA . LEU A 1 416 ? -6.038 13.409 5.684 1.00 84.56 416 LEU A CA 1
ATOM 3126 C C . LEU A 1 416 ? -6.554 12.264 6.565 1.00 84.56 416 LEU A C 1
ATOM 3128 O O . LEU A 1 416 ? -7.581 12.407 7.236 1.00 84.56 416 LEU A O 1
ATOM 3132 N N . LEU A 1 417 ? -5.829 11.142 6.615 1.00 88.00 417 LEU A N 1
ATOM 3133 C CA . LEU A 1 417 ? -6.173 10.021 7.495 1.00 88.00 417 LEU A CA 1
ATOM 3134 C C . LEU A 1 417 ? -6.105 10.430 8.967 1.00 88.00 417 LEU A C 1
ATOM 3136 O O . LEU A 1 417 ? -7.065 10.242 9.714 1.00 88.00 417 LEU A O 1
ATOM 3140 N N . ALA A 1 418 ? -4.994 11.040 9.367 1.00 88.50 418 ALA A N 1
ATOM 3141 C CA . ALA A 1 418 ? -4.771 11.577 10.700 1.00 88.50 418 ALA A CA 1
ATOM 3142 C C . ALA A 1 418 ? -5.885 12.550 11.137 1.00 88.50 418 ALA A C 1
ATOM 3144 O O . ALA A 1 418 ? -6.454 12.404 12.223 1.00 88.50 418 ALA A O 1
ATOM 3145 N N . ALA A 1 419 ? -6.256 13.493 10.268 1.00 85.75 419 ALA A N 1
ATOM 3146 C CA . ALA A 1 419 ? -7.339 14.439 10.509 1.00 85.75 419 ALA A CA 1
ATOM 3147 C C . ALA A 1 419 ? -8.698 13.738 10.659 1.00 85.75 419 ALA A C 1
ATOM 3149 O O . ALA A 1 419 ? -9.467 14.085 11.554 1.00 85.75 419 ALA A O 1
ATOM 3150 N N . THR A 1 420 ? -8.975 12.710 9.849 1.00 89.25 420 THR A N 1
ATOM 3151 C CA . THR A 1 420 ? -10.217 11.922 9.932 1.00 89.25 420 THR A CA 1
ATOM 3152 C C . THR A 1 420 ? -10.356 11.228 11.292 1.00 89.25 420 THR A C 1
ATOM 3154 O O . THR A 1 420 ? -11.434 11.235 11.889 1.00 89.25 420 THR A O 1
ATOM 3157 N N . LEU A 1 421 ? -9.263 10.672 11.828 1.00 92.00 421 LEU A N 1
ATOM 3158 C CA . LEU A 1 421 ? -9.263 10.037 13.151 1.00 92.00 421 LEU A CA 1
ATOM 3159 C C . LEU A 1 421 ? -9.502 11.046 14.277 1.00 92.00 421 LEU A C 1
ATOM 3161 O O . LEU A 1 421 ? -10.323 10.794 15.162 1.00 92.00 421 LEU A O 1
ATOM 3165 N N . LEU A 1 422 ? -8.829 12.200 14.230 1.00 88.38 422 LEU A N 1
ATOM 3166 C CA . LEU A 1 422 ? -9.034 13.275 15.204 1.00 88.38 422 LEU A CA 1
ATOM 3167 C C . LEU A 1 422 ? -10.458 13.828 15.139 1.00 88.38 422 LEU A C 1
ATOM 3169 O O . LEU A 1 422 ? -11.082 14.052 16.176 1.00 88.38 422 LEU A O 1
ATOM 3173 N N . TRP A 1 423 ? -11.000 14.002 13.935 1.00 86.12 423 TRP A N 1
ATOM 3174 C CA . TRP A 1 423 ? -12.377 14.432 13.736 1.00 86.12 423 TRP A CA 1
ATOM 3175 C C . TRP A 1 423 ? -13.373 13.438 14.343 1.00 86.12 423 TRP A C 1
ATOM 3177 O O . TRP A 1 423 ? -14.289 13.837 15.069 1.00 86.12 423 TRP A O 1
ATOM 3187 N N . ALA A 1 424 ? -13.170 12.137 14.123 1.00 89.62 424 ALA A N 1
ATOM 3188 C CA . ALA A 1 424 ? -14.001 11.102 14.727 1.00 89.62 424 ALA A CA 1
ATOM 3189 C C . ALA A 1 424 ? -13.889 11.098 16.259 1.00 89.62 424 ALA A C 1
ATOM 3191 O O . ALA A 1 424 ? -14.906 10.998 16.947 1.00 89.62 424 ALA A O 1
ATOM 3192 N N . LEU A 1 425 ? -12.684 11.278 16.813 1.00 89.75 425 LEU A N 1
ATOM 3193 C CA . LEU A 1 425 ? -12.485 11.430 18.255 1.00 89.75 425 LEU A CA 1
ATOM 3194 C C . LEU A 1 425 ? -13.273 12.622 18.808 1.00 89.75 425 LEU A C 1
ATOM 3196 O O . LEU A 1 425 ? -13.985 12.467 19.799 1.00 89.75 425 LEU A O 1
ATOM 3200 N N . ILE A 1 426 ? -13.155 13.796 18.182 1.00 83.31 426 ILE A N 1
ATOM 3201 C CA . ILE A 1 426 ? -13.853 15.014 18.611 1.00 83.31 426 ILE A CA 1
ATOM 3202 C C . ILE A 1 426 ? -15.367 14.813 18.514 1.00 83.31 426 ILE A C 1
ATOM 3204 O O . ILE A 1 426 ? -16.089 15.157 19.444 1.00 83.31 426 ILE A O 1
ATOM 3208 N N . SER A 1 427 ? -15.853 14.186 17.446 1.00 84.62 427 SER A N 1
ATOM 3209 C CA . SER A 1 427 ? -17.278 13.894 17.267 1.00 84.62 427 SER A CA 1
ATOM 3210 C C . SER A 1 427 ? -17.809 12.943 18.344 1.00 84.62 427 SER A C 1
ATOM 3212 O O . SER A 1 427 ? -18.874 13.178 18.913 1.00 84.62 427 SER A O 1
ATOM 3214 N N . LEU A 1 428 ? -17.050 11.904 18.704 1.00 86.31 428 LEU A N 1
ATOM 3215 C CA . LEU A 1 428 ? -17.414 10.985 19.787 1.00 86.31 428 LEU A CA 1
ATOM 3216 C C . LEU A 1 428 ? -17.358 11.676 21.162 1.00 86.31 428 LEU A C 1
ATOM 3218 O O . LEU A 1 428 ? -18.278 11.541 21.972 1.00 86.31 428 LEU A O 1
ATOM 3222 N N . LEU A 1 429 ? -16.305 12.456 21.426 1.00 82.44 429 LEU A N 1
ATOM 3223 C CA . LEU A 1 429 ? -16.072 13.109 22.715 1.00 82.44 429 LEU A CA 1
ATOM 3224 C C . LEU A 1 429 ? -16.904 14.358 22.949 1.00 82.44 429 LEU A C 1
ATOM 3226 O O . LEU A 1 429 ? -17.213 14.618 24.112 1.00 82.44 429 LEU A O 1
ATOM 3230 N N . PHE A 1 430 ? -17.315 15.099 21.916 1.00 75.81 430 PHE A N 1
ATOM 3231 C CA . PHE A 1 430 ? -18.076 16.352 22.054 1.00 75.81 430 PHE A CA 1
ATOM 3232 C C . PHE A 1 430 ? -19.453 16.358 21.384 1.00 75.81 430 PHE A C 1
ATOM 3234 O O . PHE A 1 430 ? -20.262 17.239 21.662 1.00 75.81 430 PHE A O 1
ATOM 3241 N N . GLY A 1 431 ? -19.766 15.324 20.609 1.00 75.19 431 GLY A N 1
ATOM 3242 C CA . GLY A 1 431 ? -21.042 15.171 19.930 1.00 75.19 431 GLY A CA 1
ATOM 3243 C C . GLY A 1 431 ? -20.962 15.634 18.475 1.00 75.19 431 GLY A C 1
ATOM 3244 O O . GLY A 1 431 ? -20.003 16.305 18.077 1.00 75.19 431 GLY A O 1
ATOM 3245 N N . PRO A 1 432 ? -21.977 15.287 17.668 1.00 76.19 432 PRO A N 1
ATOM 3246 C CA . PRO A 1 432 ? -21.957 15.517 16.227 1.00 76.19 432 PRO A CA 1
ATOM 3247 C C . PRO A 1 432 ? -21.885 17.004 15.874 1.00 76.19 432 PRO A C 1
ATOM 3249 O O . PRO A 1 432 ? -21.189 17.360 14.935 1.00 76.19 432 PRO A O 1
ATOM 3252 N N . THR A 1 433 ? -22.520 17.890 16.649 1.00 72.38 433 THR A N 1
ATOM 3253 C CA . THR A 1 433 ? -22.526 19.338 16.378 1.00 72.38 433 THR A CA 1
ATOM 3254 C C . THR A 1 433 ? -21.122 19.943 16.413 1.00 72.38 433 THR A C 1
ATOM 3256 O O . THR A 1 433 ? -20.733 20.659 15.496 1.00 72.38 433 THR A O 1
ATOM 3259 N N . VAL A 1 434 ? -20.326 19.621 17.439 1.00 72.19 434 VAL A N 1
ATOM 3260 C CA . VAL A 1 434 ? -18.927 20.080 17.536 1.00 72.19 434 VAL A CA 1
ATOM 3261 C C . VAL A 1 434 ? -18.072 19.399 16.463 1.00 72.19 434 VAL A C 1
ATOM 3263 O O . VAL A 1 434 ? -17.195 20.032 15.882 1.00 72.19 434 VAL A O 1
ATOM 3266 N N . GLY A 1 435 ? -18.369 18.137 16.137 1.00 74.19 435 GLY A N 1
ATOM 3267 C CA . GLY A 1 435 ? -17.783 17.446 14.989 1.00 74.19 435 GLY A CA 1
ATOM 3268 C C . GLY A 1 435 ? -18.009 18.181 13.664 1.00 74.19 435 GLY A C 1
ATOM 3269 O O . GLY A 1 435 ? -17.068 18.377 12.903 1.00 74.19 435 GLY A O 1
ATOM 3270 N N . VAL A 1 436 ? -19.227 18.649 13.387 1.00 75.50 436 VAL A N 1
ATOM 3271 C CA . VAL A 1 436 ? -19.527 19.428 12.174 1.00 75.50 436 VAL A CA 1
ATOM 3272 C C . VAL A 1 436 ? -18.744 20.738 12.168 1.00 75.50 436 VAL A C 1
ATOM 3274 O O . VAL A 1 436 ? -18.136 21.071 11.158 1.00 75.50 436 VAL A O 1
ATOM 3277 N N . ILE A 1 437 ? -18.674 21.443 13.301 1.00 74.69 437 ILE A N 1
ATOM 3278 C CA . ILE A 1 437 ? -17.909 22.695 13.404 1.00 74.69 437 ILE A CA 1
ATOM 3279 C C . ILE A 1 437 ? -16.425 22.456 13.100 1.00 74.69 437 ILE A C 1
ATOM 3281 O O . ILE A 1 437 ? -15.834 23.180 12.298 1.00 74.69 437 ILE A O 1
ATOM 3285 N N . THR A 1 438 ? -15.812 21.422 13.680 1.00 72.50 438 THR A N 1
ATOM 3286 C CA . THR A 1 438 ? -14.398 21.120 13.408 1.00 72.50 438 THR A CA 1
ATOM 3287 C C . THR A 1 438 ? -14.163 20.651 11.978 1.00 72.50 438 THR A C 1
ATOM 3289 O O . THR A 1 438 ? -13.145 21.019 11.396 1.00 72.50 438 THR A O 1
ATOM 3292 N N . LEU A 1 439 ? -15.117 19.934 11.374 1.00 76.56 439 LEU A N 1
ATOM 3293 C CA . LEU A 1 439 ? -15.075 19.590 9.952 1.00 76.56 439 LEU A CA 1
ATOM 3294 C C . LEU A 1 439 ? -15.121 20.841 9.075 1.00 76.56 439 LEU A C 1
ATOM 3296 O O . LEU A 1 439 ? -14.311 20.968 8.165 1.00 76.56 439 LEU A O 1
ATOM 3300 N N . THR A 1 440 ? -16.025 21.782 9.364 1.00 74.88 440 THR A N 1
ATOM 3301 C CA . THR A 1 440 ? -16.126 23.037 8.604 1.00 74.88 440 THR A CA 1
ATOM 3302 C C . THR A 1 440 ? -14.862 23.881 8.736 1.00 74.88 440 THR A C 1
ATOM 3304 O O . THR A 1 440 ? -14.352 24.368 7.732 1.00 74.88 440 THR A O 1
ATOM 3307 N N . ALA A 1 441 ? -14.291 23.983 9.940 1.00 72.50 441 ALA A N 1
ATOM 3308 C CA . ALA A 1 441 ? -13.032 24.689 10.163 1.00 72.50 441 ALA A CA 1
ATOM 3309 C C . ALA A 1 441 ? -11.859 24.010 9.433 1.00 72.50 441 ALA A C 1
ATOM 3311 O O . ALA A 1 441 ? -11.049 24.684 8.800 1.00 72.50 441 ALA A O 1
ATOM 3312 N N . GLY A 1 442 ? -11.798 22.674 9.466 1.00 71.56 442 GLY A N 1
ATOM 3313 C CA . GLY A 1 442 ? -10.833 21.891 8.696 1.00 71.56 442 GLY A CA 1
ATOM 3314 C C . GLY A 1 442 ? -11.000 22.072 7.186 1.00 71.56 442 GLY A C 1
ATOM 3315 O O . GLY A 1 442 ? -10.008 22.210 6.479 1.00 71.56 442 GLY A O 1
ATOM 3316 N N . GLY A 1 443 ? -12.242 22.152 6.701 1.00 72.50 443 GLY A N 1
ATOM 3317 C CA . GLY A 1 443 ? -12.565 22.460 5.309 1.00 72.50 443 GLY A CA 1
ATOM 3318 C C . GLY A 1 443 ? -12.047 23.833 4.887 1.00 72.50 443 GLY A C 1
ATOM 3319 O O . GLY A 1 443 ? -11.387 23.941 3.859 1.00 72.50 443 GLY A O 1
ATOM 3320 N N . VAL A 1 444 ? -12.243 24.866 5.713 1.00 73.62 444 VAL A N 1
ATOM 3321 C CA . VAL A 1 444 ? -11.685 26.207 5.461 1.00 73.62 444 VAL A CA 1
ATOM 3322 C C . VAL A 1 444 ? -10.153 26.166 5.415 1.00 73.62 444 VAL A C 1
ATOM 3324 O O . VAL A 1 444 ? -9.550 26.679 4.474 1.00 73.62 444 VAL A O 1
ATOM 3327 N N . LEU A 1 445 ? -9.498 25.492 6.364 1.00 68.94 445 LEU A N 1
ATOM 3328 C CA . LEU A 1 445 ? -8.039 25.321 6.334 1.00 68.94 445 LEU A CA 1
ATOM 3329 C C . LEU A 1 445 ? -7.564 24.571 5.081 1.00 68.94 445 LEU A C 1
ATOM 3331 O O . LEU A 1 445 ? -6.549 24.941 4.495 1.00 68.94 445 LEU A O 1
ATOM 3335 N N . ALA A 1 446 ? -8.311 23.562 4.630 1.00 66.94 446 ALA A N 1
ATOM 3336 C CA . ALA A 1 446 ? -8.022 22.855 3.389 1.00 66.94 446 ALA A CA 1
ATOM 3337 C C . ALA A 1 446 ? -8.174 23.765 2.159 1.00 66.94 446 ALA A C 1
ATOM 3339 O O . ALA A 1 446 ? -7.347 23.684 1.255 1.00 66.94 446 ALA A O 1
ATOM 3340 N N . THR A 1 447 ? -9.158 24.676 2.132 1.00 68.25 447 THR A N 1
ATOM 3341 C CA . THR A 1 447 ? -9.283 25.676 1.050 1.00 68.25 447 THR A CA 1
ATOM 3342 C C . THR A 1 447 ? -8.118 26.661 1.015 1.00 68.25 447 THR A C 1
ATOM 3344 O O . THR A 1 447 ? -7.684 27.044 -0.066 1.00 68.25 447 THR A O 1
ATOM 3347 N N . ILE A 1 448 ? -7.549 27.009 2.171 1.00 67.88 448 ILE A N 1
ATOM 3348 C CA . ILE A 1 448 ? -6.325 27.818 2.242 1.00 67.88 448 ILE A CA 1
ATOM 3349 C C . ILE A 1 448 ? -5.126 27.000 1.735 1.00 67.88 448 ILE A C 1
ATOM 3351 O O . ILE A 1 448 ? -4.332 27.492 0.941 1.00 67.88 448 ILE A O 1
ATOM 3355 N N . ALA A 1 449 ? -5.017 25.725 2.120 1.00 63.28 449 ALA A N 1
ATOM 3356 C CA . ALA A 1 449 ? -3.957 24.837 1.635 1.00 63.28 449 ALA A CA 1
ATOM 3357 C C . ALA A 1 449 ? -4.046 24.554 0.119 1.00 63.28 449 ALA A C 1
ATOM 3359 O O . ALA A 1 449 ? -3.020 24.349 -0.529 1.00 63.28 449 ALA A O 1
ATOM 3360 N N . LEU A 1 450 ? -5.251 24.580 -0.460 1.00 63.31 450 LEU A N 1
ATOM 3361 C CA . LEU A 1 450 ? -5.496 24.468 -1.904 1.00 63.31 450 LEU A CA 1
ATOM 3362 C C . LEU A 1 450 ? -4.888 25.625 -2.710 1.00 63.31 450 LEU A C 1
ATOM 3364 O O . LEU A 1 450 ? -4.594 25.435 -3.884 1.00 63.31 450 LEU A O 1
ATOM 3368 N N . GLN A 1 451 ? -4.647 26.784 -2.086 1.00 66.50 451 GLN A N 1
ATOM 3369 C CA . GLN A 1 451 ? -3.965 27.918 -2.724 1.00 66.50 451 GLN A CA 1
ATOM 3370 C C . GLN A 1 451 ? -2.446 27.719 -2.844 1.00 66.50 451 GLN A C 1
ATOM 3372 O O . GLN A 1 451 ? -1.762 28.576 -3.392 1.00 66.50 451 GLN A O 1
ATOM 3377 N N . THR A 1 452 ? -1.894 26.612 -2.336 1.00 66.00 452 THR A N 1
ATOM 3378 C CA . THR A 1 452 ? -0.474 26.295 -2.526 1.00 66.00 452 THR A CA 1
ATOM 3379 C C . THR A 1 452 ? -0.230 25.717 -3.921 1.00 66.00 452 THR A C 1
ATOM 3381 O O . THR A 1 452 ? -0.960 24.826 -4.366 1.00 66.00 452 THR A O 1
ATOM 3384 N N . ASP A 1 453 ? 0.847 26.157 -4.580 1.00 60.78 453 ASP A N 1
ATOM 3385 C CA . ASP A 1 453 ? 1.202 25.779 -5.961 1.00 60.78 453 ASP A CA 1
ATOM 3386 C C . ASP A 1 453 ? 1.209 24.260 -6.199 1.00 60.78 453 ASP A C 1
ATOM 3388 O O . ASP A 1 453 ? 0.871 23.763 -7.271 1.00 60.78 453 ASP A O 1
ATOM 3392 N N . LYS A 1 454 ? 1.551 23.483 -5.167 1.00 59.59 454 LYS A N 1
ATOM 3393 C CA . LYS A 1 454 ? 1.647 22.023 -5.248 1.00 59.59 454 LYS A CA 1
ATOM 3394 C C . LYS A 1 454 ? 0.286 21.325 -5.259 1.00 59.59 454 LYS A C 1
ATOM 3396 O O . LYS A 1 454 ? 0.132 20.306 -5.934 1.00 59.59 454 LYS A O 1
ATOM 3401 N N . VAL A 1 455 ? -0.689 21.827 -4.496 1.00 60.09 455 VAL A N 1
ATOM 3402 C CA . VAL A 1 455 ? -2.051 21.270 -4.498 1.00 60.09 455 VAL A CA 1
ATOM 3403 C C . VAL A 1 455 ? -2.787 21.746 -5.744 1.00 60.09 455 VAL A C 1
ATOM 3405 O O . VAL A 1 455 ? -3.413 20.921 -6.405 1.00 60.09 455 VAL A O 1
ATOM 3408 N N . ALA A 1 456 ? -2.614 23.016 -6.125 1.00 61.84 456 ALA A N 1
ATOM 3409 C CA . ALA A 1 456 ? -3.107 23.555 -7.388 1.00 61.84 456 ALA A CA 1
ATOM 3410 C C . ALA A 1 456 ? -2.604 22.731 -8.587 1.00 61.84 456 ALA A C 1
ATOM 3412 O O . ALA A 1 456 ? -3.422 22.265 -9.370 1.00 61.84 456 ALA A O 1
ATOM 3413 N N . GLY A 1 457 ? -1.305 22.407 -8.653 1.00 59.09 457 GLY A N 1
ATOM 3414 C CA . GLY A 1 457 ? -0.750 21.559 -9.715 1.00 59.09 457 GLY A CA 1
ATOM 3415 C C . GLY A 1 457 ? -1.298 20.124 -9.734 1.00 59.09 457 GLY A C 1
ATOM 3416 O O . GLY A 1 457 ? -1.500 19.553 -10.802 1.00 59.09 457 GLY A O 1
ATOM 3417 N N . ARG A 1 458 ? -1.610 19.519 -8.575 1.00 60.59 458 ARG A N 1
ATOM 3418 C CA . ARG A 1 458 ? -2.278 18.197 -8.529 1.00 60.59 458 ARG A CA 1
ATOM 3419 C C . ARG A 1 458 ? -3.742 18.260 -8.961 1.00 60.59 458 ARG A C 1
ATOM 3421 O O . ARG A 1 458 ? -4.223 17.314 -9.578 1.00 60.59 458 ARG A O 1
ATOM 3428 N N . VAL A 1 459 ? -4.442 19.342 -8.625 1.00 62.97 459 VAL A N 1
ATOM 3429 C CA . VAL A 1 459 ? -5.824 19.590 -9.057 1.00 62.97 459 VAL A CA 1
ATOM 3430 C C . VAL A 1 459 ? -5.865 19.895 -10.556 1.00 62.97 459 VAL A C 1
ATOM 3432 O O . VAL A 1 459 ? -6.725 19.376 -11.254 1.00 62.97 459 VAL A O 1
ATOM 3435 N N . GLU A 1 460 ? -4.898 20.638 -11.084 1.00 60.81 460 GLU A N 1
ATOM 3436 C CA . GLU A 1 460 ? -4.754 20.909 -12.516 1.00 60.81 460 GLU A CA 1
ATOM 3437 C C . GLU A 1 460 ? -4.461 19.626 -13.306 1.00 60.81 460 GLU A C 1
ATOM 3439 O O . GLU A 1 460 ? -5.140 19.338 -14.287 1.00 60.81 460 GLU A O 1
ATOM 3444 N N . LEU A 1 461 ? -3.564 18.763 -12.817 1.00 55.38 461 LEU A N 1
ATOM 3445 C CA . LEU A 1 461 ? -3.340 17.427 -13.394 1.00 55.38 461 LEU A CA 1
ATOM 3446 C C . LEU A 1 461 ? -4.586 16.521 -13.339 1.00 55.38 461 LEU A C 1
ATOM 3448 O O . LEU A 1 461 ? -4.716 15.603 -14.149 1.00 55.38 461 LEU A O 1
ATOM 3452 N N . MET A 1 462 ? -5.498 16.763 -12.393 1.00 58.75 462 MET A N 1
ATOM 3453 C CA . MET A 1 462 ? -6.771 16.048 -12.269 1.00 58.75 462 MET A CA 1
ATOM 3454 C C . MET A 1 462 ? -7.849 16.613 -13.212 1.00 58.75 462 MET A C 1
ATOM 3456 O O . MET A 1 462 ? -8.614 15.836 -13.781 1.00 58.75 462 MET A O 1
ATOM 3460 N N . LEU A 1 463 ? -7.904 17.938 -13.392 1.00 57.41 463 LEU A N 1
ATOM 3461 C CA . LEU A 1 463 ? -8.878 18.640 -14.239 1.00 57.41 463 LEU A CA 1
ATOM 3462 C C . LEU A 1 463 ? -8.513 18.592 -15.728 1.00 57.41 463 LEU A C 1
ATOM 3464 O O . LEU A 1 463 ? -9.395 18.455 -16.573 1.00 57.41 463 LEU A O 1
ATOM 3468 N N . SER A 1 464 ? -7.224 18.656 -16.059 1.00 50.00 464 SER A N 1
ATOM 3469 C CA . SER A 1 464 ? -6.706 18.559 -17.424 1.00 50.00 464 SER A CA 1
ATOM 3470 C C . SER A 1 464 ? -5.689 17.419 -17.535 1.00 50.00 464 SER A C 1
ATOM 3472 O O . SER A 1 464 ? -4.506 17.659 -17.775 1.00 50.00 464 SER A O 1
ATOM 3474 N N . PRO A 1 465 ? -6.113 16.149 -17.406 1.00 46.66 465 PRO A N 1
ATOM 3475 C CA . PRO A 1 465 ? -5.189 15.020 -17.434 1.00 46.66 465 PRO A CA 1
ATOM 3476 C C . PRO A 1 465 ? -4.442 14.905 -18.769 1.00 46.66 465 PRO A C 1
ATOM 3478 O O . PRO A 1 465 ? -3.399 14.267 -18.805 1.00 46.66 465 PRO A O 1
ATOM 3481 N N . MET A 1 466 ? -4.941 15.514 -19.852 1.00 41.38 466 MET A N 1
ATOM 3482 C CA . MET A 1 466 ? -4.335 15.473 -21.189 1.00 41.38 466 MET A CA 1
ATOM 3483 C C . MET A 1 466 ? -3.317 16.590 -21.480 1.00 41.38 466 MET A C 1
ATOM 3485 O O . MET A 1 466 ? -2.710 16.560 -22.545 1.00 41.38 466 MET A O 1
ATOM 3489 N N . SER A 1 467 ? -3.098 17.555 -20.576 1.00 38.41 467 SER A N 1
ATOM 3490 C CA . SER A 1 467 ? -2.076 18.602 -20.777 1.00 38.41 467 SER A CA 1
ATOM 3491 C C . SER A 1 467 ? -0.652 18.134 -20.436 1.00 38.41 467 SER A C 1
ATOM 3493 O O . SER A 1 467 ? 0.320 18.777 -20.828 1.00 38.41 467 SER A O 1
ATOM 3495 N N . ALA A 1 468 ? -0.510 16.995 -19.747 1.00 40.59 468 ALA A N 1
ATOM 3496 C CA . ALA A 1 468 ? 0.778 16.382 -19.434 1.00 40.59 468 ALA A CA 1
ATOM 3497 C C . ALA A 1 468 ? 1.261 15.469 -20.575 1.00 40.59 468 ALA A C 1
ATOM 3499 O O . ALA A 1 468 ? 0.498 14.660 -21.104 1.00 40.59 468 ALA A O 1
ATOM 3500 N N . SER A 1 469 ? 2.553 15.558 -20.913 1.00 36.47 469 SER A N 1
ATOM 3501 C CA . SER A 1 469 ? 3.156 14.941 -22.107 1.00 36.47 469 SER A CA 1
ATOM 3502 C C . SER A 1 469 ? 3.063 13.411 -22.185 1.00 36.47 469 SER A C 1
ATOM 3504 O O . SER A 1 469 ? 3.213 12.874 -23.276 1.00 36.47 469 SER A O 1
ATOM 3506 N N . VAL A 1 470 ? 2.737 12.710 -21.091 1.00 50.38 470 VAL A N 1
ATOM 3507 C CA . VAL A 1 470 ? 2.134 11.366 -21.102 1.00 50.38 470 VAL A CA 1
ATOM 3508 C C . VAL A 1 470 ? 1.301 11.186 -19.826 1.00 50.38 470 VAL A C 1
ATOM 3510 O O . VAL A 1 470 ? 1.852 11.146 -18.731 1.00 50.38 470 VAL A O 1
ATOM 3513 N N . SER A 1 471 ? -0.022 11.069 -19.942 1.00 61.12 471 SER A N 1
ATOM 3514 C CA . SER A 1 471 ? -0.908 10.964 -18.775 1.00 61.12 471 SER A CA 1
ATOM 3515 C C . SER A 1 471 ? -1.092 9.522 -18.304 1.00 61.12 471 SER A C 1
ATOM 3517 O O . SER A 1 471 ? -1.640 8.692 -19.037 1.00 61.12 471 SER A O 1
ATOM 3519 N N . ASP A 1 472 ? -0.719 9.227 -17.056 1.00 70.81 472 ASP A N 1
ATOM 3520 C CA . ASP A 1 472 ? -1.022 7.951 -16.388 1.00 70.81 472 ASP A CA 1
ATOM 3521 C C . ASP A 1 472 ? -2.525 7.621 -16.442 1.00 70.81 472 ASP A C 1
ATOM 3523 O O . ASP A 1 472 ? -2.920 6.467 -16.611 1.00 70.81 472 ASP A O 1
ATOM 3527 N N . PHE A 1 473 ? -3.380 8.646 -16.415 1.00 71.06 473 PHE A N 1
ATOM 3528 C CA . PHE A 1 473 ? -4.826 8.493 -16.532 1.00 71.06 473 PHE A CA 1
ATOM 3529 C C . PHE A 1 473 ? -5.303 8.077 -17.922 1.00 71.06 473 PHE A C 1
ATOM 3531 O O . PHE A 1 473 ? -6.305 7.364 -18.018 1.00 71.06 473 PHE A O 1
ATOM 3538 N N . ALA A 1 474 ? -4.622 8.503 -18.987 1.00 72.19 474 ALA A N 1
ATOM 3539 C CA . ALA A 1 474 ? -4.948 8.066 -20.344 1.00 72.19 474 ALA A CA 1
ATOM 3540 C C . ALA A 1 474 ? -4.614 6.579 -20.526 1.00 72.19 474 ALA A C 1
ATOM 3542 O O . ALA A 1 474 ? -5.401 5.833 -21.104 1.00 72.19 474 ALA A O 1
ATOM 3543 N N . ARG A 1 475 ? -3.494 6.125 -19.948 1.00 77.81 475 ARG A N 1
ATOM 3544 C CA . ARG A 1 475 ? -3.103 4.706 -19.933 1.00 77.81 475 ARG A CA 1
ATOM 3545 C C . ARG A 1 475 ? -4.114 3.852 -19.167 1.00 77.81 475 ARG A C 1
ATOM 3547 O O . ARG A 1 475 ? -4.510 2.796 -19.646 1.00 77.81 475 ARG A O 1
ATOM 3554 N N . LEU A 1 476 ? -4.581 4.339 -18.016 1.00 81.31 476 LEU A N 1
ATOM 3555 C CA . LEU A 1 476 ? -5.610 3.664 -17.219 1.00 81.31 476 LEU A CA 1
ATOM 3556 C C . LEU A 1 476 ? -6.976 3.626 -17.917 1.00 81.31 476 LEU A C 1
ATOM 3558 O O . LEU A 1 476 ? -7.669 2.622 -17.805 1.00 81.31 476 LEU A O 1
ATOM 3562 N N . LEU A 1 477 ? -7.361 4.677 -18.652 1.00 79.75 477 LEU A N 1
ATOM 3563 C CA . LEU A 1 477 ? -8.590 4.663 -19.461 1.00 79.75 477 LEU A CA 1
ATOM 3564 C C . LEU A 1 477 ? -8.512 3.624 -20.575 1.00 79.75 477 LEU A C 1
ATOM 3566 O O . LEU A 1 477 ? -9.416 2.803 -20.674 1.00 79.75 477 LEU A O 1
ATOM 3570 N N . LYS A 1 478 ? -7.418 3.617 -21.350 1.00 80.06 478 LYS A N 1
ATOM 3571 C CA . LYS A 1 478 ? -7.194 2.613 -22.402 1.00 80.06 478 LYS A CA 1
ATOM 3572 C C . LYS A 1 478 ? -7.260 1.190 -21.840 1.00 80.06 478 LYS A C 1
ATOM 3574 O O . LYS A 1 478 ? -7.882 0.321 -22.438 1.00 80.06 478 LYS A O 1
ATOM 3579 N N . PHE A 1 479 ? -6.654 0.958 -20.676 1.00 85.62 479 PHE A N 1
ATOM 3580 C CA . PHE A 1 479 ? -6.716 -0.333 -19.988 1.00 85.62 479 PHE A CA 1
ATOM 3581 C C . PHE A 1 479 ? -8.144 -0.718 -19.580 1.00 85.62 479 PHE A C 1
ATOM 3583 O O . PHE A 1 479 ? -8.570 -1.845 -19.821 1.00 85.62 479 PHE A O 1
ATOM 3590 N N . MET A 1 480 ? -8.894 0.217 -18.995 1.00 84.75 480 MET A N 1
ATOM 3591 C CA . MET A 1 480 ? -10.281 -0.014 -18.593 1.00 84.75 480 MET A CA 1
ATOM 3592 C C . MET A 1 480 ? -11.205 -0.268 -19.787 1.00 84.75 480 MET A C 1
ATOM 3594 O O . MET A 1 480 ? -12.091 -1.110 -19.696 1.00 84.75 480 MET A O 1
ATOM 3598 N N . GLU A 1 481 ? -10.995 0.423 -20.904 1.00 83.62 481 GLU A N 1
ATOM 3599 C CA . GLU A 1 481 ? -11.752 0.219 -22.143 1.00 83.62 481 GLU A CA 1
ATOM 3600 C C . GLU A 1 481 ? -11.416 -1.123 -22.807 1.00 83.62 481 GLU A C 1
ATOM 3602 O O . GLU A 1 481 ? -12.304 -1.814 -23.304 1.00 83.62 481 GLU A O 1
ATOM 3607 N N . ALA A 1 482 ? -10.147 -1.538 -22.748 1.00 83.81 482 ALA A N 1
ATOM 3608 C CA . ALA A 1 482 ? -9.723 -2.862 -23.192 1.00 83.81 482 ALA A CA 1
ATOM 3609 C C . ALA A 1 482 ? -10.269 -3.986 -22.289 1.00 83.81 482 ALA A C 1
ATOM 3611 O O . ALA A 1 482 ? -10.500 -5.105 -22.759 1.00 83.81 482 ALA A O 1
ATOM 3612 N N . SER A 1 483 ? -10.507 -3.701 -21.003 1.00 81.25 483 SER A N 1
ATOM 3613 C CA . SER A 1 483 ? -11.137 -4.650 -20.090 1.00 81.25 483 SER A CA 1
ATOM 3614 C C . SER A 1 483 ? -12.617 -4.830 -20.457 1.00 81.25 483 SER A C 1
ATOM 3616 O O . SER A 1 483 ? -13.460 -3.959 -20.257 1.00 81.25 483 SER A O 1
ATOM 3618 N N . ARG A 1 484 ? -12.943 -5.988 -21.040 1.00 76.50 484 ARG A N 1
ATOM 3619 C CA . ARG A 1 484 ? -14.320 -6.430 -21.337 1.00 76.50 484 ARG A CA 1
ATOM 3620 C C . ARG A 1 484 ? -15.193 -6.399 -20.061 1.00 76.50 484 ARG A C 1
ATOM 3622 O O . ARG A 1 484 ? -14.649 -6.391 -18.959 1.00 76.50 484 ARG A O 1
ATOM 3629 N N . PRO A 1 485 ? -16.540 -6.475 -20.140 1.00 82.00 485 PRO A N 1
ATOM 3630 C CA . PRO A 1 485 ? -17.415 -6.393 -18.955 1.00 82.00 485 PRO A CA 1
ATOM 3631 C C . PRO A 1 485 ? -17.142 -7.435 -17.851 1.00 82.00 485 PRO A C 1
ATOM 3633 O O . PRO A 1 485 ? -17.547 -7.229 -16.708 1.00 82.00 485 PRO A O 1
ATOM 3636 N N . HIS A 1 486 ? -16.447 -8.532 -18.164 1.00 84.44 486 HIS A N 1
ATOM 3637 C CA . HIS A 1 486 ? -16.041 -9.566 -17.203 1.00 84.44 486 HIS A CA 1
ATOM 3638 C C . HIS A 1 486 ? -14.600 -9.412 -16.679 1.00 84.44 486 HIS A C 1
ATOM 3640 O O . HIS A 1 486 ? -14.152 -10.245 -15.898 1.00 84.44 486 HIS A O 1
ATOM 3646 N N . GLY A 1 487 ? -13.887 -8.358 -17.084 1.00 89.12 487 GLY A N 1
ATOM 3647 C CA . GLY A 1 487 ? -12.464 -8.176 -16.810 1.00 89.12 487 GLY A CA 1
ATOM 3648 C C . GLY A 1 487 ? -11.564 -9.101 -17.635 1.00 89.12 487 GLY A C 1
ATOM 3649 O O . GLY A 1 487 ? -12.035 -9.887 -18.459 1.00 89.12 487 GLY A O 1
ATOM 3650 N N . PHE A 1 488 ? -10.254 -8.983 -17.419 1.00 86.75 488 PHE A N 1
ATOM 3651 C CA . PHE A 1 488 ? -9.238 -9.853 -18.024 1.00 86.75 488 PHE A CA 1
ATOM 3652 C C . PHE A 1 488 ? -9.132 -11.226 -17.345 1.00 86.75 488 PHE A C 1
ATOM 3654 O O . PHE A 1 488 ? -8.726 -12.194 -17.980 1.00 86.75 488 PHE A O 1
ATOM 3661 N N . GLY A 1 489 ? -9.516 -11.324 -16.071 1.00 84.19 489 GLY A N 1
ATOM 3662 C CA . GLY A 1 489 ? -9.203 -12.463 -15.214 1.00 84.19 489 GLY A CA 1
ATOM 3663 C C . GLY A 1 489 ? -7.848 -12.309 -14.513 1.00 84.19 489 GLY A C 1
ATOM 3664 O O . GLY A 1 489 ? -6.939 -11.632 -14.993 1.00 84.19 489 GLY A O 1
ATOM 3665 N N . LEU A 1 490 ? -7.720 -12.928 -13.337 1.00 80.44 490 LEU A N 1
ATOM 3666 C CA . LEU A 1 490 ? -6.454 -12.991 -12.597 1.00 80.44 490 LEU A CA 1
ATOM 3667 C C . LEU A 1 490 ? -5.468 -13.904 -13.338 1.00 80.44 490 LEU A C 1
ATOM 3669 O O . LEU A 1 490 ? -5.874 -14.967 -13.800 1.00 80.44 490 LEU A O 1
ATOM 3673 N N . GLY A 1 491 ? -4.197 -13.505 -13.427 1.00 76.94 491 GLY A N 1
ATOM 3674 C CA . GLY A 1 491 ? -3.174 -14.244 -14.186 1.00 76.94 491 GLY A CA 1
ATOM 3675 C C . GLY A 1 491 ? -3.131 -13.909 -15.684 1.00 76.94 491 GLY A C 1
ATOM 3676 O O . GLY A 1 491 ? -2.326 -14.467 -16.423 1.00 76.94 491 GLY A O 1
ATOM 3677 N N . HIS A 1 492 ? -4.034 -13.043 -16.154 1.00 82.00 492 HIS A N 1
ATOM 3678 C CA . HIS A 1 492 ? -4.172 -12.679 -17.567 1.00 82.00 492 HIS A CA 1
ATOM 3679 C C . HIS A 1 492 ? -4.316 -11.164 -17.761 1.00 82.00 492 HIS A C 1
ATOM 3681 O O . HIS A 1 492 ? -4.832 -10.709 -18.785 1.00 82.00 492 HIS A O 1
ATOM 3687 N N . ILE A 1 493 ? -3.903 -10.359 -16.774 1.00 86.50 493 ILE A N 1
ATOM 3688 C CA . ILE A 1 493 ? -4.040 -8.904 -16.845 1.00 86.50 493 ILE A CA 1
ATOM 3689 C C . ILE A 1 493 ? -3.120 -8.385 -17.952 1.00 86.50 493 ILE A C 1
ATOM 3691 O O . ILE A 1 493 ? -1.915 -8.623 -17.955 1.00 86.50 493 ILE A O 1
ATOM 3695 N N . GLN A 1 494 ? -3.681 -7.620 -18.888 1.00 86.31 494 GLN A N 1
ATOM 3696 C CA . GLN A 1 494 ? -2.883 -6.964 -19.921 1.00 86.31 494 GLN A CA 1
ATOM 3697 C C . GLN A 1 494 ? -2.179 -5.732 -19.342 1.00 86.31 494 GLN A C 1
ATOM 3699 O O . GLN A 1 494 ? -2.710 -4.622 -19.344 1.00 86.31 494 GLN A O 1
ATOM 3704 N N . TRP A 1 495 ? -0.967 -5.937 -18.825 1.00 85.94 495 TRP A N 1
ATOM 3705 C CA . TRP A 1 495 ? -0.138 -4.879 -18.237 1.00 85.94 495 TRP A CA 1
ATOM 3706 C C . TRP A 1 495 ? 0.364 -3.859 -19.263 1.00 85.94 495 TRP A C 1
ATOM 3708 O O . TRP A 1 495 ? 0.588 -2.693 -18.922 1.00 85.94 495 TRP A O 1
ATOM 3718 N N . CYS A 1 496 ? 0.530 -4.295 -20.512 1.00 82.25 496 CYS A N 1
ATOM 3719 C CA . CYS A 1 496 ? 0.971 -3.481 -21.635 1.00 82.25 496 CYS A CA 1
ATOM 3720 C C . CYS A 1 496 ? 0.073 -3.705 -22.854 1.00 82.25 496 CYS A C 1
ATOM 3722 O O . CYS A 1 496 ? -0.399 -4.809 -23.108 1.00 82.25 496 CYS A O 1
ATOM 3724 N N . SER A 1 497 ? -0.166 -2.632 -23.604 1.00 78.31 497 SER A N 1
ATOM 3725 C CA . SER A 1 497 ? -0.840 -2.681 -24.905 1.00 78.31 497 SER A CA 1
ATOM 3726 C C . SER A 1 497 ? 0.103 -3.176 -26.005 1.00 78.31 497 SER A C 1
ATOM 3728 O O . SER A 1 497 ? 1.321 -3.045 -25.884 1.00 78.31 497 SER A O 1
ATOM 3730 N N . PHE A 1 498 ? -0.463 -3.644 -27.122 1.00 67.06 498 PHE A N 1
ATOM 3731 C CA . PHE A 1 498 ? 0.295 -3.999 -28.332 1.00 67.06 498 PHE A CA 1
ATOM 3732 C C . PHE A 1 498 ? 1.131 -2.833 -28.890 1.00 67.06 498 PHE A C 1
ATOM 3734 O O . PHE A 1 498 ? 2.178 -3.053 -29.486 1.00 67.06 498 PHE A O 1
ATOM 3741 N N . GLU A 1 499 ? 0.705 -1.588 -28.653 1.00 65.75 499 GLU A N 1
ATOM 3742 C CA . GLU A 1 499 ? 1.439 -0.365 -29.019 1.00 65.75 499 GLU A CA 1
ATOM 3743 C C . GLU A 1 499 ? 2.649 -0.091 -28.094 1.00 65.75 499 GLU A C 1
ATOM 3745 O O . GLU A 1 499 ? 3.356 0.900 -28.265 1.00 65.75 499 GLU A O 1
ATOM 3750 N N . GLY A 1 500 ? 2.882 -0.929 -27.075 1.00 66.25 500 GLY A N 1
ATOM 3751 C CA . GLY A 1 500 ? 3.979 -0.793 -26.113 1.00 66.25 500 GLY A CA 1
ATOM 3752 C C . GLY A 1 500 ? 3.707 0.182 -24.961 1.00 66.25 500 GLY A C 1
ATOM 3753 O O . GLY A 1 500 ? 4.602 0.456 -24.159 1.00 66.25 500 GLY A O 1
ATOM 3754 N N . SER A 1 501 ? 2.483 0.710 -24.838 1.00 75.25 501 SER A N 1
ATOM 3755 C CA . SER A 1 501 ? 2.081 1.540 -23.697 1.00 75.25 501 SER A CA 1
ATOM 3756 C C . SER A 1 501 ? 1.694 0.657 -22.510 1.00 75.25 501 SER A C 1
ATOM 3758 O O . SER A 1 501 ? 0.722 -0.094 -22.607 1.00 75.25 501 SER A O 1
ATOM 3760 N N . CYS A 1 502 ? 2.442 0.745 -21.408 1.00 80.88 502 CYS A N 1
ATOM 3761 C CA . CYS A 1 502 ? 2.190 -0.017 -20.180 1.00 80.88 502 CYS A CA 1
ATOM 3762 C C . CYS A 1 502 ? 1.507 0.806 -19.095 1.00 80.88 502 CYS A C 1
ATOM 3764 O O . CYS A 1 502 ? 1.670 2.031 -19.025 1.00 80.88 502 CYS A O 1
ATOM 3766 N N . LEU A 1 503 ? 0.811 0.103 -18.200 1.00 85.12 503 LEU A N 1
ATOM 3767 C CA . LEU A 1 503 ? 0.220 0.672 -16.996 1.00 85.12 503 LEU A CA 1
ATOM 3768 C C . LEU A 1 503 ? 1.256 1.432 -16.147 1.00 85.12 503 LEU A C 1
ATOM 3770 O O . LEU A 1 503 ? 2.441 1.088 -16.149 1.00 85.12 503 LEU A O 1
ATOM 3774 N N . PRO A 1 504 ? 0.835 2.468 -15.401 1.00 82.81 504 PRO A N 1
ATOM 3775 C CA . PRO A 1 504 ? 1.734 3.207 -14.521 1.00 82.81 504 PRO A CA 1
ATOM 3776 C C . PRO A 1 504 ? 2.398 2.300 -13.478 1.00 82.81 504 PRO A C 1
ATOM 3778 O O . PRO A 1 504 ? 1.776 1.376 -12.950 1.00 82.81 504 PRO A O 1
ATOM 3781 N N . LEU A 1 505 ? 3.637 2.610 -13.089 1.00 76.38 505 LEU A N 1
ATOM 3782 C CA . LEU A 1 505 ? 4.349 1.858 -12.042 1.00 76.38 505 LEU A CA 1
ATOM 3783 C C . LEU A 1 505 ? 3.687 1.976 -10.655 1.00 76.38 505 LEU A C 1
ATOM 3785 O O . LEU A 1 505 ? 3.909 1.150 -9.775 1.00 76.38 505 LEU A O 1
ATOM 3789 N N . GLN A 1 506 ? 2.854 2.996 -10.454 1.00 80.06 506 GLN A N 1
ATOM 3790 C CA . GLN A 1 506 ? 2.054 3.189 -9.241 1.00 80.06 506 GLN A CA 1
ATOM 3791 C C . GLN A 1 506 ? 0.775 2.335 -9.231 1.00 80.06 506 GLN A C 1
ATOM 3793 O O . GLN A 1 506 ? -0.042 2.443 -8.319 1.00 80.06 506 GLN A O 1
ATOM 3798 N N . SER A 1 507 ? 0.574 1.481 -10.240 1.00 81.75 507 SER A N 1
ATOM 3799 C CA . SER A 1 507 ? -0.630 0.661 -10.367 1.00 81.75 507 SER A CA 1
ATOM 3800 C C . SER A 1 507 ? -0.831 -0.293 -9.188 1.00 81.75 507 SER A C 1
ATOM 3802 O O . SER A 1 507 ? -1.939 -0.391 -8.668 1.00 81.75 507 SER A O 1
ATOM 3804 N N . LEU A 1 508 ? 0.250 -0.881 -8.667 1.00 85.06 508 LEU A N 1
ATOM 3805 C CA . LEU A 1 508 ? 0.220 -1.762 -7.492 1.00 85.06 508 LEU A CA 1
ATOM 3806 C C . LEU A 1 508 ? 0.025 -1.034 -6.145 1.00 85.06 508 LEU A C 1
ATOM 3808 O O . LEU A 1 508 ? -0.074 -1.696 -5.109 1.00 85.06 508 LEU A O 1
ATOM 3812 N N . SER A 1 509 ? -0.023 0.303 -6.124 1.00 83.25 509 SER A N 1
ATOM 3813 C CA . SER A 1 509 ? -0.350 1.087 -4.926 1.00 83.25 509 SER A CA 1
ATOM 3814 C C . SER A 1 509 ? -1.652 1.860 -5.119 1.00 83.25 509 SER A C 1
ATOM 3816 O O . SER A 1 509 ? -2.694 1.425 -4.627 1.00 83.25 509 SER A O 1
ATOM 3818 N N . ASP A 1 510 ? -1.592 2.957 -5.866 1.00 80.19 510 ASP A N 1
ATOM 3819 C CA . ASP A 1 510 ? -2.588 4.030 -5.891 1.00 80.19 510 ASP A CA 1
ATOM 3820 C C . ASP A 1 510 ? -3.746 3.683 -6.827 1.00 80.19 510 ASP A C 1
ATOM 3822 O O . ASP A 1 510 ? -4.901 3.998 -6.542 1.00 80.19 510 ASP A O 1
ATOM 3826 N N . TYR A 1 511 ? -3.448 2.973 -7.919 1.00 86.31 511 TYR A N 1
ATOM 3827 C CA . TYR A 1 511 ? -4.446 2.558 -8.907 1.00 86.31 511 TYR A CA 1
ATOM 3828 C C . TYR A 1 511 ? -4.924 1.117 -8.724 1.00 86.31 511 TYR A C 1
ATOM 3830 O O . TYR A 1 511 ? -5.570 0.570 -9.617 1.00 86.31 511 TYR A O 1
ATOM 3838 N N . MET A 1 512 ? -4.679 0.514 -7.557 1.00 89.94 512 MET A N 1
ATOM 3839 C CA . MET A 1 512 ? -5.148 -0.839 -7.254 1.00 89.94 512 MET A CA 1
ATOM 3840 C C . MET A 1 512 ? -6.671 -1.006 -7.443 1.00 89.94 512 MET A C 1
ATOM 3842 O O . MET A 1 512 ? -7.076 -2.034 -7.981 1.00 89.94 512 MET A O 1
ATOM 3846 N N . PRO A 1 513 ? -7.543 -0.025 -7.110 1.00 90.56 513 PRO A N 1
ATOM 3847 C CA . PRO A 1 513 ? -8.969 -0.152 -7.413 1.00 90.56 513 PRO A CA 1
ATOM 3848 C C . PRO A 1 513 ? -9.268 -0.283 -8.912 1.00 90.56 513 PRO A C 1
ATOM 3850 O O . PRO A 1 513 ? -10.101 -1.097 -9.298 1.00 90.56 513 PRO A O 1
ATOM 3853 N N . VAL A 1 514 ? -8.564 0.482 -9.753 1.00 89.44 514 VAL A N 1
ATOM 3854 C CA . VAL A 1 514 ? -8.719 0.442 -11.216 1.00 89.44 514 VAL A CA 1
ATOM 3855 C C . VAL A 1 514 ? -8.185 -0.880 -11.769 1.00 89.44 514 VAL A C 1
ATOM 3857 O O . VAL A 1 514 ? -8.830 -1.497 -12.610 1.00 89.44 514 VAL A O 1
ATOM 3860 N N . LEU A 1 515 ? -7.055 -1.369 -11.245 1.00 90.19 515 LEU A N 1
ATOM 3861 C CA . LEU A 1 515 ? -6.536 -2.696 -11.586 1.00 90.19 515 LEU A CA 1
ATOM 3862 C C . LEU A 1 515 ? -7.532 -3.805 -11.246 1.00 90.19 515 LEU A C 1
ATOM 3864 O O . LEU A 1 515 ? -7.797 -4.656 -12.086 1.00 90.19 515 LEU A O 1
ATOM 3868 N N . LEU A 1 516 ? -8.108 -3.792 -10.041 1.00 91.25 516 LEU A N 1
ATOM 3869 C CA . LEU A 1 516 ? -9.112 -4.777 -9.631 1.00 91.25 516 LEU A CA 1
ATOM 3870 C C . LEU A 1 516 ? -10.363 -4.703 -10.510 1.00 91.25 516 LEU A C 1
ATOM 3872 O O . LEU A 1 516 ? -10.949 -5.737 -10.823 1.00 91.25 516 LEU A O 1
ATOM 3876 N N . GLN A 1 517 ? -10.742 -3.501 -10.948 1.00 91.19 517 GLN A N 1
ATOM 3877 C CA . GLN A 1 517 ? -11.831 -3.305 -11.898 1.00 91.19 517 GLN A CA 1
ATOM 3878 C C . GLN A 1 517 ? -11.521 -3.908 -13.271 1.00 91.19 517 GLN A C 1
ATOM 3880 O O . GLN A 1 517 ? -12.374 -4.593 -13.827 1.00 91.19 517 GLN A O 1
ATOM 3885 N N . GLY A 1 518 ? -10.309 -3.716 -13.793 1.00 88.62 518 GLY A N 1
ATOM 3886 C CA . GLY A 1 518 ? -9.890 -4.338 -15.050 1.00 88.62 518 GLY A CA 1
ATOM 3887 C C . GLY A 1 518 ? -9.676 -5.851 -14.938 1.00 88.62 518 GLY A C 1
ATOM 3888 O O . GLY A 1 518 ? -9.946 -6.580 -15.887 1.00 88.62 518 GLY A O 1
ATOM 3889 N N . ALA A 1 519 ? -9.245 -6.350 -13.778 1.00 89.25 519 ALA A N 1
ATOM 3890 C CA . ALA A 1 519 ? -9.010 -7.773 -13.545 1.00 89.25 519 ALA A CA 1
ATOM 3891 C C . ALA A 1 519 ? -10.315 -8.564 -13.355 1.00 89.25 519 ALA A C 1
ATOM 3893 O O . ALA A 1 519 ? -10.478 -9.621 -13.955 1.00 89.25 519 ALA A O 1
ATOM 3894 N N . LEU A 1 520 ? -11.248 -8.060 -12.538 1.00 90.62 520 LEU A N 1
ATOM 3895 C CA . LEU A 1 520 ? -12.490 -8.760 -12.167 1.00 90.62 520 LEU A CA 1
ATOM 3896 C C . LEU A 1 520 ? -13.715 -8.316 -12.982 1.00 90.62 520 LEU A C 1
ATOM 3898 O O . LEU A 1 520 ? -14.768 -8.952 -12.927 1.00 90.62 520 LEU A O 1
ATOM 3902 N N . GLY A 1 521 ? -13.609 -7.190 -13.683 1.00 90.62 521 GLY A N 1
ATOM 3903 C CA . GLY A 1 521 ? -14.736 -6.485 -14.277 1.00 90.62 521 GLY A CA 1
ATOM 3904 C C . GLY A 1 521 ? -15.409 -5.512 -13.292 1.00 90.62 521 GLY A C 1
ATOM 3905 O O . GLY A 1 521 ? -15.319 -5.668 -12.067 1.00 90.62 521 GLY A O 1
ATOM 3906 N N . PRO A 1 522 ? -16.131 -4.498 -13.808 1.00 89.50 522 PRO A N 1
ATOM 3907 C CA . PRO A 1 522 ? -16.736 -3.434 -13.006 1.00 89.50 522 PRO A CA 1
ATOM 3908 C C . PRO A 1 522 ? -17.716 -3.938 -11.946 1.00 89.50 522 PRO A C 1
ATOM 3910 O O . PRO A 1 522 ? -17.702 -3.452 -10.817 1.00 89.50 522 PRO A O 1
ATOM 3913 N N . PHE A 1 523 ? -18.544 -4.928 -12.289 1.00 90.94 523 PHE A N 1
ATOM 3914 C CA . PHE A 1 523 ? -19.559 -5.458 -11.380 1.00 90.94 523 PHE A CA 1
ATOM 3915 C C . PHE A 1 523 ? -18.937 -6.158 -10.163 1.00 90.94 523 PHE A C 1
ATOM 3917 O O . PHE A 1 523 ? -19.265 -5.836 -9.020 1.00 90.94 523 PHE A O 1
ATOM 3924 N N . TRP A 1 524 ? -17.999 -7.081 -10.394 1.00 91.06 524 TRP A N 1
ATOM 3925 C CA . TRP A 1 524 ? -17.359 -7.843 -9.320 1.00 91.06 524 TRP A CA 1
ATOM 3926 C C . TRP A 1 524 ? -16.421 -6.989 -8.471 1.00 91.06 524 TRP A C 1
ATOM 3928 O O . TRP A 1 524 ? -16.378 -7.166 -7.253 1.00 91.06 524 TRP A O 1
ATOM 3938 N N . ALA A 1 525 ? -15.728 -6.020 -9.073 1.00 91.81 525 ALA A N 1
ATOM 3939 C CA . ALA A 1 525 ? -14.933 -5.058 -8.318 1.00 91.81 525 ALA A CA 1
ATOM 3940 C C . ALA A 1 525 ? -15.811 -4.169 -7.422 1.00 91.81 525 ALA A C 1
ATOM 3942 O O . ALA A 1 525 ? -15.507 -4.003 -6.241 1.00 91.81 525 ALA A O 1
ATOM 3943 N N . ALA A 1 526 ? -16.943 -3.666 -7.930 1.00 91.56 526 ALA A N 1
ATOM 3944 C CA . ALA A 1 526 ? -17.893 -2.906 -7.118 1.00 91.56 526 ALA A CA 1
ATOM 3945 C C . ALA A 1 526 ? -18.451 -3.743 -5.955 1.00 91.56 526 ALA A C 1
ATOM 3947 O O . ALA A 1 526 ? -18.515 -3.260 -4.823 1.00 91.56 526 ALA A O 1
ATOM 3948 N N . PHE A 1 527 ? -18.791 -5.012 -6.208 1.00 93.38 527 PHE A N 1
ATOM 3949 C CA . PHE A 1 527 ? -19.209 -5.943 -5.161 1.00 93.38 527 PHE A CA 1
ATOM 3950 C C . PHE A 1 527 ? -18.118 -6.140 -4.099 1.00 93.38 527 PHE A C 1
ATOM 3952 O O . PHE A 1 527 ? -18.407 -6.054 -2.906 1.00 93.38 527 PHE A O 1
ATOM 3959 N N . LEU A 1 528 ? -16.861 -6.338 -4.511 1.00 92.50 528 LEU A N 1
ATOM 3960 C CA . LEU A 1 528 ? -15.718 -6.472 -3.605 1.00 92.50 528 LEU A CA 1
ATOM 3961 C C . LEU A 1 528 ? -15.534 -5.223 -2.731 1.00 92.50 528 LEU A C 1
ATOM 3963 O O . LEU A 1 528 ? -15.347 -5.343 -1.520 1.00 92.50 528 LEU A O 1
ATOM 3967 N N . PHE A 1 529 ? -15.620 -4.026 -3.315 1.00 93.50 529 PHE A N 1
ATOM 3968 C CA . PHE A 1 529 ? -15.482 -2.769 -2.574 1.00 93.50 529 PHE A CA 1
ATOM 3969 C C . PHE A 1 529 ? -16.637 -2.539 -1.597 1.00 93.50 529 PHE A C 1
ATOM 3971 O O . PHE A 1 529 ? -16.405 -2.133 -0.456 1.00 93.50 529 PHE A O 1
ATOM 3978 N N . LEU A 1 530 ? -17.870 -2.851 -2.004 1.00 94.19 530 LEU A N 1
ATOM 3979 C CA . LEU A 1 530 ? -19.034 -2.790 -1.124 1.00 94.19 530 LEU A CA 1
ATOM 3980 C C . LEU A 1 530 ? -18.893 -3.779 0.038 1.00 94.19 530 LEU A C 1
ATOM 3982 O O . LEU A 1 530 ? -19.099 -3.409 1.195 1.00 94.19 530 LEU A O 1
ATOM 3986 N N . PHE A 1 531 ? -18.496 -5.017 -0.258 1.00 93.62 531 PHE A N 1
ATOM 3987 C CA . PHE A 1 531 ? -18.234 -6.040 0.747 1.00 93.62 531 PHE A CA 1
ATOM 3988 C C . PHE A 1 531 ? -17.159 -5.585 1.738 1.00 93.62 531 PHE A C 1
ATOM 3990 O O . PHE A 1 531 ? -17.366 -5.689 2.945 1.00 93.62 531 PHE A O 1
ATOM 3997 N N . LEU A 1 532 ? -16.052 -5.015 1.254 1.00 93.06 532 LEU A N 1
ATOM 3998 C CA . LEU A 1 532 ? -14.980 -4.479 2.092 1.00 93.06 532 LEU A CA 1
ATOM 3999 C C . LEU A 1 532 ? -15.483 -3.349 3.009 1.00 93.06 532 LEU A C 1
ATOM 4001 O O . LEU A 1 532 ? -15.172 -3.327 4.201 1.00 93.06 532 LEU A O 1
ATOM 4005 N N . GLY A 1 533 ? -16.308 -2.441 2.480 1.00 94.00 533 GLY A N 1
ATOM 4006 C CA . GLY A 1 533 ? -16.942 -1.378 3.258 1.00 94.00 533 GLY A CA 1
ATOM 4007 C C . GLY A 1 533 ? -17.845 -1.923 4.367 1.00 94.00 533 GLY A C 1
ATOM 4008 O O . GLY A 1 533 ? -17.702 -1.541 5.530 1.00 94.00 533 GLY A O 1
ATOM 4009 N N . ILE A 1 534 ? -18.730 -2.868 4.035 1.00 95.12 534 ILE A N 1
ATOM 4010 C CA . ILE A 1 534 ? -19.616 -3.537 5.003 1.00 95.12 534 ILE A CA 1
ATOM 4011 C C . ILE A 1 534 ? -18.797 -4.304 6.047 1.00 95.12 534 ILE A C 1
ATOM 4013 O O . ILE A 1 534 ? -19.107 -4.244 7.239 1.00 95.12 534 ILE A O 1
ATOM 4017 N N . PHE A 1 535 ? -17.730 -4.985 5.628 1.00 93.75 535 PHE A N 1
ATOM 4018 C CA . PHE A 1 535 ? -16.823 -5.707 6.511 1.00 93.75 535 PHE A CA 1
ATOM 4019 C C . PHE A 1 535 ? -16.217 -4.770 7.564 1.00 93.75 535 PHE A C 1
ATOM 4021 O O . PHE A 1 535 ? -16.385 -5.020 8.761 1.00 93.75 535 PHE A O 1
ATOM 4028 N N . TYR A 1 536 ? -15.626 -3.639 7.162 1.00 95.06 536 TYR A N 1
ATOM 4029 C CA . TYR A 1 536 ? -15.088 -2.660 8.113 1.00 95.06 536 TYR A CA 1
ATOM 4030 C C . TYR A 1 536 ? -16.162 -2.059 9.024 1.00 95.06 536 TYR A C 1
ATOM 4032 O O . TYR A 1 536 ? -15.959 -1.988 10.238 1.00 95.06 536 TYR A O 1
ATOM 4040 N N . LEU A 1 537 ? -17.320 -1.673 8.477 1.00 95.12 537 LEU A N 1
ATOM 4041 C CA . LEU A 1 537 ? -18.429 -1.120 9.260 1.00 95.12 537 LEU A CA 1
ATOM 4042 C C . LEU A 1 537 ? -18.930 -2.113 10.315 1.00 95.12 537 LEU A C 1
ATOM 4044 O O . LEU A 1 537 ? -19.122 -1.741 11.473 1.00 95.12 537 LEU A O 1
ATOM 4048 N N . SER A 1 538 ? -19.080 -3.388 9.952 1.00 95.00 538 SER A N 1
ATOM 4049 C CA . SER A 1 538 ? -19.528 -4.435 10.874 1.00 95.00 538 SER A CA 1
ATOM 4050 C C . SER A 1 538 ? -18.567 -4.615 12.056 1.00 95.00 538 SER A C 1
ATOM 4052 O O . SER A 1 538 ? -19.002 -4.700 13.208 1.00 95.00 538 SER A O 1
ATOM 4054 N N . LEU A 1 539 ? -17.256 -4.587 11.800 1.00 95.25 539 LEU A N 1
ATOM 4055 C CA . LEU A 1 539 ? -16.227 -4.691 12.832 1.00 95.25 539 LEU A CA 1
ATOM 4056 C C . LEU A 1 539 ? -16.170 -3.432 13.701 1.00 95.25 539 LEU A C 1
ATOM 4058 O O . LEU A 1 539 ? -16.095 -3.537 14.924 1.00 95.25 539 LEU A O 1
ATOM 4062 N N . MET A 1 540 ? -16.288 -2.244 13.104 1.00 95.75 540 MET A N 1
ATOM 4063 C CA . MET A 1 540 ? -16.370 -0.989 13.854 1.00 95.75 540 MET A CA 1
ATOM 4064 C C . MET A 1 540 ? -17.591 -0.953 14.781 1.00 95.75 540 MET A C 1
ATOM 4066 O O . MET A 1 540 ? -17.463 -0.533 15.931 1.00 95.75 540 MET A O 1
ATOM 4070 N N . LEU A 1 541 ? -18.751 -1.459 14.347 1.00 95.38 541 LEU A N 1
ATOM 4071 C CA . LEU A 1 541 ? -19.941 -1.590 15.198 1.00 95.38 541 LEU A CA 1
ATOM 4072 C C . LEU A 1 541 ? -19.699 -2.525 16.388 1.00 95.38 541 LEU A C 1
ATOM 4074 O O . LEU A 1 541 ? -20.129 -2.234 17.508 1.00 95.38 541 LEU A O 1
ATOM 4078 N N . VAL A 1 542 ? -18.986 -3.636 16.176 1.00 94.75 542 VAL A N 1
ATOM 4079 C CA . VAL A 1 542 ? -18.553 -4.515 17.271 1.00 94.75 542 VAL A CA 1
ATOM 4080 C C . VAL A 1 542 ? -17.649 -3.756 18.244 1.00 94.75 542 VAL A C 1
ATOM 4082 O O . VAL A 1 542 ? -17.858 -3.852 19.456 1.00 94.75 542 VAL A O 1
ATOM 4085 N N . CYS A 1 543 ? -16.688 -2.979 17.740 1.00 95.75 543 CYS A N 1
ATOM 4086 C CA . CYS A 1 543 ? -15.807 -2.180 18.584 1.00 95.75 543 CYS A CA 1
ATOM 4087 C C . CYS A 1 543 ? -16.580 -1.140 19.399 1.00 95.75 543 CYS A C 1
ATOM 4089 O O . CYS A 1 543 ? -16.375 -1.065 20.605 1.00 95.75 543 CYS A O 1
ATOM 4091 N N . ILE A 1 544 ? -17.514 -0.397 18.795 1.00 93.69 544 ILE A N 1
ATOM 4092 C CA . ILE A 1 544 ? -18.342 0.602 19.496 1.00 93.69 544 ILE A CA 1
ATOM 4093 C C . ILE A 1 544 ? -19.126 -0.043 20.643 1.00 93.69 544 ILE A C 1
ATOM 4095 O O . ILE A 1 544 ? -19.111 0.464 21.767 1.00 93.69 544 ILE A O 1
ATOM 4099 N N . ARG A 1 545 ? -19.758 -1.199 20.397 1.00 93.44 545 ARG A N 1
ATOM 4100 C CA . ARG A 1 545 ? -20.452 -1.956 21.452 1.00 93.44 545 ARG A CA 1
ATOM 4101 C C . ARG A 1 545 ? -19.492 -2.365 22.573 1.00 93.44 545 ARG A C 1
ATOM 4103 O O . ARG A 1 545 ? -19.831 -2.231 23.746 1.00 93.44 545 ARG A O 1
ATOM 4110 N N . GLY A 1 546 ? -18.281 -2.805 22.227 1.00 92.31 546 GLY A N 1
ATOM 4111 C CA . GLY A 1 546 ? -17.224 -3.119 23.192 1.00 92.31 546 GLY A CA 1
ATOM 4112 C C . GLY A 1 546 ? -16.765 -1.907 24.012 1.00 92.31 546 GLY A C 1
ATOM 4113 O O . GLY A 1 546 ? -16.621 -2.011 25.229 1.00 92.31 546 GLY A O 1
ATOM 4114 N N . ILE A 1 547 ? -16.609 -0.741 23.378 1.00 93.44 547 ILE A N 1
ATOM 4115 C CA . ILE A 1 547 ? -16.240 0.523 24.037 1.00 93.44 547 ILE A CA 1
ATOM 4116 C C . ILE A 1 547 ? -17.298 0.946 25.063 1.00 93.44 547 ILE A C 1
ATOM 4118 O O . ILE A 1 547 ? -16.939 1.507 26.101 1.00 93.44 547 ILE A O 1
ATOM 4122 N N . GLY A 1 548 ? -18.581 0.711 24.769 1.00 88.56 548 GLY A N 1
ATOM 4123 C CA . GLY A 1 548 ? -19.694 1.017 25.672 1.00 88.56 548 GLY A CA 1
ATOM 4124 C C . GLY A 1 548 ? -19.826 0.029 26.834 1.00 88.56 548 GLY A C 1
ATOM 4125 O O . GLY A 1 548 ? -20.106 0.441 27.956 1.00 88.56 548 GLY A O 1
ATOM 4126 N N . ALA A 1 549 ? -19.589 -1.261 26.582 1.00 90.56 549 ALA A N 1
ATOM 4127 C CA . ALA A 1 549 ? -19.792 -2.321 27.571 1.00 90.56 549 ALA A CA 1
ATOM 4128 C C . ALA A 1 549 ? -18.613 -2.522 28.541 1.00 90.56 549 ALA A C 1
ATOM 4130 O O . ALA A 1 549 ? -18.807 -3.031 29.642 1.00 90.56 549 ALA A O 1
ATOM 4131 N N . GLN A 1 550 ? -17.388 -2.170 28.144 1.00 91.19 550 GLN A N 1
ATOM 4132 C CA . GLN A 1 550 ? -16.169 -2.472 28.906 1.00 91.19 550 GLN A CA 1
ATOM 4133 C C . GLN A 1 550 ? -15.578 -1.236 29.604 1.00 91.19 550 GLN A C 1
ATOM 4135 O O . GLN A 1 550 ? -15.919 -0.088 29.311 1.00 91.19 550 GLN A O 1
ATOM 4140 N N . SER A 1 551 ? -14.638 -1.459 30.524 1.00 87.62 551 SER A N 1
ATOM 4141 C CA . SER A 1 551 ? -13.896 -0.408 31.234 1.00 87.62 551 SER A CA 1
ATOM 4142 C C . SER A 1 551 ? -12.378 -0.648 31.193 1.00 87.62 551 SER A C 1
ATOM 4144 O O . SER A 1 551 ? -11.905 -1.719 30.801 1.00 87.62 551 SER A O 1
ATOM 4146 N N . GLY A 1 552 ? -11.601 0.382 31.549 1.00 88.69 552 GLY A N 1
ATOM 4147 C CA . GLY A 1 552 ? -10.140 0.306 31.654 1.00 88.69 552 GLY A CA 1
ATOM 4148 C C . GLY A 1 552 ? -9.443 -0.112 30.354 1.00 88.69 552 GLY A C 1
ATOM 4149 O O . GLY A 1 552 ? -9.773 0.368 29.270 1.00 88.69 552 GLY A O 1
ATOM 4150 N N . ALA A 1 553 ? -8.478 -1.026 30.459 1.00 91.00 553 ALA A N 1
ATOM 4151 C CA . ALA A 1 553 ? -7.659 -1.458 29.329 1.00 91.00 553 ALA A CA 1
ATOM 4152 C C . ALA A 1 553 ? -8.430 -2.204 28.233 1.00 91.00 553 ALA A C 1
ATOM 4154 O O . ALA A 1 553 ? -8.139 -2.008 27.059 1.00 91.00 553 ALA A O 1
ATOM 4155 N N . ARG A 1 554 ? -9.459 -2.996 28.566 1.00 92.12 554 ARG A N 1
ATOM 4156 C CA . ARG A 1 554 ? -10.288 -3.659 27.539 1.00 92.12 554 ARG A CA 1
ATOM 4157 C C . ARG A 1 554 ? -10.988 -2.640 26.645 1.00 92.12 554 ARG A C 1
ATOM 4159 O O . ARG A 1 554 ? -10.989 -2.788 25.425 1.00 92.12 554 ARG A O 1
ATOM 4166 N N . ARG A 1 555 ? -11.518 -1.569 27.245 1.00 93.44 555 ARG A N 1
ATOM 4167 C CA . ARG A 1 555 ? -12.104 -0.442 26.508 1.00 93.44 555 ARG A CA 1
ATOM 4168 C C . ARG A 1 555 ? -11.084 0.217 25.579 1.00 93.44 555 ARG A C 1
ATOM 4170 O O . ARG A 1 555 ? -11.430 0.513 24.439 1.00 93.44 555 ARG A O 1
ATOM 4177 N N . MET A 1 556 ? -9.841 0.386 26.035 1.00 93.75 556 MET A N 1
ATOM 4178 C CA . MET A 1 556 ? -8.753 0.908 25.203 1.00 93.75 556 MET A CA 1
ATOM 4179 C C . MET A 1 556 ? -8.462 0.009 24.001 1.00 93.75 556 MET A C 1
ATOM 4181 O O . MET A 1 556 ? -8.337 0.528 22.898 1.00 93.75 556 MET A O 1
ATOM 4185 N N . LEU A 1 557 ? -8.398 -1.316 24.175 1.00 94.94 557 LEU A N 1
ATOM 4186 C CA . LEU A 1 557 ? -8.156 -2.236 23.058 1.00 94.94 557 LEU A CA 1
ATOM 4187 C C . LEU A 1 557 ? -9.272 -2.156 22.003 1.00 94.94 557 LEU A C 1
ATOM 4189 O O . LEU A 1 557 ? -8.975 -2.071 20.812 1.00 94.94 557 LEU A O 1
ATOM 4193 N N . PHE A 1 558 ? -10.545 -2.101 22.423 1.00 96.12 558 PHE A N 1
ATOM 4194 C CA . PHE A 1 558 ? -11.664 -1.872 21.499 1.00 96.12 558 PHE A CA 1
ATOM 4195 C C . PHE A 1 558 ? -11.587 -0.503 20.812 1.00 96.12 558 PHE A C 1
ATOM 4197 O O . PHE A 1 558 ? -11.849 -0.408 19.615 1.00 96.12 558 PHE A O 1
ATOM 4204 N N . ALA A 1 559 ? -11.213 0.553 21.541 1.00 95.94 559 ALA A N 1
ATOM 4205 C CA . ALA A 1 559 ? -11.049 1.891 20.978 1.00 95.94 559 ALA A CA 1
ATOM 4206 C C . ALA A 1 559 ? -9.897 1.955 19.964 1.00 95.94 559 ALA A C 1
ATOM 4208 O O . ALA A 1 559 ? -10.040 2.571 18.912 1.00 95.94 559 ALA A O 1
ATOM 4209 N N . LEU A 1 560 ? -8.774 1.290 20.238 1.00 96.44 560 LEU A N 1
ATOM 4210 C CA . LEU A 1 560 ? -7.634 1.234 19.328 1.00 96.44 560 LEU A CA 1
ATOM 4211 C C . LEU A 1 560 ? -7.976 0.447 18.062 1.00 96.44 560 LEU A C 1
ATOM 4213 O O . LEU A 1 560 ? -7.726 0.927 16.959 1.00 96.44 560 LEU A O 1
ATOM 4217 N N . ALA A 1 561 ? -8.619 -0.714 18.211 1.00 96.19 561 ALA A N 1
ATOM 4218 C CA . ALA A 1 561 ? -9.124 -1.476 17.075 1.00 96.19 561 ALA A CA 1
ATOM 4219 C C . ALA A 1 561 ? -10.114 -0.648 16.236 1.00 96.19 561 ALA A C 1
ATOM 4221 O O . ALA A 1 561 ? -10.013 -0.644 15.014 1.00 96.19 561 ALA A O 1
ATOM 4222 N N . PHE A 1 562 ? -11.020 0.103 16.875 1.00 97.19 562 PHE A N 1
ATOM 4223 C CA . PHE A 1 562 ? -11.950 1.007 16.191 1.00 97.19 562 PHE A CA 1
ATOM 4224 C C . PHE A 1 562 ? -11.230 2.061 15.342 1.00 97.19 562 PHE A C 1
ATOM 4226 O O . PHE A 1 562 ? -11.524 2.168 14.156 1.00 97.19 562 PHE A O 1
ATOM 4233 N N . PHE A 1 563 ? -10.279 2.814 15.905 1.00 96.62 563 PHE A N 1
ATOM 4234 C CA . PHE A 1 563 ? -9.592 3.871 15.152 1.00 96.62 563 PHE A CA 1
ATOM 4235 C C . PHE A 1 563 ? -8.685 3.320 14.044 1.00 96.62 563 PHE A C 1
ATOM 4237 O O . PH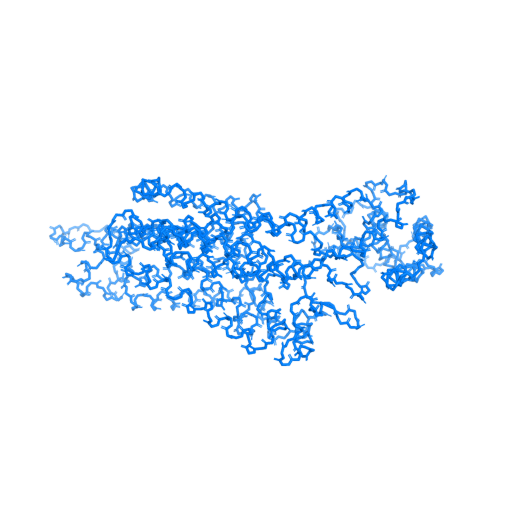E A 1 563 ? -8.593 3.934 12.986 1.00 96.62 563 PHE A O 1
ATOM 4244 N N . LEU A 1 564 ? -8.064 2.150 14.226 1.00 96.00 564 LEU A N 1
ATOM 4245 C CA . LEU A 1 564 ? -7.297 1.499 13.157 1.00 96.00 564 LEU A CA 1
ATOM 4246 C C . LEU A 1 564 ? -8.197 1.002 12.013 1.00 96.00 564 LEU A C 1
ATOM 4248 O O . LEU A 1 564 ? -7.844 1.170 10.846 1.00 96.00 564 LEU A O 1
ATOM 4252 N N . LEU A 1 565 ? -9.372 0.445 12.329 1.00 95.94 565 LEU A N 1
ATOM 4253 C CA . LEU A 1 565 ? -10.375 0.065 11.326 1.00 95.94 565 LEU A CA 1
ATOM 4254 C C . LEU A 1 565 ? -10.958 1.290 10.619 1.00 95.94 565 LEU A C 1
ATOM 4256 O O . LEU A 1 565 ? -11.142 1.256 9.407 1.00 95.94 565 LEU A O 1
ATOM 4260 N N . LEU A 1 566 ? -11.195 2.383 11.347 1.00 95.62 566 LEU A N 1
ATOM 4261 C CA . LEU A 1 566 ? -11.631 3.648 10.764 1.00 95.62 566 LEU A CA 1
ATOM 4262 C C . LEU A 1 566 ? -10.569 4.216 9.818 1.00 95.62 566 LEU A C 1
ATOM 4264 O O . LEU A 1 566 ? -10.914 4.689 8.740 1.00 95.62 566 LEU A O 1
ATOM 4268 N N . ALA A 1 567 ? -9.287 4.121 10.183 1.00 94.12 567 ALA A N 1
ATOM 4269 C CA . ALA A 1 567 ? -8.189 4.516 9.309 1.00 94.12 567 ALA A CA 1
ATOM 4270 C C . ALA A 1 567 ? -8.176 3.674 8.026 1.00 94.12 567 ALA A C 1
ATOM 4272 O O . ALA A 1 567 ? -8.081 4.231 6.940 1.00 94.12 567 ALA A O 1
ATOM 4273 N N . ALA A 1 568 ? -8.326 2.348 8.131 1.00 93.88 568 ALA A N 1
ATOM 4274 C CA . ALA A 1 568 ? -8.392 1.461 6.969 1.00 93.88 568 ALA A CA 1
ATOM 4275 C C . ALA A 1 568 ? -9.634 1.723 6.096 1.00 93.88 568 ALA A C 1
ATOM 4277 O O . ALA A 1 568 ? -9.541 1.718 4.869 1.00 93.88 568 ALA A O 1
ATOM 4278 N N . PHE A 1 569 ? -10.785 2.005 6.708 1.00 94.94 569 PHE A N 1
ATOM 4279 C CA . PHE A 1 569 ? -12.008 2.369 5.996 1.00 94.94 569 PHE A CA 1
ATOM 4280 C C . PHE A 1 569 ? -11.850 3.698 5.248 1.00 94.94 569 PHE A C 1
ATOM 4282 O O . PHE A 1 569 ? -12.115 3.757 4.049 1.00 94.94 569 PHE A O 1
ATOM 4289 N N . ALA A 1 570 ? -11.352 4.739 5.922 1.00 92.69 570 ALA A N 1
ATOM 4290 C CA . ALA A 1 570 ? -11.083 6.038 5.314 1.00 92.69 570 ALA A CA 1
ATOM 4291 C C . ALA A 1 570 ? -10.033 5.931 4.198 1.00 92.69 570 ALA A C 1
ATOM 4293 O O . ALA A 1 570 ? -10.227 6.491 3.126 1.00 92.69 570 ALA A O 1
ATOM 4294 N N . GLN A 1 571 ? -8.966 5.154 4.410 1.00 92.12 571 GLN A N 1
ATOM 4295 C CA . GLN A 1 571 ? -7.942 4.881 3.402 1.00 92.12 571 GLN A CA 1
ATOM 4296 C C . GLN A 1 571 ? -8.552 4.198 2.175 1.00 92.12 571 GLN A C 1
ATOM 4298 O O . GLN A 1 571 ? -8.337 4.655 1.061 1.00 92.12 571 GLN A O 1
ATOM 4303 N N . SER A 1 572 ? -9.392 3.178 2.376 1.00 92.69 572 SER A N 1
ATOM 4304 C CA . SER A 1 572 ? -10.094 2.498 1.279 1.00 92.69 572 SER A CA 1
ATOM 4305 C C . SER A 1 572 ? -11.002 3.454 0.507 1.00 92.69 572 SER A C 1
ATOM 4307 O O . SER A 1 572 ? -10.967 3.471 -0.720 1.00 92.69 572 SER A O 1
ATOM 4309 N N . ALA A 1 573 ? -11.776 4.285 1.212 1.00 91.69 573 ALA A N 1
ATOM 4310 C CA . ALA A 1 573 ? -12.645 5.279 0.593 1.00 91.69 573 ALA A CA 1
ATOM 4311 C C . ALA A 1 573 ? -11.841 6.303 -0.221 1.00 91.69 573 ALA A C 1
ATOM 4313 O O . ALA A 1 573 ? -12.173 6.548 -1.374 1.00 91.69 573 ALA A O 1
ATOM 4314 N N . LEU A 1 574 ? -10.755 6.851 0.332 1.00 89.06 574 LEU A N 1
ATOM 4315 C CA . LEU A 1 574 ? -9.895 7.806 -0.370 1.00 89.06 574 LEU A CA 1
ATOM 4316 C C . LEU A 1 574 ? -9.248 7.184 -1.616 1.00 89.06 574 LEU A C 1
ATOM 4318 O O . LEU A 1 574 ? -9.259 7.807 -2.673 1.00 89.06 574 LEU A O 1
ATOM 4322 N N . THR A 1 575 ? -8.729 5.956 -1.531 1.00 89.38 575 THR A N 1
ATOM 4323 C CA . THR A 1 575 ? -8.115 5.288 -2.689 1.00 89.38 575 THR A CA 1
ATOM 4324 C C . THR A 1 575 ? -9.156 4.963 -3.767 1.00 89.38 575 THR A C 1
ATOM 4326 O O . THR A 1 575 ? -8.896 5.186 -4.946 1.00 89.38 575 THR A O 1
ATOM 4329 N N . ILE A 1 576 ? -10.360 4.506 -3.395 1.00 90.06 576 ILE A N 1
ATOM 4330 C CA . ILE A 1 576 ? -11.448 4.242 -4.354 1.00 90.06 576 ILE A CA 1
ATOM 4331 C C . ILE A 1 576 ? -11.928 5.544 -5.007 1.00 90.06 576 ILE A C 1
ATOM 4333 O O . ILE A 1 576 ? -12.015 5.609 -6.229 1.00 90.06 576 ILE A O 1
ATOM 4337 N N . LEU A 1 577 ? -12.196 6.595 -4.225 1.00 88.12 577 LEU A N 1
ATOM 4338 C CA . LEU A 1 577 ? -12.612 7.899 -4.753 1.00 88.12 577 LEU A CA 1
ATOM 4339 C C . LEU A 1 577 ? -11.528 8.522 -5.644 1.00 88.12 577 LEU A C 1
ATOM 4341 O O . LEU A 1 577 ? -11.855 9.136 -6.657 1.00 88.12 577 LEU A O 1
ATOM 4345 N N . GLY A 1 578 ? -10.251 8.334 -5.297 1.00 80.56 578 GLY A N 1
ATOM 4346 C CA . GLY A 1 578 ? -9.114 8.743 -6.122 1.00 80.56 578 GLY A CA 1
ATOM 4347 C C . GLY A 1 578 ? -9.048 7.974 -7.443 1.00 80.56 578 GLY A C 1
ATOM 4348 O O . GLY A 1 578 ? -8.895 8.579 -8.502 1.00 80.56 578 GLY A O 1
ATOM 4349 N N . GLY A 1 579 ? -9.256 6.654 -7.409 1.00 79.94 579 GLY A N 1
ATOM 4350 C CA . GLY A 1 579 ? -9.337 5.810 -8.607 1.00 79.94 579 GLY A CA 1
ATOM 4351 C C . GLY A 1 579 ? -10.521 6.161 -9.515 1.00 79.94 579 GLY A C 1
ATOM 4352 O O . GLY A 1 579 ? -10.378 6.174 -10.736 1.00 79.94 579 GLY A O 1
ATOM 4353 N N . LEU A 1 580 ? -11.661 6.529 -8.921 1.00 80.69 580 LEU A N 1
ATOM 4354 C CA . LEU A 1 580 ? -12.851 7.038 -9.616 1.00 80.69 580 LEU A CA 1
ATOM 4355 C C . LEU A 1 580 ? -12.728 8.506 -10.052 1.00 80.69 580 LEU A C 1
ATOM 4357 O O . LEU A 1 580 ? -13.646 9.022 -10.684 1.00 80.69 580 LEU A O 1
ATOM 4361 N N . ARG A 1 581 ? -11.611 9.178 -9.736 1.00 75.56 581 ARG A N 1
ATOM 4362 C CA . ARG A 1 581 ? -11.344 10.588 -10.078 1.00 75.56 581 ARG A CA 1
ATOM 4363 C C . ARG A 1 581 ? -12.343 11.573 -9.473 1.00 75.56 581 ARG A C 1
ATOM 4365 O O . ARG A 1 581 ? -12.580 12.641 -10.025 1.00 75.56 581 ARG A O 1
ATOM 4372 N N . LEU A 1 582 ? -12.916 11.230 -8.324 1.00 79.25 582 LEU A N 1
ATOM 4373 C CA . LEU A 1 582 ? -13.760 12.140 -7.549 1.00 79.25 582 LEU A CA 1
ATOM 4374 C C . LEU A 1 582 ? -12.923 13.051 -6.642 1.00 79.25 582 LEU A C 1
ATOM 4376 O O . LEU A 1 582 ? -13.361 14.143 -6.294 1.00 79.25 582 LEU A O 1
ATOM 4380 N N . ILE A 1 583 ? -11.714 12.613 -6.278 1.00 76.50 583 ILE A N 1
ATOM 4381 C CA . ILE A 1 583 ? -10.737 13.376 -5.491 1.00 76.50 583 ILE A CA 1
ATOM 4382 C C . ILE A 1 583 ? -9.325 13.201 -6.080 1.00 76.50 583 ILE A C 1
ATOM 4384 O O . ILE A 1 583 ? -9.085 12.211 -6.778 1.00 76.50 583 ILE A O 1
ATOM 4388 N N . PRO A 1 584 ? -8.369 14.108 -5.799 1.00 71.00 584 PRO A N 1
ATOM 4389 C CA . PRO A 1 584 ? -6.989 13.935 -6.241 1.00 71.00 584 PRO A CA 1
ATOM 4390 C C . PRO A 1 584 ? -6.330 12.734 -5.555 1.00 71.00 584 PRO A C 1
ATOM 4392 O O . PRO A 1 584 ? -6.632 12.405 -4.406 1.00 71.00 584 PRO A O 1
ATOM 4395 N N . LEU A 1 585 ? -5.379 12.103 -6.246 1.00 72.81 585 LEU A N 1
ATOM 4396 C CA . LEU A 1 585 ? -4.622 10.979 -5.698 1.00 72.81 585 LEU A CA 1
ATOM 4397 C C . LEU A 1 585 ? -3.777 11.422 -4.500 1.00 72.81 585 LEU A C 1
ATOM 4399 O O . LEU A 1 585 ? -3.010 12.393 -4.546 1.00 72.81 585 LEU A O 1
ATOM 4403 N N . THR A 1 586 ? -3.916 10.667 -3.418 1.00 73.94 586 THR A N 1
ATOM 4404 C CA . THR A 1 586 ? -3.329 10.978 -2.113 1.00 73.94 586 THR A CA 1
ATOM 4405 C C . THR A 1 586 ? -2.032 10.216 -1.835 1.00 73.94 586 THR A C 1
ATOM 4407 O O . THR A 1 586 ? -1.369 10.527 -0.849 1.00 73.94 586 THR A O 1
ATOM 4410 N N . GLY A 1 587 ? -1.635 9.271 -2.698 1.00 75.62 587 GLY A N 1
ATOM 4411 C CA . GLY A 1 587 ? -0.466 8.405 -2.484 1.00 75.62 587 GLY A CA 1
ATOM 4412 C C . GLY A 1 587 ? -0.717 7.239 -1.521 1.00 75.62 587 GLY A C 1
ATOM 4413 O O . GLY A 1 587 ? 0.230 6.662 -0.989 1.00 75.62 587 GLY A O 1
ATOM 4414 N N . LEU A 1 588 ? -1.988 6.933 -1.233 1.00 83.12 588 LEU A N 1
ATOM 4415 C CA . LEU A 1 588 ? -2.397 5.868 -0.319 1.00 83.12 588 LEU A CA 1
ATOM 4416 C C . LEU A 1 588 ? -2.822 4.616 -1.091 1.00 83.12 588 LEU A C 1
ATOM 4418 O O . LEU A 1 588 ? -3.714 4.675 -1.938 1.00 83.12 588 LEU A O 1
ATOM 4422 N N . GLY A 1 589 ? -2.251 3.467 -0.725 1.00 86.75 589 GLY A N 1
ATOM 4423 C CA . GLY A 1 589 ? -2.673 2.169 -1.253 1.00 86.75 589 GLY A CA 1
ATOM 4424 C C . GLY A 1 589 ? -3.982 1.666 -0.637 1.00 86.75 589 GLY A C 1
ATOM 4425 O O . GLY A 1 589 ? -4.320 2.016 0.494 1.00 86.75 589 GLY A O 1
ATOM 4426 N N . LEU A 1 590 ? -4.689 0.797 -1.357 1.00 90.69 590 LEU A N 1
ATOM 4427 C CA . LEU A 1 590 ? -5.886 0.107 -0.890 1.00 90.69 590 LEU A CA 1
ATOM 4428 C C . LEU A 1 590 ? -5.507 -0.938 0.182 1.00 90.69 590 LEU A C 1
ATOM 4430 O O . LEU A 1 590 ? -4.742 -1.865 -0.114 1.00 90.69 590 LEU A O 1
ATOM 4434 N N . PRO A 1 591 ? -6.022 -0.836 1.422 1.00 91.19 591 PRO A N 1
ATOM 4435 C CA . PRO A 1 591 ? -5.738 -1.811 2.469 1.00 91.19 591 PRO A CA 1
ATOM 4436 C C . PRO A 1 591 ? -6.110 -3.239 2.052 1.00 91.19 591 PRO A C 1
ATOM 4438 O O . PRO A 1 591 ? -7.110 -3.445 1.371 1.00 91.19 591 PRO A O 1
ATOM 4441 N N . LEU A 1 592 ? -5.313 -4.213 2.490 1.00 91.19 592 LEU A N 1
ATOM 4442 C CA . LEU A 1 592 ? -5.352 -5.647 2.169 1.00 91.19 592 LEU A CA 1
ATOM 4443 C C . LEU A 1 592 ? -4.961 -6.042 0.737 1.00 91.19 592 LEU A C 1
ATOM 4445 O O . LEU A 1 592 ? -4.583 -7.191 0.537 1.00 91.19 592 LEU A O 1
ATOM 4449 N N . PHE A 1 593 ? -5.010 -5.134 -0.237 1.00 91.12 593 PHE A N 1
ATOM 4450 C CA . PHE A 1 593 ? -4.759 -5.483 -1.642 1.00 91.12 593 PHE A CA 1
ATOM 4451 C C . PHE A 1 593 ? -3.461 -4.887 -2.189 1.00 91.12 593 PHE A C 1
ATOM 4453 O O . PHE A 1 593 ? -2.726 -5.571 -2.896 1.00 91.12 593 PHE A O 1
ATOM 4460 N N . SER A 1 594 ? -3.166 -3.625 -1.867 1.00 90.00 594 SER A N 1
ATOM 4461 C CA . SER A 1 594 ? -2.012 -2.911 -2.420 1.00 90.00 594 SER A CA 1
ATOM 4462 C C . SER A 1 594 ? -0.673 -3.387 -1.858 1.00 90.00 594 SER A C 1
ATOM 4464 O O . SER A 1 594 ? -0.570 -3.989 -0.790 1.00 90.00 594 SER A O 1
ATOM 4466 N N . LEU A 1 595 ? 0.395 -3.047 -2.572 1.00 84.94 595 LEU A N 1
ATOM 4467 C CA . LEU A 1 595 ? 1.757 -3.322 -2.148 1.00 84.94 595 LEU A CA 1
ATOM 4468 C C . LEU A 1 595 ? 2.155 -2.465 -0.931 1.00 84.94 595 LEU A C 1
ATOM 4470 O O . LEU A 1 595 ? 1.914 -1.260 -0.884 1.00 84.94 595 LEU A O 1
ATOM 4474 N N . GLY A 1 596 ? 2.854 -3.082 0.024 1.00 84.38 596 GLY A N 1
ATOM 4475 C CA . GLY A 1 596 ? 3.552 -2.425 1.127 1.00 84.38 596 GLY A CA 1
ATOM 4476 C C . GLY A 1 596 ? 2.971 -2.745 2.502 1.00 84.38 596 GLY A C 1
ATOM 4477 O O . GLY A 1 596 ? 1.822 -3.154 2.637 1.00 84.38 596 GLY A O 1
ATOM 4478 N N . ILE A 1 597 ? 3.767 -2.506 3.547 1.00 82.88 597 ILE A N 1
ATOM 4479 C CA . ILE A 1 597 ? 3.399 -2.743 4.959 1.00 82.88 597 ILE A CA 1
ATOM 4480 C C . ILE A 1 597 ? 2.123 -1.973 5.344 1.00 82.88 597 ILE A C 1
ATOM 4482 O O . ILE A 1 597 ? 1.255 -2.503 6.039 1.00 82.88 597 ILE A O 1
ATOM 4486 N N . SER A 1 598 ? 1.987 -0.747 4.825 1.00 76.69 598 SER A N 1
ATOM 4487 C CA . SER A 1 598 ? 0.839 0.147 5.032 1.00 76.69 598 SER A CA 1
ATOM 4488 C C . SER A 1 598 ? -0.515 -0.492 4.723 1.00 76.69 598 SER A C 1
ATOM 4490 O O . SER A 1 598 ? -1.506 -0.205 5.400 1.00 76.69 598 SER A O 1
ATOM 4492 N N . SER A 1 599 ? -0.549 -1.379 3.725 1.00 80.81 599 SER A N 1
ATOM 4493 C CA . SER A 1 599 ? -1.775 -2.027 3.262 1.00 80.81 599 SER A CA 1
ATOM 4494 C C . SER A 1 599 ? -2.336 -3.027 4.278 1.00 80.81 599 SER A C 1
ATOM 4496 O O . SER A 1 599 ? -3.549 -3.189 4.367 1.00 80.81 599 SER A O 1
ATOM 4498 N N . ALA A 1 600 ? -1.486 -3.693 5.064 1.00 89.19 600 ALA A N 1
ATOM 4499 C CA . ALA A 1 600 ? -1.888 -4.846 5.868 1.00 89.19 600 ALA A CA 1
ATOM 4500 C C . ALA A 1 600 ? -1.798 -4.594 7.378 1.00 89.19 600 ALA A C 1
ATOM 4502 O O . ALA A 1 600 ? -2.612 -5.122 8.140 1.00 89.19 600 ALA A O 1
ATOM 4503 N N . LEU A 1 601 ? -0.830 -3.786 7.824 1.00 89.75 601 LEU A N 1
ATOM 4504 C CA . LEU A 1 601 ? -0.475 -3.677 9.238 1.00 89.75 601 LEU A CA 1
ATOM 4505 C C . LEU A 1 601 ? -1.638 -3.168 10.105 1.00 89.75 601 LEU A C 1
ATOM 4507 O O . LEU A 1 601 ? -1.952 -3.781 11.125 1.00 89.75 601 LEU A O 1
ATOM 4511 N N . SER A 1 602 ? -2.306 -2.081 9.704 1.00 89.81 602 SER A N 1
ATOM 4512 C CA . SER A 1 602 ? -3.416 -1.487 10.471 1.00 89.81 602 SER A CA 1
ATOM 4513 C C . SER A 1 602 ? -4.578 -2.459 10.649 1.00 89.81 602 SER A C 1
ATOM 4515 O O . SER A 1 602 ? -5.064 -2.638 11.768 1.00 89.81 602 SER A O 1
ATOM 4517 N N . VAL A 1 603 ? -4.981 -3.136 9.572 1.00 93.12 603 VAL A N 1
ATOM 4518 C CA . VAL A 1 603 ? -6.090 -4.091 9.593 1.00 93.12 603 VAL A CA 1
ATOM 4519 C C . VAL A 1 603 ? -5.724 -5.307 10.440 1.00 93.12 603 VAL A C 1
ATOM 4521 O O . VAL A 1 603 ? -6.440 -5.619 11.388 1.00 93.12 603 VAL A O 1
ATOM 4524 N N . LEU A 1 604 ? -4.581 -5.949 10.191 1.00 93.75 604 LEU A N 1
ATOM 4525 C CA . LEU A 1 604 ? -4.176 -7.154 10.921 1.00 93.75 604 LEU A CA 1
ATOM 4526 C C . LEU A 1 604 ? -3.997 -6.901 12.425 1.00 93.75 604 LEU A C 1
ATOM 4528 O O . LEU A 1 604 ? -4.482 -7.682 13.252 1.00 93.75 604 LEU A O 1
ATOM 4532 N N . VAL A 1 605 ? -3.368 -5.785 12.803 1.00 92.62 605 VAL A N 1
ATOM 4533 C CA . VAL A 1 605 ? -3.230 -5.401 14.215 1.00 92.62 605 VAL A CA 1
ATOM 4534 C C . VAL A 1 605 ? -4.599 -5.106 14.828 1.00 92.62 605 VAL A C 1
ATOM 4536 O O . VAL A 1 605 ? -4.885 -5.599 15.918 1.00 92.62 605 VAL A O 1
ATOM 4539 N N . SER A 1 606 ? -5.485 -4.384 14.133 1.00 94.56 606 SER A N 1
ATOM 4540 C CA . SER A 1 606 ? -6.831 -4.082 14.644 1.00 94.56 606 SER A CA 1
ATOM 4541 C C . SER A 1 606 ? -7.659 -5.340 14.924 1.00 94.56 606 SER A C 1
ATOM 4543 O O . SER A 1 606 ? -8.274 -5.449 15.985 1.00 94.56 606 SER A O 1
ATOM 4545 N N . LEU A 1 607 ? -7.612 -6.330 14.026 1.00 94.06 607 LEU A N 1
ATOM 4546 C CA . LEU A 1 607 ? -8.306 -7.607 14.182 1.00 94.06 607 LEU A CA 1
ATOM 4547 C C . LEU A 1 607 ? -7.732 -8.424 15.340 1.00 94.06 607 LEU A C 1
ATOM 4549 O O . LEU A 1 607 ? -8.480 -9.034 16.106 1.00 94.06 607 LEU A O 1
ATOM 4553 N N . SER A 1 608 ? -6.410 -8.390 15.505 1.00 93.50 608 SER A N 1
ATOM 4554 C CA . SER A 1 608 ? -5.718 -9.066 16.607 1.00 93.50 608 SER A CA 1
ATOM 4555 C C . SER A 1 608 ? -6.100 -8.463 17.955 1.00 93.50 608 SER A C 1
ATOM 4557 O O . SER A 1 608 ? -6.460 -9.187 18.883 1.00 93.50 608 SER A O 1
ATOM 4559 N N . LEU A 1 609 ? -6.092 -7.130 18.050 1.00 93.62 609 LEU A N 1
ATOM 4560 C CA . LEU A 1 609 ? -6.519 -6.398 19.241 1.00 93.62 609 LEU A CA 1
ATOM 4561 C C . LEU A 1 609 ? -7.990 -6.661 19.563 1.00 93.62 609 LEU A C 1
ATOM 4563 O O . LEU A 1 609 ? -8.326 -6.884 20.723 1.00 93.62 609 LEU A O 1
ATOM 4567 N N . LEU A 1 610 ? -8.856 -6.690 18.547 1.00 93.69 610 LEU A N 1
ATOM 4568 C CA . LEU A 1 610 ? -10.275 -6.989 18.711 1.00 93.69 610 LEU A CA 1
ATOM 4569 C C . LEU A 1 610 ? -10.504 -8.408 19.249 1.00 93.69 610 LEU A C 1
ATOM 4571 O O . LEU A 1 610 ? -11.320 -8.602 20.152 1.00 93.69 610 LEU A O 1
ATOM 4575 N N . ALA A 1 611 ? -9.774 -9.396 18.728 1.00 91.38 611 ALA A N 1
ATOM 4576 C CA . ALA A 1 611 ? -9.848 -10.771 19.209 1.00 91.38 611 ALA A CA 1
ATOM 4577 C C . ALA A 1 611 ? -9.371 -10.888 20.667 1.00 91.38 611 ALA A C 1
ATOM 4579 O O . ALA A 1 611 ? -10.028 -11.544 21.472 1.00 91.38 611 ALA A O 1
ATOM 4580 N N . VAL A 1 612 ? -8.278 -10.206 21.029 1.00 91.94 612 VAL A N 1
ATOM 4581 C CA . VAL A 1 612 ? -7.769 -10.162 22.411 1.00 91.94 612 VAL A CA 1
ATOM 4582 C C . VAL A 1 612 ? -8.731 -9.431 23.350 1.00 91.94 612 VAL A C 1
ATOM 4584 O O . VAL A 1 612 ? -8.926 -9.864 24.480 1.00 91.94 612 VAL A O 1
ATOM 4587 N N . ALA A 1 613 ? -9.371 -8.350 22.903 1.00 90.44 613 ALA A N 1
ATOM 4588 C CA . ALA A 1 613 ? -10.319 -7.592 23.717 1.00 90.44 613 ALA A CA 1
ATOM 4589 C C . ALA A 1 613 ? -11.603 -8.380 24.041 1.00 90.44 613 ALA A C 1
ATOM 4591 O O . ALA A 1 613 ? -12.271 -8.079 25.033 1.00 90.44 613 ALA A O 1
ATOM 4592 N N . ARG A 1 614 ? -11.958 -9.368 23.205 1.00 87.25 614 ARG A N 1
ATOM 4593 C CA . ARG A 1 614 ? -13.121 -10.248 23.404 1.00 87.25 614 ARG A CA 1
ATOM 4594 C C . ARG A 1 614 ? -12.842 -11.491 24.248 1.00 87.25 614 ARG A C 1
ATOM 4596 O O . ARG A 1 614 ? -13.813 -12.054 24.750 1.00 87.25 614 ARG A O 1
ATOM 4603 N N . SER A 1 615 ? -11.579 -11.905 24.386 1.00 82.12 615 SER A N 1
ATOM 4604 C CA . SER A 1 615 ? -11.165 -13.005 25.275 1.00 82.12 615 SER A CA 1
ATOM 4605 C C . SER A 1 615 ? -11.135 -12.567 26.736 1.00 82.12 615 SER A C 1
ATOM 4607 O O . SER A 1 615 ? -11.621 -13.333 27.593 1.00 82.12 615 SER A O 1
#

Foldseek 3Di:
DPPPPPCCLQVLLLVLLLCLLVVLLVLQDLCFAVLLVLLLVLCVPLPLVLAPDPDQLLQVLLCVQLVHHLQVAQSQDSDPDDDQGPGDCVLLVSLVVLLVSLVVSLVSLVVVDDDVSSVLLSVLSVVLSVLLCVLRVDPDHGSNSSSVSSCSSQQWDADRVNSDIDHDPQHPNVCSNCVVVSVVLLVLLSVCSVCVSVVLSVLSSLQLSLLCVLFNPVRNVLSSVLSVLLSQLLLQLSLLLRCALVLASVGSGRPSVNQNSQQSVLVVVLSVVLSCLSVVLVVLLVVLQVCLVPVVVLLVVLLVVLVCLVVPPHLVSSLLSLLLSLLLNLLSLCQNQLVLLVVLCVVCVVCLPPVNVVVVVVCVVVDDDDDDDDDDPDVSNVSVVVSCVVVVVSVVSLVVSLVCCCPPVVQQLSSVLSLLLVLVSCCSRSNVVVSVVSVVVVVVVVVVVCPDPVVVVLVCCLVCVPVDPDGLVVLLVVLLVVQDQQALARSRRCQADNVNRGHDPCCLFLVVLSSCCNHGHVVVSVVVLVVLLVSLVVLLVLLVVQLVPDHRSLNSLSSSLNSLSSSLNVLQVQSNCCNVSVDGGSRGGRASNGGRSNNDNSNSNSSSSSSSSSD